Protein AF-H8YYG0-F1 (afdb_monomer_lite)

Secondary structure (DSSP, 8-state):
------------------------------------------------------------SS--SS-S--TTTTS---HHHHHHHHHTT----TTSTTGGGTTSHHHHHHHHHHHHHHHHHIIIIIHHHHHHHHHHS-GGGTSS--EEEET-TT-HHHHHHH-TT-SEEEEEESS----PPPGGG-SHHHHHHHHHHHHHHHHHSS--TTHHHHHHHHH-HHHHHHHHHHHTT-EEEEEEEEEE-TTS-EEE--GGG-SEEEEEEEETTTTEEEEEEEEE---SHHHHHH-HHHHHHHHHPPSEEEEESS-TTGGGSGGGHHHHHHHHHHEEEEEE-TTSS-GGGS-TTTEEEEEEE---PPPTTS-SGGG--TTHHHHHHT-GGGEE---S--STTGGGT--EEEEEEEHHHHTT---S-S---------------------------------------------PPPPP---PPPPP----PPPPPP--PPP--PPP-PPS---S----HHHHHHHTT--EEE-TT--EEEEEEEETTEEEEEEE-SSPEEETTEEEEEEEEEEEE-SSSS--HHHHHHHHHHHTS-SS-EEEEEEETTEEEEEEEEEEETT--HHHHHHHHHHHHHHHHHHHHHHTSS---

Radius of gyration: 35.47 Å; chains: 1; bounding box: 113×86×108 Å

Sequence (645 aa):
MTLFSYRFLRQITFVLLMPCLAGASLAQNQPPPHDVPGARAATTAVPPAASGTLASITARETAEANGNDTAGDNIPSNPLNDLVRILAGLRVSEQSRYADLMDSAAWQNYHQRIQQTWQRYDTQQHEKVEAFRDQWLPPETHQGRDLLYPFAGADFLYADLFFPQATNIYMFGLEPLGEIPGRERLNSAYYNGVIRSTEDLLRLTFFRTKAMREDFRHNGTVPLLSYFIVHRGHSIQDITYLRLDETGMPYQAQPQDASGARIAFYDARSSRMRYIWYWRGDLSNQGLASTPGLAAYITGLPPSNLYMKAASYLCHHQGFENACTLFRDRALLSLQEDSGMPLRFFPEEDWNQTFFGQYRDPISVFTDGLYRQNNALRNAFATADRVHDLPFPLGYHASARADNLMLAVRRDQANEATPDSAPAKERVPEQEVAPQITDQAPAATPRPADTQEAPALPSPEQPPVAAAAPKPTTIPAPEPTVAATPPKPSQETRPEIQPVVANAPHQDKAVNLQQQLDAAGITYKINESGTIWLIQPVDNSRTQLTFLAPDPKPVGGLAMRDIWSVGYLSEDDALSVDTTTQLLKDNAATDEGAWELGRFLGKAAGIFRTRIPADADWQTISQTLRIVATTADRKERVLMGNDNL

Structure (mmCIF, N/CA/C/O backbone):
data_AF-H8YYG0-F1
#
_entry.id   AF-H8YYG0-F1
#
loop_
_atom_site.group_PDB
_atom_site.id
_atom_site.type_symbol
_atom_site.label_atom_id
_atom_site.label_alt_id
_atom_site.label_comp_id
_atom_site.label_asym_id
_atom_site.label_entity_id
_atom_site.label_seq_id
_atom_site.pdbx_PDB_ins_code
_atom_site.Cartn_x
_atom_site.Cartn_y
_atom_site.Cartn_z
_atom_site.occupancy
_atom_site.B_iso_or_equiv
_atom_site.auth_seq_id
_atom_site.auth_comp_id
_atom_site.auth_asym_id
_atom_site.auth_atom_id
_atom_site.pdbx_PDB_model_num
ATOM 1 N N . MET A 1 1 ? 10.665 37.332 11.636 1.00 33.78 1 MET A N 1
ATOM 2 C CA . MET A 1 1 ? 11.491 38.350 10.942 1.00 33.78 1 MET A CA 1
ATOM 3 C C . MET A 1 1 ? 11.241 38.236 9.449 1.00 33.78 1 MET A C 1
ATOM 5 O O . MET A 1 1 ? 10.927 37.144 8.993 1.00 33.78 1 MET A O 1
ATOM 9 N N . THR A 1 2 ? 11.326 39.343 8.716 1.00 29.66 2 THR A N 1
ATOM 10 C CA . THR A 1 2 ? 10.759 39.481 7.362 1.00 29.66 2 THR A CA 1
ATOM 11 C C . THR A 1 2 ? 11.822 39.962 6.365 1.00 29.66 2 THR A C 1
ATOM 13 O O . THR A 1 2 ? 12.701 40.716 6.762 1.00 29.66 2 THR A O 1
ATOM 16 N N . LEU A 1 3 ? 11.641 39.616 5.079 1.00 24.36 3 LEU A N 1
ATOM 17 C CA . LEU A 1 3 ? 12.176 40.284 3.870 1.00 24.36 3 LEU A CA 1
ATOM 18 C C . LEU A 1 3 ? 13.695 40.272 3.576 1.00 24.36 3 LEU A C 1
ATOM 20 O O . LEU A 1 3 ? 14.468 40.933 4.250 1.00 24.36 3 LEU A O 1
ATOM 24 N N . PHE A 1 4 ? 14.054 39.648 2.443 1.00 25.69 4 PHE A N 1
ATOM 25 C CA . PHE A 1 4 ? 14.808 40.185 1.278 1.00 25.69 4 PHE A CA 1
ATOM 26 C C . PHE A 1 4 ? 14.744 39.069 0.190 1.00 25.69 4 PHE A C 1
ATOM 28 O O . PHE A 1 4 ? 15.096 37.940 0.504 1.00 25.69 4 PHE A O 1
ATOM 35 N N . SER A 1 5 ? 14.172 39.159 -1.026 1.00 27.75 5 SER A N 1
ATOM 36 C CA . SER A 1 5 ? 14.110 40.183 -2.102 1.00 27.75 5 SER A CA 1
ATOM 37 C C . SER A 1 5 ? 15.475 40.459 -2.769 1.00 27.75 5 SER A C 1
ATOM 39 O O . SER A 1 5 ? 16.442 40.634 -2.047 1.00 27.75 5 SER A O 1
ATOM 41 N N . TYR A 1 6 ? 15.666 40.561 -4.102 1.00 26.23 6 TYR A N 1
ATOM 42 C CA . TYR A 1 6 ? 14.794 40.374 -5.290 1.00 26.23 6 TYR A CA 1
ATOM 43 C C . TYR A 1 6 ? 15.647 40.389 -6.607 1.00 26.23 6 TYR A C 1
ATOM 45 O O . TYR A 1 6 ? 16.550 41.208 -6.705 1.00 26.23 6 TYR A O 1
ATOM 53 N N . ARG A 1 7 ? 15.249 39.620 -7.645 1.00 24.81 7 ARG A N 1
ATOM 54 C CA . ARG A 1 7 ? 15.284 39.911 -9.121 1.00 24.81 7 ARG A CA 1
ATOM 55 C C . ARG A 1 7 ? 16.561 40.209 -9.978 1.00 24.81 7 ARG A C 1
ATOM 57 O O . ARG A 1 7 ? 17.546 40.776 -9.537 1.00 24.81 7 ARG A O 1
ATOM 64 N N . PHE A 1 8 ? 16.320 40.001 -11.296 1.00 21.98 8 PHE A N 1
ATOM 65 C CA . PHE A 1 8 ? 16.945 40.489 -12.561 1.00 21.98 8 PHE A CA 1
ATOM 66 C C . PHE A 1 8 ? 18.087 39.649 -13.187 1.00 21.98 8 PHE A C 1
ATOM 68 O O . PHE A 1 8 ? 19.110 39.473 -12.546 1.00 21.98 8 PHE A O 1
ATOM 75 N N . LEU A 1 9 ? 18.026 39.049 -14.400 1.00 24.55 9 LEU A N 1
ATOM 76 C CA . LEU A 1 9 ? 17.185 39.082 -15.639 1.00 24.55 9 LEU A CA 1
ATOM 77 C C . LEU A 1 9 ? 17.632 40.025 -16.789 1.00 24.55 9 LEU A C 1
ATOM 79 O O . LEU A 1 9 ? 17.465 41.235 -16.675 1.00 24.55 9 LEU A O 1
ATOM 83 N N . ARG A 1 10 ? 18.061 39.441 -17.931 1.00 26.62 10 ARG A N 1
ATOM 84 C CA . ARG A 1 10 ? 17.937 39.853 -19.371 1.00 26.62 10 ARG A CA 1
ATOM 85 C C . ARG A 1 10 ? 18.935 39.025 -20.216 1.00 26.62 10 ARG A C 1
ATOM 87 O O . ARG A 1 10 ? 19.903 38.549 -19.643 1.00 26.62 10 ARG A O 1
ATOM 94 N N . GLN A 1 11 ? 18.801 38.767 -21.524 1.00 24.00 11 GLN A N 1
ATOM 95 C CA . GLN A 1 11 ? 17.929 39.212 -22.644 1.00 24.00 11 GLN A CA 1
ATOM 96 C C . GLN A 1 11 ? 17.664 37.970 -23.555 1.00 24.00 11 GLN A C 1
ATOM 98 O O . GLN A 1 11 ? 18.354 36.972 -23.390 1.00 24.00 11 GLN A O 1
ATOM 103 N N . ILE A 1 12 ? 16.674 37.875 -24.458 1.00 23.55 12 ILE A N 1
ATOM 104 C CA . ILE A 1 12 ? 16.406 38.631 -25.712 1.00 23.55 12 ILE A CA 1
ATOM 105 C C . ILE A 1 12 ? 14.877 38.604 -26.018 1.00 23.55 12 ILE A C 1
ATOM 107 O O . ILE A 1 12 ? 14.157 37.764 -25.481 1.00 23.55 12 ILE A O 1
ATOM 111 N N . THR A 1 13 ? 14.336 39.525 -26.838 1.00 23.06 13 THR A N 1
ATOM 112 C CA . THR A 1 13 ? 12.885 39.623 -27.174 1.00 23.06 13 THR A CA 1
ATOM 113 C C . THR A 1 13 ? 12.645 40.290 -28.554 1.00 23.06 13 THR A C 1
ATOM 115 O O . THR A 1 13 ? 13.545 40.987 -29.015 1.00 23.06 13 THR A O 1
ATOM 118 N N . PHE A 1 14 ? 11.417 40.163 -29.115 1.00 25.00 14 PHE A N 1
ATOM 119 C CA . PHE A 1 14 ? 10.817 40.836 -30.314 1.00 25.00 14 PHE A CA 1
ATOM 120 C C . PHE A 1 14 ? 11.218 40.276 -31.711 1.00 25.00 14 PHE A C 1
ATOM 122 O O . PHE A 1 14 ? 12.333 39.791 -31.840 1.00 25.00 14 PHE A O 1
ATOM 129 N N . VAL A 1 15 ? 10.405 40.228 -32.799 1.00 23.59 15 VAL A N 1
ATOM 130 C CA . VAL A 1 15 ? 9.111 40.831 -33.293 1.00 23.59 15 VAL A CA 1
ATOM 131 C C . VAL A 1 15 ? 8.354 39.731 -34.128 1.00 23.59 15 VAL A C 1
ATOM 133 O O . VAL A 1 15 ? 9.049 38.975 -34.792 1.00 23.59 15 VAL A O 1
ATOM 136 N N . LEU A 1 16 ? 7.043 39.392 -34.041 1.00 22.92 16 LEU A N 1
ATOM 137 C CA . LEU A 1 16 ? 5.735 40.026 -34.417 1.00 22.92 16 LEU A CA 1
ATOM 138 C C . LEU A 1 16 ? 5.287 39.933 -35.925 1.00 22.92 16 LEU A C 1
ATOM 140 O O . LEU A 1 16 ? 6.049 40.319 -36.802 1.00 22.92 16 LEU A O 1
ATOM 144 N N . LEU A 1 17 ? 4.002 39.552 -36.159 1.00 22.27 17 LEU A N 1
ATOM 145 C CA . LEU A 1 17 ? 3.074 39.763 -37.328 1.00 22.27 17 LEU A CA 1
ATOM 146 C C . LEU A 1 17 ? 2.680 38.644 -38.356 1.00 22.27 17 LEU A C 1
ATOM 148 O O . LEU A 1 17 ? 3.392 37.682 -38.603 1.00 22.27 17 LEU A O 1
ATOM 152 N N . MET A 1 18 ? 1.445 38.818 -38.875 1.00 22.88 18 MET A N 1
ATOM 153 C CA . MET A 1 18 ? 0.460 37.960 -39.613 1.00 22.88 18 MET A CA 1
ATOM 154 C C . MET A 1 18 ? 0.398 38.304 -41.146 1.00 22.88 18 MET A C 1
ATOM 156 O O . MET A 1 18 ? 1.204 39.151 -41.532 1.00 22.88 18 MET A O 1
ATOM 160 N N . PRO A 1 19 ? -0.580 37.888 -42.020 1.00 41.06 19 PRO A N 1
ATOM 161 C CA . PRO A 1 19 ? -1.522 36.734 -42.104 1.00 41.06 19 PRO A CA 1
ATOM 162 C C . PRO A 1 19 ? -1.705 36.095 -43.544 1.00 41.06 19 PRO A C 1
ATOM 164 O O . PRO A 1 19 ? -1.026 36.454 -44.496 1.00 41.06 19 PRO A O 1
ATOM 167 N N . CYS A 1 20 ? -2.681 35.171 -43.677 1.00 24.61 20 CYS A N 1
ATOM 168 C CA . CYS A 1 20 ? -3.421 34.610 -44.848 1.00 24.61 20 CYS A CA 1
ATOM 169 C C . CYS A 1 20 ? -3.241 35.092 -46.318 1.00 24.61 20 CYS A C 1
ATOM 171 O O . CYS A 1 20 ? -3.345 36.282 -46.592 1.00 24.61 20 CYS A O 1
ATOM 173 N N . LEU A 1 21 ? -3.278 34.118 -47.259 1.00 26.62 21 LEU A N 1
ATOM 174 C CA . LEU A 1 21 ? -4.088 34.025 -48.517 1.00 26.62 21 LEU A CA 1
ATOM 175 C C . LEU A 1 21 ? -3.793 32.643 -49.177 1.00 26.62 21 LEU A C 1
ATOM 177 O O . LEU A 1 21 ? -2.634 32.307 -49.375 1.00 26.62 21 LEU A O 1
ATOM 181 N N . ALA A 1 22 ? -4.731 31.691 -49.279 1.00 28.41 22 ALA A N 1
ATOM 182 C CA . ALA A 1 22 ? -5.829 31.535 -50.255 1.00 28.41 22 ALA A CA 1
ATOM 183 C C . ALA A 1 22 ? -5.421 30.949 -51.632 1.00 28.41 22 ALA A C 1
ATOM 185 O O . ALA A 1 22 ? -4.641 31.541 -52.370 1.00 28.41 22 ALA A O 1
ATOM 186 N N . GLY A 1 23 ? -6.032 29.814 -52.002 1.00 26.22 23 GLY A N 1
ATOM 187 C CA . GLY A 1 23 ? -5.928 29.181 -53.324 1.00 26.22 23 GLY A CA 1
ATOM 188 C C . GLY A 1 23 ? -6.835 27.949 -53.416 1.00 26.22 23 GLY A C 1
ATOM 189 O O . GLY A 1 23 ? -6.571 26.946 -52.762 1.00 26.22 23 GLY A O 1
ATOM 190 N N . ALA A 1 24 ? -7.924 28.032 -54.187 1.00 29.83 24 ALA A N 1
ATOM 191 C CA . ALA A 1 24 ? -8.952 26.992 -54.288 1.00 29.83 24 ALA A CA 1
ATOM 192 C C . ALA A 1 24 ? -9.346 26.712 -55.748 1.00 29.83 24 ALA A C 1
ATOM 194 O O . ALA A 1 24 ? -9.404 27.637 -56.553 1.00 29.83 24 ALA A O 1
ATOM 195 N N . SER A 1 25 ? -9.671 25.451 -56.056 1.00 26.78 25 SER A N 1
ATOM 196 C CA . SER A 1 25 ? -10.507 25.011 -57.192 1.00 26.78 25 SER A CA 1
ATOM 197 C C . SER A 1 25 ? -10.860 23.529 -56.956 1.00 26.78 25 SER A C 1
ATOM 199 O O . SER A 1 25 ? -9.947 22.723 -56.811 1.00 26.78 25 SER A O 1
ATOM 201 N N . LEU A 1 26 ? -12.088 23.118 -56.616 1.00 29.25 26 LEU A N 1
ATOM 202 C CA . LEU A 1 26 ? -13.342 23.061 -57.395 1.00 29.25 26 LEU A CA 1
ATOM 203 C C . LEU A 1 26 ? -13.337 22.116 -58.613 1.00 29.25 26 LEU A C 1
ATOM 205 O O . LEU A 1 26 ? -12.845 22.463 -59.681 1.00 29.25 26 LEU A O 1
ATOM 209 N N . ALA A 1 27 ? -14.041 20.986 -58.465 1.00 28.08 27 ALA A N 1
ATOM 210 C CA . ALA A 1 27 ? -14.859 20.350 -59.505 1.00 28.08 27 ALA A CA 1
ATOM 211 C C . ALA A 1 27 ? -15.947 19.469 -58.844 1.00 28.08 27 ALA A C 1
ATOM 213 O O . ALA A 1 27 ? -15.687 18.817 -57.835 1.00 28.08 27 ALA A O 1
ATOM 214 N N . GLN A 1 28 ? -17.166 19.469 -59.392 1.00 31.77 28 GLN A N 1
ATOM 215 C CA . GLN A 1 28 ? -18.346 18.728 -58.905 1.00 31.77 28 GLN A CA 1
ATOM 216 C C . GLN A 1 28 ? -18.780 17.678 -59.950 1.00 31.77 28 GLN A C 1
ATOM 218 O O . GLN A 1 28 ? -18.604 17.947 -61.137 1.00 31.77 28 GLN A O 1
ATOM 223 N N . ASN A 1 29 ? -19.409 16.557 -59.546 1.00 29.89 29 ASN A N 1
ATOM 224 C CA . ASN A 1 29 ? -20.770 16.135 -59.980 1.00 29.89 29 ASN A CA 1
ATOM 225 C C . ASN A 1 29 ? -21.129 14.639 -59.767 1.00 29.89 29 ASN A C 1
ATOM 227 O O . ASN A 1 29 ? -20.281 13.776 -59.584 1.00 29.89 29 ASN A O 1
ATOM 231 N N . GLN A 1 30 ? -22.449 14.421 -59.748 1.00 29.64 30 GLN A N 1
ATOM 232 C CA . GLN A 1 30 ? -23.301 13.319 -59.253 1.00 29.64 30 GLN A CA 1
ATOM 233 C C . GLN A 1 30 ? -23.424 12.012 -60.125 1.00 29.64 30 GLN A C 1
ATOM 235 O O . GLN A 1 30 ? -22.769 11.927 -61.160 1.00 29.64 30 GLN A O 1
ATOM 240 N N . PRO A 1 31 ? -24.215 10.980 -59.692 1.00 49.16 31 PRO A N 1
ATOM 241 C CA . PRO A 1 31 ? -24.216 9.563 -60.165 1.00 49.16 31 PRO A CA 1
ATOM 242 C C . PRO A 1 31 ? -25.442 9.249 -61.091 1.00 49.16 31 PRO A C 1
ATOM 244 O O . PRO A 1 31 ? -25.907 10.212 -61.703 1.00 49.16 31 PRO A O 1
ATOM 247 N N . PRO A 1 32 ? -26.087 8.038 -61.189 1.00 56.72 32 PRO A N 1
ATOM 248 C CA . PRO A 1 32 ? -25.799 6.618 -60.831 1.00 56.72 32 PRO A CA 1
ATOM 249 C C . PRO A 1 32 ? -25.915 5.665 -62.082 1.00 56.72 32 PRO A C 1
ATOM 251 O O . PRO A 1 32 ? -25.606 6.177 -63.159 1.00 56.72 32 PRO A O 1
ATOM 254 N N . PRO A 1 33 ? -26.258 4.334 -62.043 1.00 46.91 33 PRO A N 1
ATOM 255 C CA . PRO A 1 33 ? -27.585 3.772 -61.664 1.00 46.91 33 PRO A CA 1
ATOM 256 C C . PRO A 1 33 ? -27.588 2.355 -60.989 1.00 46.91 33 PRO A C 1
ATOM 258 O O . PRO A 1 33 ? -26.569 1.881 -60.495 1.00 46.91 33 PRO A O 1
ATOM 261 N N . HIS A 1 34 ? -28.776 1.729 -60.916 1.00 33.47 34 HIS A N 1
ATOM 262 C CA . HIS A 1 34 ? -29.177 0.513 -60.171 1.00 33.47 34 HIS A CA 1
ATOM 263 C C . HIS A 1 34 ? -28.838 -0.845 -60.834 1.00 33.47 34 HIS A C 1
ATOM 265 O O . HIS A 1 34 ? -28.684 -0.887 -62.048 1.00 33.47 34 HIS A O 1
ATOM 271 N N . ASP A 1 35 ? -28.890 -1.953 -60.062 1.00 30.95 35 ASP A N 1
ATOM 272 C CA . ASP A 1 35 ? -29.824 -3.080 -60.333 1.00 30.95 35 ASP A CA 1
ATOM 273 C C . ASP A 1 35 ? -29.939 -4.126 -59.188 1.00 30.95 35 ASP A C 1
ATOM 275 O O . ASP A 1 35 ? -29.014 -4.309 -58.398 1.00 30.95 35 ASP A O 1
ATOM 279 N N . VAL A 1 36 ? -31.103 -4.797 -59.091 1.00 35.12 36 VAL A N 1
ATOM 280 C CA . VAL A 1 36 ? -31.500 -5.841 -58.101 1.00 35.12 36 VAL A CA 1
ATOM 281 C C . VAL A 1 36 ? -32.525 -6.786 -58.768 1.00 35.12 36 VAL A C 1
ATOM 283 O O . VAL A 1 36 ? -33.441 -6.262 -59.404 1.00 35.12 36 VAL A O 1
ATOM 286 N N . PRO A 1 37 ? -32.439 -8.139 -58.661 1.00 41.94 37 PRO A N 1
ATOM 287 C CA . PRO A 1 37 ? -33.548 -8.885 -58.007 1.00 41.94 37 PRO A CA 1
ATOM 288 C C . PRO A 1 37 ? -33.240 -10.282 -57.389 1.00 41.94 37 PRO A C 1
ATOM 290 O O . PRO A 1 37 ? -32.376 -11.017 -57.856 1.00 41.94 37 PRO A O 1
ATOM 293 N N . GLY A 1 38 ? -34.097 -10.713 -56.441 1.00 27.39 38 GLY A N 1
ATOM 294 C CA . GLY A 1 38 ? -34.372 -12.136 -56.112 1.00 27.39 38 GLY A CA 1
ATOM 295 C C . GLY A 1 38 ? -33.720 -12.672 -54.819 1.00 27.39 38 GLY A C 1
ATOM 296 O O . GLY A 1 38 ? -32.563 -13.056 -54.850 1.00 27.39 38 GLY A O 1
ATOM 297 N N . ALA A 1 39 ? -34.313 -12.685 -53.616 1.00 27.50 39 ALA A N 1
ATOM 298 C CA . ALA A 1 39 ? -35.638 -13.118 -53.131 1.00 27.50 39 ALA A CA 1
ATOM 299 C C . ALA A 1 39 ? -35.822 -14.642 -52.912 1.00 27.50 39 ALA A C 1
ATOM 301 O O . ALA A 1 39 ? -36.159 -15.365 -53.846 1.00 27.50 39 ALA A O 1
ATOM 302 N N . ARG A 1 40 ? -35.780 -15.092 -51.641 1.00 28.14 40 ARG A N 1
ATOM 303 C CA . ARG A 1 40 ? -36.917 -15.755 -50.951 1.00 28.14 40 ARG A CA 1
ATOM 304 C C . ARG A 1 40 ? -36.645 -16.011 -49.461 1.00 28.14 40 ARG A C 1
ATOM 306 O O . ARG A 1 40 ? -35.509 -16.209 -49.055 1.00 28.14 40 ARG A O 1
ATOM 313 N N . ALA A 1 41 ? -37.716 -15.997 -48.669 1.00 27.80 41 ALA A N 1
ATOM 314 C CA . ALA A 1 41 ? -37.713 -16.204 -47.221 1.00 27.80 41 ALA A CA 1
ATOM 315 C C . ALA A 1 41 ? -38.223 -17.605 -46.836 1.00 27.80 41 ALA A C 1
ATOM 317 O O . ALA A 1 41 ? -38.958 -18.224 -47.607 1.00 27.80 41 ALA A O 1
ATOM 318 N N . ALA A 1 42 ? -37.924 -18.037 -45.608 1.00 27.33 42 ALA A N 1
ATOM 319 C CA . ALA A 1 42 ? -38.709 -19.030 -44.876 1.00 27.33 42 ALA A CA 1
ATOM 320 C C . ALA A 1 42 ? -38.629 -18.755 -43.362 1.00 27.33 42 ALA A C 1
ATOM 322 O O . ALA A 1 42 ? -37.559 -18.464 -42.832 1.00 27.33 42 ALA A O 1
ATOM 323 N N . THR A 1 43 ? -39.777 -18.828 -42.692 1.00 27.08 43 THR A N 1
ATOM 324 C CA . THR A 1 43 ? -39.978 -18.541 -41.258 1.00 27.08 43 THR A CA 1
ATOM 325 C C . THR A 1 43 ? -40.220 -19.853 -40.491 1.00 27.08 43 THR A C 1
ATOM 327 O O . THR A 1 43 ? -40.446 -20.887 -41.117 1.00 27.08 43 THR A O 1
ATOM 330 N N . THR A 1 44 ? -40.328 -19.777 -39.155 1.00 26.41 44 THR A N 1
ATOM 331 C CA . THR A 1 44 ? -40.759 -20.836 -38.200 1.00 26.41 44 THR A CA 1
ATOM 332 C C . THR A 1 44 ? -39.660 -21.848 -37.803 1.00 26.41 44 THR A C 1
ATOM 334 O O . THR A 1 44 ? -38.760 -22.102 -38.592 1.00 26.41 44 THR A O 1
ATOM 337 N N . ALA A 1 45 ? -39.624 -22.421 -36.587 1.00 24.67 45 ALA A N 1
ATOM 338 C CA . ALA A 1 45 ? -40.573 -22.368 -35.461 1.00 24.67 45 ALA A CA 1
ATOM 339 C C . ALA A 1 45 ? -39.882 -22.474 -34.075 1.00 24.67 45 ALA A C 1
ATOM 341 O O . ALA A 1 45 ? -38.753 -22.942 -33.971 1.00 24.67 45 ALA A O 1
ATOM 342 N N . VAL A 1 46 ? -40.613 -22.111 -33.012 1.00 33.75 46 VAL A N 1
ATOM 343 C CA . VAL A 1 46 ? -40.342 -22.451 -31.594 1.00 33.75 46 VAL A CA 1
ATOM 344 C C . VAL A 1 46 ? -41.094 -23.747 -31.249 1.00 33.75 46 VAL A C 1
ATOM 346 O O . VAL A 1 46 ? -42.229 -23.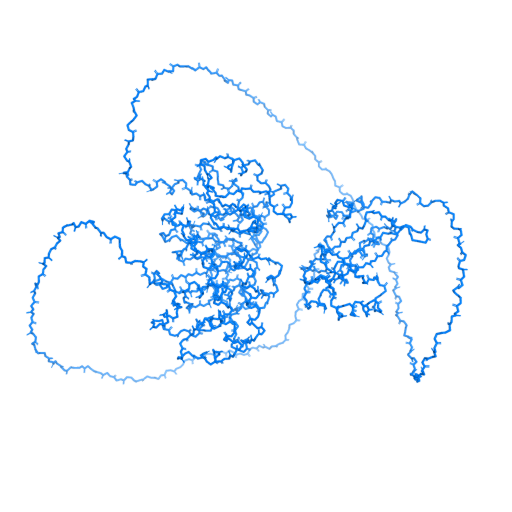887 -31.711 1.00 33.75 46 VAL A O 1
ATOM 349 N N . PRO A 1 47 ? -40.501 -24.708 -30.507 1.00 32.72 47 PRO A N 1
ATOM 350 C CA . PRO A 1 47 ? -41.098 -25.169 -29.230 1.00 32.72 47 PRO A CA 1
ATOM 351 C C . PRO A 1 47 ? -40.015 -25.668 -28.210 1.00 32.72 47 PRO A C 1
ATOM 353 O O . PRO A 1 47 ? -38.839 -25.376 -28.409 1.00 32.72 47 PRO A O 1
ATOM 356 N N . PRO A 1 48 ? -40.346 -26.335 -27.080 1.00 41.38 48 PRO A N 1
ATOM 357 C CA . PRO A 1 48 ? -40.766 -25.668 -25.845 1.00 41.38 48 PRO A CA 1
ATOM 358 C C . PRO A 1 48 ? -39.970 -26.123 -24.591 1.00 41.38 48 PRO A C 1
ATOM 360 O O . PRO A 1 48 ? -39.133 -27.020 -24.646 1.00 41.38 48 PRO A O 1
ATOM 363 N N . ALA A 1 49 ? -40.278 -25.540 -23.428 1.00 29.86 49 ALA A N 1
ATOM 364 C CA . ALA A 1 49 ? -39.750 -25.978 -22.131 1.00 29.86 49 ALA A CA 1
ATOM 365 C C . ALA A 1 49 ? -40.488 -27.213 -21.562 1.00 29.86 49 ALA A C 1
ATOM 367 O O . ALA A 1 49 ? -41.700 -27.342 -21.738 1.00 29.86 49 ALA A O 1
ATOM 368 N N . ALA A 1 50 ? -39.775 -28.065 -20.813 1.00 24.58 50 ALA A N 1
ATOM 369 C CA . ALA A 1 50 ? -40.332 -29.081 -19.908 1.00 24.58 50 ALA A CA 1
ATOM 370 C C . ALA A 1 50 ? -39.333 -29.432 -18.778 1.00 24.58 50 ALA A C 1
ATOM 372 O O . ALA A 1 50 ? -38.128 -29.245 -18.934 1.00 24.58 50 ALA A O 1
ATOM 373 N N . SER A 1 51 ? -39.847 -29.899 -17.635 1.00 24.17 51 SER A N 1
ATOM 374 C CA . SER A 1 51 ? -39.164 -29.907 -16.324 1.00 24.17 51 SER A CA 1
ATOM 375 C C . SER A 1 51 ? -38.499 -31.235 -15.908 1.00 24.17 51 SER A C 1
ATOM 377 O O . SER A 1 51 ? -38.903 -32.302 -16.361 1.00 24.17 51 SER A O 1
ATOM 379 N N . GLY A 1 52 ? -37.607 -31.158 -14.904 1.00 22.78 52 GLY A N 1
ATOM 380 C CA . GLY A 1 52 ? -37.115 -32.286 -14.082 1.00 22.78 52 GLY A CA 1
ATOM 381 C C . GLY A 1 52 ? -35.769 -32.883 -14.533 1.00 22.78 52 GLY A C 1
ATOM 382 O O . GLY A 1 52 ? -35.440 -32.814 -15.709 1.00 22.78 52 GLY A O 1
ATOM 383 N N . THR A 1 53 ? -34.919 -33.476 -13.681 1.00 24.45 53 THR A N 1
ATOM 384 C CA . THR A 1 53 ? -34.905 -33.667 -12.208 1.00 24.45 53 THR A CA 1
ATOM 385 C C . THR A 1 53 ? -33.439 -33.891 -11.764 1.00 24.45 53 THR A C 1
ATOM 387 O O . THR A 1 53 ? -32.592 -34.196 -12.601 1.00 24.45 53 THR A O 1
ATOM 390 N N . LEU A 1 54 ? -33.116 -33.747 -10.469 1.00 25.36 54 LEU A N 1
ATOM 391 C CA . LEU A 1 54 ? -31.782 -34.029 -9.903 1.00 25.36 54 LEU A CA 1
ATOM 392 C C . LEU A 1 54 ? -31.240 -35.433 -10.252 1.00 25.36 54 LEU A C 1
ATOM 394 O O . LEU A 1 54 ? -31.974 -36.402 -10.065 1.00 25.36 54 LEU A O 1
ATOM 398 N N . ALA A 1 55 ? -29.939 -35.544 -10.573 1.00 22.94 55 ALA A N 1
ATOM 399 C CA . ALA A 1 55 ? -29.029 -36.604 -10.091 1.00 22.94 55 ALA A CA 1
ATOM 400 C C . ALA A 1 55 ? -27.566 -36.422 -10.573 1.00 22.94 55 ALA A C 1
ATOM 402 O O . ALA A 1 55 ? -27.291 -35.700 -11.527 1.00 22.94 55 ALA A O 1
ATOM 403 N N . SER A 1 56 ? -26.650 -37.158 -9.925 1.00 25.42 56 SER A N 1
ATOM 404 C CA . SER A 1 56 ? -25.243 -37.425 -10.304 1.00 25.42 56 SER A CA 1
ATOM 405 C C . SER A 1 56 ? -24.265 -36.241 -10.375 1.00 25.42 56 SER A C 1
ATOM 407 O O . SER A 1 56 ? -23.814 -35.805 -11.431 1.00 25.42 56 SER A O 1
ATOM 409 N N . ILE A 1 57 ? -23.804 -35.860 -9.183 1.00 35.16 57 ILE A N 1
ATOM 410 C CA . ILE A 1 57 ? -22.393 -35.540 -8.927 1.00 35.16 57 ILE A CA 1
ATOM 411 C C . ILE A 1 57 ? -21.518 -36.705 -9.438 1.00 35.16 57 ILE A C 1
ATOM 413 O O . ILE A 1 57 ? -21.576 -37.761 -8.817 1.00 35.16 57 ILE A O 1
ATOM 417 N N . THR A 1 58 ? -20.729 -36.514 -10.508 1.00 29.42 58 THR A N 1
ATOM 418 C CA . THR A 1 58 ? -19.442 -37.209 -10.803 1.00 29.42 58 THR A CA 1
ATOM 419 C C . THR A 1 58 ? -18.828 -36.732 -12.135 1.00 29.42 58 THR A C 1
ATOM 421 O O . THR A 1 58 ? -18.906 -37.410 -13.155 1.00 29.42 58 THR A O 1
ATOM 424 N N . ALA A 1 59 ? -18.192 -35.555 -12.135 1.00 27.22 59 ALA A N 1
ATOM 425 C CA . ALA A 1 59 ? -17.294 -35.100 -13.215 1.00 27.22 59 ALA A CA 1
ATOM 426 C C . ALA A 1 59 ? -16.371 -33.960 -12.730 1.00 27.22 59 ALA A C 1
ATOM 428 O O . ALA A 1 59 ? -16.332 -32.876 -13.309 1.00 27.22 59 ALA A O 1
ATOM 429 N N . ARG A 1 60 ? -15.672 -34.174 -11.608 1.00 30.09 60 ARG A N 1
ATOM 430 C CA . ARG A 1 60 ? -14.704 -33.216 -11.046 1.00 30.09 60 ARG A CA 1
ATOM 431 C C . ARG A 1 60 ? -13.477 -33.945 -10.488 1.00 30.09 60 ARG A C 1
ATOM 433 O O . ARG A 1 60 ? -13.191 -33.887 -9.305 1.00 30.09 60 ARG A O 1
ATOM 440 N N . GLU A 1 61 ? -12.784 -34.647 -11.374 1.00 33.09 61 GLU A N 1
ATOM 441 C CA . GLU A 1 61 ? -11.458 -35.239 -11.167 1.00 33.09 61 GLU A CA 1
ATOM 442 C C . GLU A 1 61 ? -10.795 -35.330 -12.555 1.00 33.09 61 GLU A C 1
ATOM 444 O O . GLU A 1 61 ? -11.477 -35.666 -13.517 1.00 33.09 61 GLU A O 1
ATOM 449 N N . THR A 1 62 ? -9.501 -34.989 -12.650 1.00 26.22 62 THR A N 1
ATOM 450 C CA . THR A 1 62 ? -8.690 -34.723 -13.873 1.00 26.22 62 THR A CA 1
ATOM 451 C C . THR A 1 62 ? -8.777 -33.318 -14.497 1.00 26.22 62 THR A C 1
ATOM 453 O O . THR A 1 62 ? -8.871 -33.171 -15.715 1.00 26.22 62 THR A O 1
ATOM 456 N N . ALA A 1 63 ? -8.661 -32.275 -13.670 1.00 27.44 63 ALA A N 1
ATOM 457 C CA . ALA A 1 63 ? -8.296 -30.919 -14.107 1.00 27.44 63 ALA A CA 1
ATOM 458 C C . ALA A 1 63 ? -7.251 -30.283 -13.164 1.00 27.44 63 ALA A C 1
ATOM 460 O O . ALA A 1 63 ? -7.349 -29.117 -12.799 1.00 27.44 63 ALA A O 1
ATOM 461 N N . GLU A 1 64 ? -6.248 -31.068 -12.767 1.00 34.72 64 GLU A N 1
ATOM 462 C CA . GLU A 1 64 ? -5.051 -30.596 -12.064 1.00 34.72 64 GLU A CA 1
ATOM 463 C C . GLU A 1 64 ? -3.802 -30.997 -12.859 1.00 34.72 64 GLU A C 1
ATOM 465 O O . GLU A 1 64 ? -3.806 -32.011 -13.557 1.00 34.72 64 GLU A O 1
ATOM 470 N N . ALA A 1 65 ? -2.743 -30.190 -12.742 1.00 29.12 65 ALA A N 1
ATOM 471 C CA . ALA A 1 65 ? -1.477 -30.307 -13.473 1.00 29.12 65 ALA A CA 1
ATOM 472 C C . ALA A 1 65 ? -1.552 -30.096 -15.004 1.00 29.12 65 ALA A C 1
ATOM 474 O O . ALA A 1 65 ? -1.224 -30.982 -15.788 1.00 29.12 65 ALA A O 1
ATOM 475 N N . ASN A 1 66 ? -1.856 -28.863 -15.424 1.00 28.16 66 ASN A N 1
ATOM 476 C CA . ASN A 1 66 ? -1.132 -28.200 -16.520 1.00 28.16 66 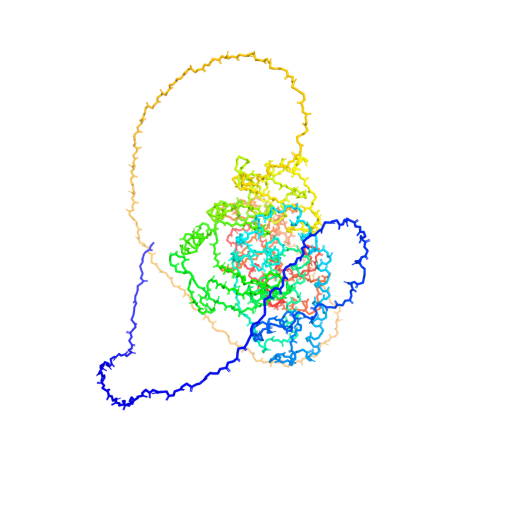ASN A CA 1
ATOM 477 C C . ASN A 1 66 ? -1.187 -26.673 -16.345 1.00 28.16 66 ASN A C 1
ATOM 479 O O . ASN A 1 66 ? -2.165 -26.141 -15.825 1.00 28.16 66 ASN A O 1
ATOM 483 N N . GLY A 1 67 ? -0.105 -25.982 -16.715 1.00 31.55 67 GLY A N 1
ATOM 484 C CA . GLY A 1 67 ? 0.062 -24.547 -16.461 1.00 31.55 67 GLY A CA 1
ATOM 485 C C . GLY A 1 67 ? -0.933 -23.671 -17.228 1.00 31.55 67 GLY A C 1
ATOM 486 O O . GLY A 1 67 ? -1.309 -23.984 -18.356 1.00 31.55 67 GLY A O 1
ATOM 487 N N . ASN A 1 68 ? -1.325 -22.546 -16.625 1.00 34.44 68 ASN A N 1
ATOM 488 C CA . ASN A 1 68 ? -2.275 -21.580 -17.189 1.00 34.44 68 ASN A CA 1
ATOM 489 C C . ASN A 1 68 ? -1.620 -20.668 -18.257 1.00 34.44 68 ASN A C 1
ATOM 491 O O . ASN A 1 68 ? -1.623 -19.444 -18.140 1.00 34.44 68 ASN A O 1
ATOM 495 N N . ASP A 1 69 ? -1.009 -21.280 -19.276 1.00 44.75 69 ASP A N 1
ATOM 496 C CA . ASP A 1 69 ? -0.267 -20.606 -20.359 1.00 44.75 69 ASP A CA 1
ATOM 497 C C . ASP A 1 69 ? -1.147 -20.280 -21.590 1.00 44.75 69 ASP A C 1
ATOM 499 O O . ASP A 1 69 ? -0.675 -19.678 -22.550 1.00 44.75 69 ASP A O 1
ATOM 503 N N . THR A 1 70 ? -2.439 -20.634 -21.578 1.00 37.69 70 THR A N 1
ATOM 504 C CA . THR A 1 70 ? -3.365 -20.492 -22.726 1.00 37.69 70 THR A CA 1
ATOM 505 C C . THR A 1 70 ? -4.288 -19.266 -22.670 1.00 37.69 70 THR A C 1
ATOM 507 O O . THR A 1 70 ? -5.174 -19.112 -23.507 1.00 37.69 70 THR A O 1
ATOM 510 N N . ALA A 1 71 ? -4.068 -18.333 -21.739 1.00 39.22 71 ALA A N 1
ATOM 511 C CA . ALA A 1 71 ? -4.820 -17.071 -21.666 1.00 39.22 71 ALA A CA 1
ATOM 512 C C . ALA A 1 71 ? -4.391 -16.010 -22.716 1.00 39.22 71 ALA A C 1
ATOM 514 O O . ALA A 1 71 ? -4.830 -14.862 -22.643 1.00 39.22 71 ALA A O 1
ATOM 515 N N . GLY A 1 72 ? -3.505 -16.355 -23.662 1.00 38.97 72 GLY A N 1
ATOM 516 C CA . GLY A 1 72 ? -2.875 -15.408 -24.595 1.00 38.97 72 GLY A CA 1
ATOM 517 C C . GLY A 1 72 ? -3.582 -15.184 -25.941 1.00 38.97 72 GLY A C 1
ATOM 518 O O . GLY A 1 72 ? -3.361 -14.151 -26.568 1.00 38.97 72 GLY A O 1
ATOM 519 N N . ASP A 1 73 ? -4.442 -16.101 -26.389 1.00 40.84 73 ASP A N 1
ATOM 520 C CA . ASP A 1 73 ? -4.717 -16.266 -27.832 1.00 40.84 73 ASP A CA 1
ATOM 521 C C . ASP A 1 73 ? -5.778 -15.330 -28.451 1.00 40.84 73 ASP A C 1
ATOM 523 O O . ASP A 1 73 ? -6.092 -15.461 -29.632 1.00 40.84 73 ASP A O 1
ATOM 527 N N . ASN A 1 74 ? -6.347 -14.380 -27.699 1.00 44.19 74 ASN A N 1
ATOM 528 C CA . ASN A 1 74 ? -7.362 -13.444 -28.227 1.00 44.19 74 ASN A CA 1
ATOM 529 C C . ASN A 1 74 ? -7.277 -12.004 -27.683 1.00 44.19 74 ASN A C 1
ATOM 531 O O . ASN A 1 74 ? -8.197 -11.210 -27.888 1.00 44.19 74 ASN A O 1
ATOM 535 N N . ILE A 1 75 ? -6.187 -11.632 -27.007 1.00 49.41 75 ILE A N 1
ATOM 536 C CA . ILE A 1 75 ? -5.966 -10.246 -26.566 1.00 49.41 75 ILE A CA 1
ATOM 537 C C . ILE A 1 75 ? -5.096 -9.543 -27.622 1.00 49.41 75 ILE A C 1
ATOM 539 O O . ILE A 1 75 ? -4.007 -10.040 -27.913 1.00 49.41 75 ILE A O 1
ATOM 543 N N . PRO A 1 76 ? -5.525 -8.404 -28.208 1.00 49.50 76 PRO A N 1
ATOM 544 C CA . PRO A 1 76 ? -4.701 -7.648 -29.150 1.00 49.50 76 PRO A CA 1
ATOM 545 C C . PRO A 1 76 ? -3.328 -7.337 -28.546 1.00 49.50 76 PRO A C 1
ATOM 547 O O . PRO A 1 76 ? -3.252 -6.856 -27.414 1.00 49.50 76 PRO A O 1
ATOM 550 N N . SER A 1 77 ? -2.250 -7.605 -29.290 1.00 63.84 77 SER A N 1
ATOM 551 C CA . SER A 1 77 ? -0.880 -7.474 -28.782 1.00 63.84 77 SER A CA 1
ATOM 552 C C . SER A 1 77 ? -0.609 -6.043 -28.312 1.00 63.84 77 SER A C 1
ATOM 554 O O . SER A 1 77 ? -0.456 -5.131 -29.131 1.00 63.84 77 SER A O 1
ATOM 556 N N . ASN A 1 78 ? -0.538 -5.844 -26.998 1.00 84.69 78 ASN A N 1
ATOM 557 C CA . ASN A 1 78 ? -0.202 -4.565 -26.395 1.00 84.69 78 ASN A CA 1
ATOM 558 C C . ASN A 1 78 ? 1.259 -4.616 -25.916 1.00 84.69 78 ASN A C 1
ATOM 560 O O . ASN A 1 78 ? 1.542 -5.316 -24.941 1.00 84.69 78 ASN A O 1
ATOM 564 N N . PRO A 1 79 ? 2.194 -3.870 -26.541 1.00 91.44 79 PRO A N 1
ATOM 565 C CA . PRO A 1 79 ? 3.605 -3.895 -26.157 1.00 91.44 79 PRO A CA 1
ATOM 566 C C . PRO A 1 79 ? 3.861 -3.537 -24.686 1.00 91.44 79 PRO A C 1
ATOM 568 O O . PRO A 1 79 ? 4.832 -4.021 -24.112 1.00 91.44 79 PRO A O 1
ATOM 571 N N . LEU A 1 80 ? 3.001 -2.721 -24.065 1.00 93.88 80 LEU A N 1
ATOM 572 C CA . LEU A 1 80 ? 3.087 -2.415 -22.636 1.00 93.88 80 LEU A CA 1
ATOM 573 C C . LEU A 1 80 ? 2.753 -3.648 -21.786 1.00 93.88 80 LEU A C 1
ATOM 575 O O . LEU A 1 80 ? 3.493 -3.970 -20.859 1.00 93.88 80 LEU A O 1
ATOM 579 N N . ASN A 1 81 ? 1.675 -4.359 -22.127 1.00 95.38 81 ASN A N 1
ATOM 580 C CA . ASN A 1 81 ? 1.283 -5.593 -21.449 1.00 95.38 81 ASN A CA 1
ATOM 581 C C . ASN A 1 81 ? 2.362 -6.669 -21.588 1.00 95.38 81 ASN A C 1
ATOM 583 O O . ASN A 1 81 ? 2.757 -7.267 -20.594 1.00 95.38 81 ASN A O 1
ATOM 587 N N . ASP A 1 82 ? 2.879 -6.875 -22.801 1.00 94.31 82 ASP A N 1
ATOM 588 C CA . ASP A 1 82 ? 3.931 -7.858 -23.071 1.00 94.31 82 ASP A CA 1
ATOM 589 C C . ASP A 1 82 ? 5.206 -7.556 -22.273 1.00 94.31 82 ASP A C 1
ATOM 591 O O . ASP A 1 82 ? 5.779 -8.450 -21.649 1.00 94.31 82 ASP A O 1
ATOM 595 N N . LEU A 1 83 ? 5.624 -6.286 -22.234 1.00 93.19 83 LEU A N 1
ATOM 596 C CA . LEU A 1 83 ? 6.768 -5.856 -21.436 1.00 93.19 83 LEU A CA 1
ATOM 597 C C . LEU A 1 83 ? 6.537 -6.130 -19.943 1.00 93.19 83 LEU A C 1
ATOM 599 O O . LEU A 1 83 ? 7.416 -6.690 -19.292 1.00 93.19 83 LEU A O 1
ATOM 603 N N . VAL A 1 84 ? 5.356 -5.804 -19.401 1.00 93.62 84 VAL A N 1
ATOM 604 C CA . VAL A 1 84 ? 5.020 -6.089 -17.993 1.00 93.62 84 VAL A CA 1
ATOM 605 C C . VAL A 1 84 ? 4.941 -7.590 -17.709 1.00 93.62 84 VAL A C 1
ATOM 607 O O . VAL A 1 84 ? 5.408 -8.027 -16.661 1.00 93.62 84 VAL A O 1
ATOM 610 N N . ARG A 1 85 ? 4.431 -8.404 -18.636 1.00 94.69 85 ARG A N 1
ATOM 611 C CA . ARG A 1 85 ? 4.436 -9.867 -18.502 1.00 94.69 85 ARG A CA 1
ATOM 612 C C . ARG A 1 85 ? 5.862 -10.410 -18.430 1.00 94.69 85 ARG A C 1
ATOM 614 O O . ARG A 1 85 ? 6.169 -11.149 -17.500 1.00 94.69 85 ARG A O 1
ATOM 621 N N . ILE A 1 86 ? 6.760 -9.969 -19.313 1.00 92.25 86 ILE A N 1
ATOM 622 C CA . ILE A 1 86 ? 8.183 -10.348 -19.266 1.00 92.25 86 ILE A CA 1
ATOM 623 C C . ILE A 1 86 ? 8.847 -9.890 -17.960 1.00 92.25 86 ILE A C 1
ATOM 625 O O . ILE A 1 86 ? 9.549 -10.687 -17.331 1.00 92.25 86 ILE A O 1
ATOM 629 N N . LEU A 1 87 ? 8.589 -8.648 -17.526 1.00 89.56 87 LEU A N 1
ATOM 630 C CA . LEU A 1 87 ? 9.033 -8.103 -16.235 1.00 89.56 87 LEU A CA 1
ATOM 631 C C . LEU A 1 87 ? 8.557 -8.970 -15.062 1.00 89.56 87 LEU A C 1
ATOM 633 O O . LEU A 1 87 ? 9.321 -9.203 -14.131 1.00 89.56 87 LEU A O 1
ATOM 637 N N . ALA A 1 88 ? 7.335 -9.495 -15.136 1.00 89.62 88 ALA A N 1
ATOM 638 C CA . ALA A 1 88 ? 6.731 -10.385 -14.152 1.00 89.62 88 ALA A CA 1
ATOM 639 C C . ALA A 1 88 ? 7.134 -11.868 -14.290 1.00 89.62 88 ALA A C 1
ATOM 641 O O . ALA A 1 88 ? 6.647 -12.711 -13.548 1.00 89.62 88 ALA A O 1
ATOM 642 N N . GLY A 1 89 ? 8.013 -12.231 -15.229 1.00 91.81 89 GLY A N 1
ATOM 643 C CA . GLY A 1 89 ? 8.379 -13.638 -15.441 1.00 91.81 89 GLY A CA 1
ATOM 644 C C . GLY A 1 89 ? 7.218 -14.483 -15.986 1.00 91.81 89 GLY A C 1
ATOM 645 O O . GLY A 1 89 ? 7.155 -15.689 -15.745 1.00 91.81 89 GLY A O 1
ATOM 646 N N . LEU A 1 90 ? 6.291 -13.857 -16.715 1.00 93.38 90 LEU A N 1
ATOM 647 C CA . LEU A 1 90 ? 5.196 -14.485 -17.451 1.00 93.38 90 LEU A CA 1
ATOM 648 C C . LEU A 1 90 ? 5.526 -14.538 -18.947 1.00 93.38 90 LEU A C 1
ATOM 650 O O . LEU A 1 90 ? 6.097 -13.599 -19.504 1.00 93.38 90 LEU A O 1
ATOM 654 N N . ARG A 1 91 ? 5.130 -15.626 -19.613 1.00 93.81 91 ARG A N 1
ATOM 655 C CA . ARG A 1 91 ? 5.327 -15.800 -21.058 1.00 93.81 91 ARG A CA 1
ATOM 656 C C . ARG A 1 91 ? 4.463 -14.835 -21.873 1.00 93.81 91 ARG A C 1
ATOM 658 O O . ARG A 1 91 ? 3.380 -14.419 -21.443 1.00 93.81 91 ARG A O 1
ATOM 665 N N . VAL A 1 92 ? 4.947 -14.506 -23.065 1.00 93.12 92 VAL A N 1
ATOM 666 C CA . VAL A 1 92 ? 4.249 -13.721 -24.096 1.00 93.12 92 VAL A CA 1
ATOM 667 C C . VAL A 1 92 ? 4.221 -14.508 -25.406 1.00 93.12 92 VAL A C 1
ATOM 669 O O . VAL A 1 92 ? 4.936 -15.498 -25.544 1.00 93.12 92 VAL A O 1
ATOM 672 N N . SER A 1 93 ? 3.406 -14.072 -26.367 1.00 90.19 93 SER A N 1
ATOM 673 C CA . SER A 1 93 ? 3.376 -14.669 -27.708 1.00 90.19 93 SER A CA 1
ATOM 674 C C . SER A 1 93 ? 4.744 -14.578 -28.397 1.00 90.19 93 SER A C 1
ATOM 676 O O . SER A 1 93 ? 5.439 -13.570 -28.265 1.00 90.19 93 SER A O 1
ATOM 678 N N . GLU A 1 94 ? 5.095 -15.580 -29.208 1.00 87.44 94 GLU A N 1
ATOM 679 C CA . GLU A 1 94 ? 6.280 -15.558 -30.086 1.00 87.44 94 GLU A CA 1
ATOM 680 C C . GLU A 1 94 ? 6.252 -14.389 -31.090 1.00 87.44 94 GLU A C 1
ATOM 682 O O . GLU A 1 94 ? 7.292 -13.952 -31.574 1.00 87.44 94 GLU A O 1
ATOM 687 N N . GLN A 1 95 ? 5.066 -13.838 -31.374 1.00 87.69 95 GLN A N 1
ATOM 688 C CA . GLN A 1 95 ? 4.893 -12.646 -32.212 1.00 87.69 95 GLN A CA 1
ATOM 689 C C . GLN A 1 95 ? 5.233 -11.336 -31.475 1.00 87.69 95 GLN A C 1
ATOM 691 O O . GLN A 1 95 ? 5.270 -10.269 -32.091 1.00 87.69 95 GLN A O 1
ATOM 696 N N . SER A 1 96 ? 5.468 -11.386 -30.160 1.00 90.19 96 SER A N 1
ATOM 697 C CA . SER A 1 96 ? 5.819 -10.210 -29.371 1.00 90.19 96 SER A CA 1
ATOM 698 C C . SER A 1 96 ? 7.220 -9.706 -29.705 1.00 90.19 96 SER A C 1
ATOM 700 O O . SER A 1 96 ? 8.190 -10.461 -29.764 1.00 90.19 96 SER A O 1
ATOM 702 N N . ARG A 1 97 ? 7.373 -8.380 -29.776 1.00 90.69 97 ARG A N 1
ATOM 703 C CA . ARG A 1 97 ? 8.671 -7.694 -29.940 1.00 90.69 97 ARG A CA 1
ATOM 704 C C . ARG A 1 97 ? 9.652 -7.863 -28.760 1.00 90.69 97 ARG A C 1
ATOM 706 O O . ARG A 1 97 ? 10.708 -7.225 -28.759 1.00 90.69 97 ARG A O 1
ATOM 713 N N . TYR A 1 98 ? 9.248 -8.614 -27.737 1.00 91.00 98 TYR A N 1
ATOM 714 C CA . TYR A 1 98 ? 10.010 -8.947 -26.534 1.00 91.00 98 TYR A CA 1
ATOM 715 C C . TYR A 1 98 ? 10.222 -10.461 -26.369 1.00 91.00 98 TYR A C 1
ATOM 717 O O . TYR A 1 98 ? 10.777 -10.879 -25.354 1.00 91.00 98 TYR A O 1
ATOM 725 N N . ALA A 1 99 ? 9.785 -11.286 -27.333 1.00 91.12 99 ALA A N 1
ATOM 726 C CA . ALA A 1 99 ? 9.916 -12.742 -27.257 1.00 91.12 99 ALA A CA 1
ATOM 727 C C . ALA A 1 99 ? 11.382 -13.189 -27.099 1.00 91.12 99 ALA A C 1
ATOM 729 O O . ALA A 1 99 ? 11.661 -14.108 -26.334 1.00 91.12 99 ALA A O 1
ATOM 730 N N . ASP A 1 100 ? 12.317 -12.450 -27.707 1.00 92.44 100 ASP A N 1
ATOM 731 C CA . ASP A 1 100 ? 13.767 -12.668 -27.630 1.00 92.44 100 ASP A CA 1
ATOM 732 C C . ASP A 1 100 ? 14.340 -12.623 -26.199 1.00 92.44 100 ASP A C 1
ATOM 734 O O . ASP A 1 100 ? 15.392 -13.194 -25.911 1.00 92.44 100 ASP A O 1
ATOM 738 N N . LEU A 1 101 ? 13.641 -11.976 -25.263 1.00 90.12 101 LEU A N 1
ATOM 739 C CA . LEU A 1 101 ? 14.049 -11.929 -23.859 1.00 90.12 101 LEU A CA 1
ATOM 740 C C . LEU A 1 101 ? 13.813 -13.271 -23.140 1.00 90.12 101 LEU A C 1
ATOM 742 O O . LEU A 1 101 ? 14.543 -13.588 -22.192 1.00 90.12 101 LEU A O 1
ATOM 746 N N . MET A 1 102 ? 12.854 -14.076 -23.618 1.00 93.06 102 MET A N 1
ATOM 747 C CA . MET A 1 102 ? 12.521 -15.394 -23.060 1.00 93.06 102 MET A CA 1
ATOM 748 C C . MET A 1 102 ? 13.571 -16.471 -23.369 1.00 93.06 102 MET A C 1
ATOM 750 O O . MET A 1 102 ? 13.657 -17.473 -22.653 1.00 93.06 102 MET A O 1
ATOM 754 N N . ASP A 1 103 ? 14.403 -16.260 -24.390 1.00 91.50 103 ASP A N 1
ATOM 755 C CA . ASP A 1 103 ? 15.468 -17.191 -24.786 1.00 91.50 103 ASP A CA 1
ATOM 756 C C . ASP A 1 103 ? 16.663 -17.166 -23.819 1.00 91.50 103 ASP A C 1
ATOM 758 O O . ASP A 1 103 ? 17.485 -18.084 -23.788 1.00 91.50 103 ASP A O 1
ATOM 762 N N . SER A 1 104 ? 16.772 -16.119 -22.995 1.00 91.31 104 SER A N 1
ATOM 763 C CA . SER A 1 104 ? 17.879 -15.977 -22.054 1.00 91.31 104 SER A CA 1
ATOM 764 C C . SER A 1 104 ? 17.744 -16.933 -20.861 1.00 91.31 104 SER A C 1
ATOM 766 O O . SER A 1 104 ? 16.735 -16.947 -20.154 1.00 91.31 104 SER A O 1
ATOM 768 N N . ALA A 1 105 ? 18.813 -17.675 -20.548 1.00 92.31 105 ALA A N 1
ATOM 769 C CA . ALA A 1 105 ? 18.857 -18.550 -19.369 1.00 92.31 105 ALA A CA 1
ATOM 770 C C . ALA A 1 105 ? 18.573 -17.790 -18.053 1.00 92.31 105 ALA A C 1
ATOM 772 O O . ALA A 1 105 ? 17.995 -18.343 -17.119 1.00 92.31 105 ALA A O 1
ATOM 773 N N . ALA A 1 106 ? 18.933 -16.501 -17.989 1.00 89.88 106 ALA A N 1
ATOM 774 C CA . ALA A 1 106 ? 18.600 -15.622 -16.870 1.00 89.88 106 ALA A CA 1
ATOM 775 C C . ALA A 1 106 ? 17.080 -15.456 -16.694 1.00 89.88 106 ALA A C 1
ATOM 777 O O . ALA A 1 106 ? 16.582 -15.611 -15.579 1.00 89.88 106 ALA A O 1
ATOM 778 N N . TRP A 1 107 ? 16.344 -15.189 -17.780 1.00 93.56 107 TRP A N 1
ATOM 779 C CA . TRP A 1 107 ? 14.888 -15.068 -17.732 1.00 93.56 107 TRP A CA 1
ATOM 780 C C . TRP A 1 107 ? 14.204 -16.419 -17.497 1.00 93.56 107 TRP A C 1
ATOM 782 O O . TRP A 1 107 ? 13.263 -16.491 -16.716 1.00 93.56 107 TRP A O 1
ATOM 792 N N . GLN A 1 108 ? 14.699 -17.512 -18.086 1.00 94.44 108 GLN A N 1
ATOM 793 C CA . GLN A 1 108 ? 14.120 -18.849 -17.887 1.00 94.44 108 GLN A CA 1
ATOM 794 C C . GLN A 1 108 ? 14.216 -19.312 -16.425 1.00 94.44 108 GLN A C 1
ATOM 796 O O . GLN A 1 108 ? 13.229 -19.794 -15.866 1.00 94.44 108 GLN A O 1
ATOM 801 N N . ASN A 1 109 ? 15.365 -19.095 -15.775 1.00 91.75 109 ASN A N 1
ATOM 802 C CA . ASN A 1 109 ? 15.540 -19.359 -14.343 1.00 91.75 109 ASN A CA 1
ATOM 803 C C . ASN A 1 109 ? 14.636 -18.460 -13.477 1.00 91.75 109 ASN A C 1
ATOM 805 O O . ASN A 1 109 ? 14.051 -18.923 -12.496 1.00 91.75 109 ASN A O 1
ATOM 809 N N . TYR A 1 110 ? 14.498 -17.182 -13.848 1.00 90.56 110 TYR A N 1
ATOM 810 C CA . TYR A 1 110 ? 13.612 -16.227 -13.179 1.00 90.56 110 TYR A CA 1
ATOM 811 C C . TYR A 1 110 ? 12.137 -16.651 -13.266 1.00 90.56 110 TYR A C 1
ATOM 813 O O . TYR A 1 110 ? 11.486 -16.798 -12.232 1.00 90.56 110 TYR A O 1
ATOM 821 N N . HIS A 1 111 ? 11.648 -16.941 -14.475 1.00 93.31 111 HIS A N 1
ATOM 822 C CA . HIS A 1 111 ? 10.310 -17.466 -14.751 1.00 93.31 111 HIS A CA 1
ATOM 823 C C . HIS A 1 111 ? 10.008 -18.697 -13.885 1.00 93.31 111 HIS A C 1
ATOM 825 O O . HIS A 1 111 ? 9.026 -18.694 -13.146 1.00 93.31 111 HIS A O 1
ATOM 831 N N . GLN A 1 112 ? 10.883 -19.710 -13.884 1.00 92.19 112 GLN A N 1
ATOM 832 C CA . GLN A 1 112 ? 10.689 -20.916 -13.069 1.00 92.19 112 GLN A CA 1
ATOM 833 C C . GLN A 1 112 ? 10.578 -20.613 -11.565 1.00 92.19 112 GLN A C 1
ATOM 835 O O . GLN A 1 112 ? 9.704 -21.171 -10.898 1.00 92.19 112 GLN A O 1
ATOM 840 N N . ARG A 1 113 ? 11.422 -19.723 -11.020 1.00 87.94 113 ARG A N 1
ATOM 841 C CA . ARG A 1 113 ? 11.357 -19.348 -9.596 1.00 87.94 113 ARG A CA 1
ATOM 842 C C . ARG A 1 113 ? 10.067 -18.598 -9.263 1.00 87.94 113 ARG A C 1
ATOM 844 O O . ARG A 1 113 ? 9.427 -18.929 -8.269 1.00 87.94 113 ARG A O 1
ATOM 851 N N . ILE A 1 114 ? 9.655 -17.644 -10.099 1.00 86.56 114 ILE A N 1
ATOM 852 C CA . ILE A 1 114 ? 8.412 -16.886 -9.898 1.00 86.56 114 ILE A CA 1
ATOM 853 C C . ILE A 1 114 ? 7.179 -17.796 -9.971 1.00 86.56 114 ILE A C 1
ATOM 855 O O . ILE A 1 114 ? 6.326 -17.711 -9.088 1.00 86.56 114 ILE A O 1
ATOM 859 N N . GLN A 1 115 ? 7.104 -18.719 -10.938 1.00 87.81 115 GLN A N 1
ATOM 860 C CA . GLN A 1 115 ? 5.996 -19.682 -11.029 1.00 87.81 115 GLN A CA 1
ATOM 861 C C . GLN A 1 115 ? 5.865 -20.533 -9.754 1.00 87.81 115 GLN A C 1
ATOM 863 O O . GLN A 1 115 ? 4.766 -20.685 -9.223 1.00 87.81 115 GLN A O 1
ATOM 868 N N . GLN A 1 116 ? 6.980 -21.023 -9.198 1.00 85.88 116 GLN A N 1
ATOM 869 C CA . GLN A 1 116 ? 6.966 -21.773 -7.934 1.00 85.88 116 GLN A CA 1
ATOM 870 C C . GLN A 1 116 ? 6.524 -20.924 -6.734 1.00 85.88 116 GLN A C 1
ATOM 872 O O . GLN A 1 116 ? 5.857 -21.437 -5.834 1.00 85.88 116 GLN A O 1
ATOM 877 N N . THR A 1 117 ? 6.897 -19.643 -6.689 1.00 82.12 117 THR A N 1
ATOM 878 C CA . THR A 1 117 ? 6.469 -18.724 -5.624 1.00 82.12 117 THR A CA 1
ATOM 879 C C . THR A 1 117 ? 4.962 -18.467 -5.692 1.00 82.12 117 THR A C 1
ATOM 881 O O . THR A 1 117 ? 4.288 -18.573 -4.666 1.00 82.12 117 THR A O 1
ATOM 884 N N . TRP A 1 118 ? 4.414 -18.220 -6.885 1.00 83.56 118 TRP A N 1
ATOM 885 C CA . TRP A 1 118 ? 2.976 -17.999 -7.067 1.00 83.56 118 TRP A CA 1
ATOM 886 C C . TRP A 1 118 ? 2.136 -19.249 -6.815 1.00 83.56 118 TRP A C 1
ATOM 888 O O . TRP A 1 118 ? 1.179 -19.166 -6.055 1.00 83.56 118 TRP A O 1
ATOM 898 N N . GLN A 1 119 ? 2.544 -20.426 -7.299 1.00 84.56 119 GLN A N 1
ATOM 899 C CA . GLN A 1 119 ? 1.824 -21.680 -7.030 1.00 84.56 119 GLN A CA 1
ATOM 900 C C . GLN A 1 119 ? 1.689 -21.978 -5.520 1.00 84.56 119 GLN A C 1
ATOM 902 O O . GLN A 1 119 ? 0.667 -22.494 -5.057 1.00 84.56 119 GLN A O 1
ATOM 907 N N . ARG A 1 120 ? 2.716 -21.637 -4.725 1.00 79.75 120 ARG A N 1
ATOM 908 C CA . ARG A 1 120 ? 2.659 -21.737 -3.255 1.00 79.75 120 ARG A CA 1
ATOM 909 C C . ARG A 1 120 ? 1.734 -20.688 -2.645 1.00 79.75 120 ARG A C 1
ATOM 911 O O . ARG A 1 120 ? 1.028 -21.009 -1.698 1.00 79.75 120 ARG A O 1
ATOM 918 N N . TYR A 1 121 ? 1.742 -19.458 -3.157 1.00 80.81 121 TYR A N 1
ATOM 919 C CA . TYR A 1 121 ? 0.825 -18.417 -2.697 1.00 80.81 121 TYR A CA 1
ATOM 920 C C . TYR A 1 121 ? -0.636 -18.792 -2.980 1.00 80.81 121 TYR A C 1
ATOM 922 O O . TYR A 1 121 ? -1.470 -18.700 -2.079 1.00 80.81 121 TYR A O 1
ATOM 930 N N . ASP A 1 122 ? -0.932 -19.274 -4.190 1.00 79.12 122 ASP A N 1
ATOM 931 C CA . ASP A 1 122 ? -2.292 -19.597 -4.618 1.00 79.12 122 ASP A CA 1
ATOM 932 C C . ASP A 1 122 ? -2.944 -20.631 -3.683 1.00 79.12 122 ASP A C 1
ATOM 934 O O . ASP A 1 122 ? -3.957 -20.362 -3.034 1.00 79.12 122 ASP A O 1
ATOM 938 N N . THR A 1 123 ? -2.268 -21.765 -3.501 1.00 75.25 123 THR A N 1
ATOM 939 C CA . THR A 1 123 ? -2.737 -22.879 -2.657 1.00 75.25 123 THR A CA 1
ATOM 940 C C . THR A 1 123 ? -2.746 -22.574 -1.151 1.00 75.25 123 THR A C 1
ATOM 942 O O . THR A 1 123 ? -3.491 -23.191 -0.388 1.00 75.25 123 THR A O 1
ATOM 945 N N . GLN A 1 124 ? -1.912 -21.646 -0.664 1.00 77.62 124 GLN A N 1
ATOM 946 C CA . GLN A 1 124 ? -1.815 -21.358 0.775 1.00 77.62 124 GLN A CA 1
ATOM 947 C C . GLN A 1 124 ? -2.667 -20.174 1.236 1.00 77.62 124 GLN A C 1
ATOM 949 O O . GLN A 1 124 ? -3.036 -20.144 2.417 1.00 77.62 124 GLN A O 1
ATOM 954 N N . GLN A 1 125 ? -2.962 -19.226 0.342 1.00 82.81 125 GLN A N 1
ATOM 955 C CA . GLN A 1 125 ? -3.587 -17.937 0.652 1.00 82.81 125 GLN A CA 1
ATOM 956 C C . GLN A 1 125 ? -4.809 -17.653 -0.223 1.00 82.81 125 GLN A C 1
ATOM 958 O O . GLN A 1 125 ? -5.921 -17.587 0.295 1.00 82.81 125 GLN A O 1
ATOM 963 N N . HIS A 1 126 ? -4.599 -17.494 -1.532 1.00 86.56 126 HIS A N 1
ATOM 964 C CA . HIS A 1 126 ? -5.583 -17.003 -2.506 1.00 86.56 126 HIS A CA 1
ATOM 965 C C . HIS A 1 126 ? -6.934 -17.724 -2.385 1.00 86.56 126 HIS A C 1
ATOM 967 O O . HIS A 1 126 ? -7.944 -17.067 -2.135 1.00 86.56 126 HIS A O 1
ATOM 973 N N . GLU A 1 127 ? -6.951 -19.058 -2.463 1.00 88.56 127 GLU A N 1
ATOM 974 C CA . GLU A 1 127 ? -8.184 -19.861 -2.389 1.00 88.56 127 GLU A CA 1
ATOM 975 C C . GLU A 1 127 ? -8.978 -19.623 -1.093 1.00 88.56 127 GLU A C 1
ATOM 977 O O . GLU A 1 127 ? -10.207 -19.575 -1.105 1.00 88.56 127 GLU A O 1
ATOM 982 N N . LYS A 1 128 ? -8.286 -19.417 0.034 1.00 91.31 128 LYS A N 1
ATOM 983 C CA . LYS A 1 128 ? -8.918 -19.174 1.340 1.00 91.31 128 LYS A CA 1
ATOM 984 C C . LYS A 1 128 ? -9.481 -17.765 1.453 1.00 91.31 128 LYS A C 1
ATOM 986 O O . LYS A 1 128 ? -10.497 -17.578 2.115 1.00 91.31 128 LYS A O 1
ATOM 991 N N . VAL A 1 129 ? -8.824 -16.786 0.830 1.00 92.69 129 VAL A N 1
ATOM 9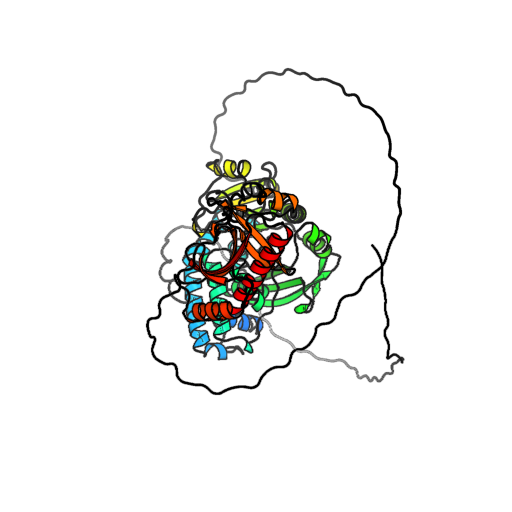92 C CA . VAL A 1 129 ? -9.307 -15.402 0.775 1.00 92.69 129 VAL A CA 1
ATOM 993 C C . VAL A 1 129 ? -10.547 -15.312 -0.117 1.00 92.69 129 VAL A C 1
ATOM 995 O O . VAL A 1 129 ? -11.507 -14.646 0.260 1.00 92.69 129 VAL A O 1
ATOM 998 N N . GLU A 1 130 ? -10.580 -16.025 -1.248 1.00 91.44 130 GLU A N 1
ATOM 999 C CA . GLU A 1 130 ? -11.769 -16.076 -2.111 1.00 91.44 130 GLU A CA 1
ATOM 1000 C C . GLU A 1 130 ? -12.928 -16.845 -1.463 1.00 91.44 130 GLU A C 1
ATOM 1002 O O . GLU A 1 130 ? -14.041 -16.328 -1.431 1.00 91.44 130 GLU A O 1
ATOM 1007 N N . ALA A 1 131 ? -12.674 -18.001 -0.840 1.00 93.19 131 ALA A N 1
ATOM 1008 C CA . ALA A 1 131 ? -13.702 -18.726 -0.089 1.00 93.19 131 ALA A CA 1
ATOM 1009 C C . ALA A 1 131 ? -14.271 -17.898 1.080 1.00 93.19 131 ALA A C 1
ATOM 1011 O O . ALA A 1 131 ? -15.478 -17.897 1.314 1.00 93.19 131 ALA A O 1
ATOM 1012 N N . PHE A 1 132 ? -13.419 -17.152 1.792 1.00 94.81 132 PHE A N 1
ATOM 1013 C CA . PHE A 1 132 ? -13.852 -16.224 2.837 1.00 94.81 132 PHE A CA 1
ATOM 1014 C C . PHE A 1 132 ? -14.682 -15.065 2.276 1.00 94.81 132 PHE A C 1
ATOM 1016 O O . PHE A 1 132 ? -15.716 -14.736 2.853 1.00 94.81 132 PHE A O 1
ATOM 1023 N N . ARG A 1 133 ? -14.256 -14.455 1.159 1.00 93.81 133 ARG A N 1
ATOM 1024 C CA . ARG A 1 133 ? -15.020 -13.406 0.465 1.00 93.81 133 ARG A CA 1
ATOM 1025 C C . ARG A 1 133 ? -16.422 -13.914 0.148 1.00 93.81 133 ARG A C 1
ATOM 1027 O O . ARG A 1 133 ? -17.387 -13.305 0.590 1.00 93.81 133 ARG A O 1
ATOM 1034 N N . ASP A 1 134 ? -16.512 -15.038 -0.556 1.00 92.12 134 ASP A N 1
ATOM 1035 C CA . ASP A 1 134 ? -17.779 -15.587 -1.049 1.00 92.12 134 ASP A CA 1
ATOM 1036 C C . ASP A 1 134 ? -18.711 -16.044 0.093 1.00 92.12 134 ASP A C 1
ATOM 1038 O O . ASP A 1 134 ? -19.922 -16.139 -0.101 1.00 92.12 134 ASP A O 1
ATOM 1042 N N . GLN A 1 135 ? -18.164 -16.306 1.287 1.00 93.44 135 GLN A N 1
ATOM 1043 C CA . GLN A 1 135 ? -18.925 -16.636 2.494 1.00 93.44 135 GLN A CA 1
ATOM 1044 C C . GLN A 1 135 ? -19.399 -15.402 3.284 1.00 93.44 135 GLN A C 1
ATOM 1046 O O . GLN A 1 135 ? -20.500 -15.432 3.834 1.00 93.44 135 GLN A O 1
ATOM 1051 N N . TRP A 1 136 ? -18.568 -14.359 3.409 1.00 92.50 136 TRP A N 1
ATOM 1052 C CA . TRP A 1 136 ? -18.752 -13.301 4.416 1.00 92.50 136 TRP A CA 1
ATOM 1053 C C . TRP A 1 136 ? -18.999 -11.900 3.864 1.00 92.50 136 TRP A C 1
ATOM 1055 O O . TRP A 1 136 ? -19.563 -11.071 4.577 1.00 92.50 136 TRP A O 1
ATOM 1065 N N . LEU A 1 137 ? -18.576 -11.596 2.635 1.00 91.94 137 LEU A N 1
ATOM 1066 C CA . LEU A 1 137 ? -18.808 -10.279 2.046 1.00 91.94 137 LEU A CA 1
ATOM 1067 C C . LEU A 1 137 ? -20.205 -10.243 1.394 1.00 91.94 137 LEU A C 1
ATOM 1069 O O . LEU A 1 137 ? -20.529 -11.132 0.606 1.00 91.94 137 LEU A O 1
ATOM 1073 N N . PRO A 1 138 ? -21.044 -9.226 1.684 1.00 86.25 138 PRO A N 1
ATOM 1074 C CA . PRO A 1 138 ? -22.360 -9.103 1.061 1.00 86.25 138 PRO A CA 1
ATOM 1075 C C . PRO A 1 138 ? -22.266 -9.059 -0.476 1.00 86.25 138 PRO A C 1
ATOM 1077 O O . PRO A 1 138 ? -21.356 -8.395 -0.992 1.00 86.25 138 PRO A O 1
ATOM 1080 N N . PRO A 1 139 ? -23.188 -9.686 -1.234 1.00 80.19 139 PRO A N 1
ATOM 1081 C CA . PRO A 1 139 ? -23.156 -9.691 -2.702 1.00 80.19 139 PRO A CA 1
ATOM 1082 C C . PRO A 1 139 ? -23.071 -8.291 -3.328 1.00 80.19 139 PRO A C 1
ATOM 1084 O O . PRO A 1 139 ? -22.469 -8.105 -4.386 1.00 80.19 139 PRO A O 1
ATOM 1087 N N . GLU A 1 140 ? -23.627 -7.284 -2.658 1.00 74.12 140 GLU A N 1
ATOM 1088 C CA . GLU A 1 140 ? -23.634 -5.879 -3.061 1.00 74.12 140 GLU A CA 1
ATOM 1089 C C . GLU A 1 140 ? -22.222 -5.273 -3.082 1.00 74.12 140 GLU A C 1
ATOM 1091 O O . GLU A 1 140 ? -21.971 -4.348 -3.852 1.00 74.12 140 GLU A O 1
ATOM 1096 N N . THR A 1 141 ? -21.269 -5.818 -2.311 1.00 73.69 141 THR A N 1
ATOM 1097 C CA . THR A 1 141 ? -19.845 -5.429 -2.392 1.00 73.69 141 THR A CA 1
ATOM 1098 C C . THR A 1 141 ? -19.235 -5.724 -3.754 1.00 73.69 141 THR A C 1
ATOM 1100 O O . THR A 1 141 ? -18.273 -5.064 -4.152 1.00 73.69 141 THR A O 1
ATOM 1103 N N . HIS A 1 142 ? -19.803 -6.688 -4.479 1.00 68.69 142 HIS A N 1
ATOM 1104 C CA . HIS A 1 142 ? -19.357 -7.113 -5.798 1.00 68.69 142 HIS A CA 1
ATOM 1105 C C . HIS A 1 142 ? -20.190 -6.479 -6.923 1.00 68.69 142 HIS A C 1
ATOM 1107 O O . HIS A 1 142 ? -19.717 -6.371 -8.050 1.00 68.69 142 HIS A O 1
ATOM 1113 N N . GLN A 1 143 ? -21.404 -5.994 -6.648 1.00 67.88 143 GLN A N 1
ATOM 1114 C CA . GLN A 1 143 ? -22.282 -5.407 -7.666 1.00 67.88 143 GLN A CA 1
ATOM 1115 C C . GLN A 1 143 ? -21.934 -3.940 -7.974 1.00 67.88 143 GLN A C 1
ATOM 1117 O O . GLN A 1 143 ? -22.685 -3.017 -7.676 1.00 67.88 143 GLN A O 1
ATOM 1122 N N . GLY A 1 144 ? -20.780 -3.728 -8.612 1.00 68.06 144 GLY A N 1
ATOM 1123 C CA . GLY A 1 144 ? -20.421 -2.451 -9.242 1.00 68.06 144 GLY A CA 1
ATOM 1124 C C . GLY A 1 144 ? -20.015 -1.320 -8.292 1.00 68.06 144 GLY A C 1
ATOM 1125 O O . GLY A 1 144 ? -19.915 -0.180 -8.736 1.00 68.06 144 GLY A O 1
ATOM 1126 N N . ARG A 1 145 ? -19.758 -1.615 -7.012 1.00 87.06 145 ARG A N 1
ATOM 1127 C CA . ARG A 1 145 ? -19.163 -0.656 -6.070 1.00 87.06 145 ARG A CA 1
ATOM 1128 C C . ARG A 1 145 ? -17.671 -0.500 -6.344 1.00 87.06 145 ARG A C 1
ATOM 1130 O O . ARG A 1 145 ? -16.957 -1.489 -6.509 1.00 87.06 145 ARG A O 1
ATOM 1137 N N . ASP A 1 146 ? -17.204 0.740 -6.339 1.00 95.31 146 ASP A N 1
ATOM 1138 C CA . ASP A 1 146 ? -15.779 1.045 -6.394 1.00 95.31 146 ASP A CA 1
ATOM 1139 C C . ASP A 1 146 ? -15.092 0.746 -5.052 1.00 95.31 146 ASP A C 1
ATOM 1141 O O . ASP A 1 146 ? -15.743 0.542 -4.019 1.00 95.31 146 ASP A O 1
ATOM 1145 N N . LEU A 1 147 ? -13.762 0.676 -5.077 1.00 97.50 147 LEU A N 1
ATOM 1146 C CA . LEU A 1 147 ? -12.928 0.402 -3.912 1.00 97.50 147 LEU A CA 1
ATOM 1147 C C . LEU A 1 147 ? -12.114 1.639 -3.534 1.00 97.50 147 LEU A C 1
ATOM 1149 O O . LEU A 1 147 ? -11.370 2.185 -4.342 1.00 97.50 147 LEU A O 1
ATOM 1153 N N . LEU A 1 148 ? -12.201 2.022 -2.269 1.00 97.81 148 LEU A N 1
ATOM 1154 C CA . LEU A 1 148 ? -11.376 3.019 -1.614 1.00 97.81 148 LEU A CA 1
ATOM 1155 C C . LEU A 1 148 ? -10.364 2.296 -0.716 1.00 97.81 148 LEU A C 1
ATOM 1157 O O . LEU A 1 148 ? -10.746 1.631 0.245 1.00 97.81 148 LEU A O 1
ATOM 1161 N N . TYR A 1 149 ? -9.075 2.412 -1.032 1.00 97.19 149 TYR A N 1
ATOM 1162 C CA . TYR A 1 149 ? -7.990 1.742 -0.312 1.00 97.19 149 TYR A CA 1
ATOM 1163 C C . TYR A 1 149 ? -6.888 2.751 0.075 1.00 97.19 149 TYR A C 1
ATOM 1165 O O . TYR A 1 149 ? -5.866 2.891 -0.606 1.00 97.19 149 TYR A O 1
ATOM 1173 N N . PRO A 1 150 ? -7.088 3.520 1.157 1.00 95.44 150 PRO A N 1
ATOM 1174 C CA . PRO A 1 150 ? -6.073 4.423 1.680 1.00 95.44 150 PRO A CA 1
ATOM 1175 C C . PRO A 1 150 ? -4.950 3.658 2.392 1.00 95.44 150 PRO A C 1
ATOM 1177 O O . PRO A 1 150 ? -5.159 2.571 2.928 1.00 95.44 150 PRO A O 1
ATOM 1180 N N . PHE A 1 151 ? -3.756 4.255 2.417 1.00 89.56 151 PHE A N 1
ATOM 1181 C CA . PHE A 1 151 ? -2.538 3.684 3.013 1.00 89.56 151 PHE A CA 1
ATOM 1182 C C . PHE A 1 151 ? -2.104 2.333 2.402 1.00 89.56 151 PHE A C 1
ATOM 1184 O O . PHE A 1 151 ? -1.390 1.561 3.035 1.00 89.56 151 PHE A O 1
ATOM 1191 N N . ALA A 1 152 ? -2.523 2.046 1.165 1.00 86.06 152 ALA A N 1
ATOM 1192 C CA . ALA A 1 152 ? -2.363 0.742 0.519 1.00 86.06 152 ALA A CA 1
ATOM 1193 C C . ALA A 1 152 ? -0.949 0.445 -0.006 1.00 86.06 152 ALA A C 1
ATOM 1195 O O . ALA A 1 152 ? -0.596 -0.716 -0.228 1.00 86.06 152 ALA A O 1
ATOM 1196 N N . GLY A 1 153 ? -0.161 1.486 -0.296 1.00 84.00 153 GLY A N 1
ATOM 1197 C CA . GLY A 1 153 ? 1.062 1.349 -1.088 1.00 84.00 153 GLY A CA 1
ATOM 1198 C C . GLY A 1 153 ? 0.769 0.666 -2.432 1.00 84.00 153 GLY A C 1
ATOM 1199 O O . GLY A 1 153 ? -0.114 1.094 -3.173 1.00 84.00 153 GLY A O 1
ATOM 1200 N N . ALA A 1 154 ? 1.481 -0.423 -2.730 1.00 85.94 154 ALA A N 1
ATOM 1201 C CA . ALA A 1 154 ? 1.333 -1.188 -3.971 1.00 85.94 154 ALA A CA 1
ATOM 1202 C C . ALA A 1 154 ? 0.473 -2.470 -3.832 1.00 85.94 154 ALA A C 1
ATOM 1204 O O . ALA A 1 154 ? 0.643 -3.408 -4.614 1.00 85.94 154 ALA A O 1
ATOM 1205 N N . ASP A 1 155 ? -0.426 -2.554 -2.841 1.00 86.75 155 ASP A N 1
ATOM 1206 C CA . ASP A 1 155 ? -1.253 -3.751 -2.614 1.00 86.75 155 ASP A CA 1
ATOM 1207 C C . ASP A 1 155 ? -2.453 -3.866 -3.570 1.00 86.75 155 ASP A C 1
ATOM 1209 O O . ASP A 1 155 ? -3.602 -3.611 -3.212 1.00 86.75 155 ASP A O 1
ATOM 1213 N N . PHE A 1 156 ? -2.198 -4.280 -4.810 1.00 91.56 156 PHE A N 1
ATOM 1214 C CA . PHE A 1 156 ? -3.279 -4.702 -5.706 1.00 91.56 156 PHE A CA 1
ATOM 1215 C C . PHE A 1 156 ? -3.836 -6.092 -5.349 1.00 91.56 156 PHE A C 1
ATOM 1217 O O . PHE A 1 156 ? -4.980 -6.407 -5.670 1.00 91.56 156 PHE A O 1
ATOM 1224 N N . LEU A 1 157 ? -3.038 -6.941 -4.699 1.00 89.12 157 LEU A N 1
ATOM 1225 C CA . LEU A 1 157 ? -3.343 -8.359 -4.537 1.00 89.12 157 LEU A CA 1
ATOM 1226 C C . LEU A 1 157 ? -4.590 -8.572 -3.672 1.00 89.12 157 LEU A C 1
ATOM 1228 O O . LEU A 1 157 ? -5.535 -9.220 -4.117 1.00 89.12 157 LEU A O 1
ATOM 1232 N N . TYR A 1 158 ? -4.645 -7.963 -2.487 1.00 91.06 158 TYR A N 1
ATOM 1233 C CA . TYR A 1 158 ? -5.834 -8.060 -1.635 1.00 91.06 158 TYR A CA 1
ATOM 1234 C C . TYR A 1 158 ? -7.013 -7.222 -2.148 1.00 91.06 158 TYR A C 1
ATOM 1236 O O . TYR A 1 158 ? -8.164 -7.606 -1.935 1.00 91.06 158 TYR A O 1
ATOM 1244 N N . ALA A 1 159 ? -6.747 -6.144 -2.893 1.00 93.88 159 ALA A N 1
ATOM 1245 C CA . ALA A 1 159 ? -7.784 -5.379 -3.584 1.00 93.88 159 ALA A CA 1
ATOM 1246 C C . ALA A 1 159 ? -8.533 -6.241 -4.621 1.00 93.88 159 ALA A C 1
ATOM 1248 O O . ALA A 1 159 ? -9.763 -6.241 -4.644 1.00 93.88 159 ALA A O 1
ATOM 1249 N N . ASP A 1 160 ? -7.815 -7.020 -5.438 1.00 93.31 160 ASP A N 1
ATOM 1250 C CA . ASP A 1 160 ? -8.425 -7.935 -6.410 1.00 93.31 160 ASP A CA 1
ATOM 1251 C C . ASP A 1 160 ? -9.070 -9.163 -5.761 1.00 93.31 160 ASP A C 1
ATOM 1253 O O . ASP A 1 160 ? -10.103 -9.623 -6.236 1.00 93.31 160 ASP A O 1
ATOM 1257 N N . LEU A 1 161 ? -8.478 -9.696 -4.687 1.00 92.31 161 LEU A N 1
ATOM 1258 C CA . LEU A 1 161 ? -9.008 -10.878 -4.005 1.00 92.31 161 LEU A CA 1
ATOM 1259 C C . LEU A 1 161 ? -10.348 -10.597 -3.320 1.00 92.31 161 LEU A C 1
ATOM 1261 O O . LEU A 1 161 ? -11.292 -11.350 -3.543 1.00 92.31 161 LEU A O 1
ATOM 1265 N N . PHE A 1 162 ? -10.454 -9.526 -2.524 1.00 93.94 162 PHE A N 1
ATOM 1266 C CA . PHE A 1 162 ? -11.697 -9.182 -1.819 1.00 93.94 162 PHE A CA 1
ATOM 1267 C C . PHE A 1 162 ? -12.719 -8.465 -2.715 1.00 93.94 162 PHE A C 1
ATOM 1269 O O . PHE A 1 162 ? -13.921 -8.689 -2.565 1.00 93.94 162 PHE A O 1
ATOM 1276 N N . PHE A 1 163 ? -12.270 -7.640 -3.669 1.00 94.44 163 PHE A N 1
ATOM 1277 C CA . PHE A 1 163 ? -13.141 -6.795 -4.499 1.00 94.44 163 PHE A CA 1
ATOM 1278 C C . PHE A 1 163 ? -12.888 -6.991 -6.012 1.00 94.44 163 PHE A C 1
ATOM 1280 O O . PHE A 1 163 ? -12.622 -6.023 -6.736 1.00 94.44 163 PHE A O 1
ATOM 1287 N N . PRO A 1 164 ? -13.015 -8.227 -6.542 1.00 92.06 164 PRO A N 1
ATOM 1288 C CA . PRO A 1 164 ? -12.683 -8.557 -7.936 1.00 92.06 164 PRO A CA 1
ATOM 1289 C C . PRO A 1 164 ? -13.539 -7.819 -8.975 1.00 92.06 164 PRO A C 1
ATOM 1291 O O . PRO A 1 164 ? -13.151 -7.720 -10.134 1.00 92.06 164 PRO A O 1
ATOM 1294 N N . GLN A 1 165 ? -14.698 -7.287 -8.578 1.00 90.38 165 GLN A N 1
ATOM 1295 C CA . GLN A 1 165 ? -15.632 -6.583 -9.464 1.00 90.38 165 GLN A CA 1
ATOM 1296 C C . GLN A 1 165 ? -15.583 -5.046 -9.345 1.00 90.38 165 GLN A C 1
ATOM 1298 O O . GLN A 1 165 ? -16.328 -4.367 -10.053 1.00 90.38 165 GLN A O 1
ATOM 1303 N N . ALA A 1 166 ? -14.718 -4.481 -8.490 1.00 93.69 166 ALA A N 1
ATOM 1304 C CA . ALA A 1 166 ? -14.577 -3.028 -8.361 1.00 93.69 166 ALA A CA 1
ATOM 1305 C C . ALA A 1 166 ? -14.031 -2.412 -9.662 1.00 93.69 166 ALA A C 1
ATOM 1307 O O . ALA A 1 166 ? -12.985 -2.846 -10.159 1.00 93.69 166 ALA A O 1
ATOM 1308 N N . THR A 1 167 ? -14.733 -1.416 -10.215 1.00 94.31 167 THR A N 1
ATOM 1309 C CA . THR A 1 167 ? -14.375 -0.806 -11.509 1.00 94.31 167 THR A CA 1
ATOM 1310 C C . THR A 1 167 ? -13.242 0.197 -11.336 1.00 94.31 167 THR A C 1
ATOM 1312 O O . THR A 1 167 ? -12.238 0.114 -12.042 1.00 94.31 167 THR A O 1
ATOM 1315 N N . ASN A 1 168 ? -13.363 1.098 -10.364 1.00 97.25 168 ASN A N 1
ATOM 1316 C CA . ASN A 1 168 ? -12.298 1.984 -9.916 1.00 97.25 168 ASN A CA 1
ATOM 1317 C C . ASN A 1 168 ? -11.752 1.513 -8.563 1.00 97.25 168 ASN A C 1
ATOM 1319 O O . ASN A 1 168 ? -12.502 1.159 -7.652 1.00 97.25 168 ASN A O 1
ATOM 1323 N N . ILE A 1 169 ? -10.428 1.534 -8.432 1.00 98.06 169 ILE A N 1
ATOM 1324 C CA . ILE A 1 169 ? -9.693 1.232 -7.205 1.00 98.06 169 ILE A CA 1
ATOM 1325 C C . ILE A 1 169 ? -8.864 2.471 -6.853 1.00 98.06 169 ILE A C 1
ATOM 1327 O O . ILE A 1 169 ? -7.820 2.727 -7.455 1.00 98.06 169 ILE A O 1
ATOM 1331 N N . TYR A 1 170 ? -9.351 3.265 -5.906 1.00 98.31 170 TYR A N 1
ATOM 1332 C CA . TYR A 1 170 ? -8.742 4.509 -5.442 1.00 98.31 170 TYR A CA 1
ATOM 1333 C C . TYR A 1 170 ? -7.724 4.215 -4.337 1.00 98.31 170 TYR A C 1
ATOM 1335 O O . TYR A 1 170 ? -8.098 3.950 -3.194 1.00 98.31 170 TYR A O 1
ATOM 1343 N N . MET A 1 171 ? -6.436 4.247 -4.680 1.00 97.94 171 MET A N 1
ATOM 1344 C CA . MET A 1 171 ? -5.331 3.912 -3.778 1.00 97.94 171 MET A CA 1
ATOM 1345 C C . MET A 1 171 ? -4.562 5.165 -3.365 1.00 97.94 171 MET A C 1
ATOM 1347 O O . MET A 1 171 ? -4.310 6.043 -4.190 1.00 97.94 171 MET A O 1
ATOM 1351 N N . PHE A 1 172 ? -4.142 5.236 -2.102 1.00 94.88 172 PHE A N 1
ATOM 1352 C CA . PHE A 1 172 ? -3.380 6.377 -1.586 1.00 94.88 172 PHE A CA 1
ATOM 1353 C C . PHE A 1 172 ? -2.148 5.921 -0.801 1.00 94.88 172 PHE A C 1
ATOM 1355 O O . PHE A 1 172 ? -2.238 4.993 0.006 1.00 94.88 172 PHE A O 1
ATOM 1362 N N . GLY A 1 173 ? -1.016 6.599 -0.999 1.00 89.62 173 GLY A N 1
ATOM 1363 C CA . GLY A 1 173 ? 0.250 6.292 -0.327 1.00 89.62 173 GLY A CA 1
ATOM 1364 C C . GLY A 1 173 ? 1.260 7.442 -0.372 1.00 89.62 173 GLY A C 1
ATOM 1365 O O . GLY A 1 173 ? 0.982 8.523 -0.891 1.00 89.62 173 GLY A O 1
ATOM 1366 N N . LEU A 1 174 ? 2.454 7.212 0.172 1.00 84.38 174 LEU A N 1
ATOM 1367 C CA . LEU A 1 174 ? 3.585 8.159 0.134 1.00 84.38 174 LEU A CA 1
ATOM 1368 C C . LEU A 1 174 ? 4.664 7.739 -0.876 1.00 84.38 174 LEU A C 1
ATOM 1370 O O . LEU A 1 174 ? 5.550 8.530 -1.226 1.00 84.38 174 LEU A O 1
ATOM 1374 N N . GLU A 1 175 ? 4.580 6.494 -1.337 1.00 82.69 175 GLU A N 1
ATOM 1375 C CA . GLU A 1 175 ? 5.528 5.808 -2.197 1.00 82.69 175 GLU A CA 1
ATOM 1376 C C . GLU A 1 175 ? 5.646 6.510 -3.564 1.00 82.69 175 GLU A C 1
ATOM 1378 O O . GLU A 1 175 ? 4.653 7.027 -4.093 1.00 82.69 175 GLU A O 1
ATOM 1383 N N . PRO A 1 176 ? 6.854 6.558 -4.161 1.00 87.50 176 PRO A N 1
ATOM 1384 C CA . PRO A 1 176 ? 7.046 7.128 -5.489 1.00 87.50 176 PRO A CA 1
ATOM 1385 C C . PRO A 1 176 ? 6.279 6.320 -6.543 1.00 87.50 176 PRO A C 1
ATOM 1387 O O . PRO A 1 176 ? 6.155 5.098 -6.440 1.00 87.50 176 PRO A O 1
ATOM 1390 N N . LEU A 1 177 ? 5.803 6.996 -7.592 1.00 90.44 177 LEU A N 1
ATOM 1391 C CA . LEU A 1 177 ? 5.094 6.340 -8.695 1.00 90.44 177 LEU A CA 1
ATOM 1392 C C . LEU A 1 177 ? 6.016 5.359 -9.430 1.00 90.44 177 LEU A C 1
ATOM 1394 O O . LEU A 1 177 ? 5.655 4.200 -9.594 1.00 90.44 177 LEU A O 1
ATOM 1398 N N . GLY A 1 178 ? 7.229 5.796 -9.785 1.00 89.00 178 GLY A N 1
ATOM 1399 C CA . GLY A 1 178 ? 8.130 5.033 -10.654 1.00 89.00 178 GLY A CA 1
ATOM 1400 C C . GLY A 1 178 ? 7.586 4.890 -12.074 1.00 89.00 178 GLY A C 1
ATOM 1401 O O . GLY A 1 178 ? 6.498 5.367 -12.379 1.00 89.00 178 GLY A O 1
ATOM 1402 N N . GLU A 1 179 ? 8.356 4.229 -12.933 1.00 90.50 179 GLU A N 1
ATOM 1403 C CA . GLU A 1 179 ? 8.026 4.009 -14.342 1.00 90.50 179 GLU A CA 1
ATOM 1404 C C . GLU A 1 179 ? 8.320 2.563 -14.736 1.00 90.50 179 GLU A C 1
ATOM 1406 O O . GLU A 1 179 ? 9.246 1.948 -14.201 1.00 90.50 179 GLU A O 1
ATOM 1411 N N . ILE A 1 180 ? 7.540 2.020 -15.678 1.00 90.56 180 ILE A N 1
ATOM 1412 C CA . ILE A 1 180 ? 7.784 0.687 -16.243 1.00 90.56 180 ILE A CA 1
ATOM 1413 C C . ILE A 1 180 ? 9.180 0.700 -16.881 1.00 90.56 180 ILE A C 1
ATOM 1415 O O . ILE A 1 180 ? 9.405 1.472 -17.815 1.00 90.56 180 ILE A O 1
ATOM 1419 N N . PRO A 1 181 ? 10.138 -0.100 -16.384 1.00 87.50 181 PRO A N 1
ATOM 1420 C CA . PRO A 1 181 ? 11.507 -0.040 -16.871 1.00 87.50 181 PRO A CA 1
ATOM 1421 C C . PRO A 1 181 ? 11.589 -0.563 -18.311 1.00 87.50 181 PRO A C 1
ATOM 1423 O O . PRO A 1 181 ? 10.931 -1.541 -18.672 1.00 87.50 181 PRO A O 1
ATOM 1426 N N . GLY A 1 182 ? 12.418 0.084 -19.131 1.00 87.62 182 GLY A N 1
ATOM 1427 C CA . GLY A 1 182 ? 12.658 -0.337 -20.506 1.00 87.62 182 GLY A CA 1
ATOM 1428 C C . GLY A 1 182 ? 13.436 -1.653 -20.598 1.00 87.62 182 GLY A C 1
ATOM 1429 O O . GLY A 1 182 ? 14.006 -2.158 -19.622 1.00 87.62 182 GLY A O 1
ATOM 1430 N N . ARG A 1 183 ? 13.463 -2.234 -21.805 1.00 88.75 183 ARG A N 1
ATOM 1431 C CA . ARG A 1 183 ? 14.063 -3.559 -22.049 1.00 88.75 183 ARG A CA 1
ATOM 1432 C C . ARG A 1 183 ? 15.563 -3.622 -21.756 1.00 88.75 183 ARG A C 1
ATOM 1434 O O . ARG A 1 183 ? 16.088 -4.692 -21.491 1.00 88.75 183 ARG A O 1
ATOM 1441 N N . GLU A 1 184 ? 16.253 -2.491 -21.773 1.00 86.50 184 GLU A N 1
ATOM 1442 C CA . GLU A 1 184 ? 17.664 -2.352 -21.405 1.00 86.50 184 GLU A CA 1
ATOM 1443 C C . GLU A 1 184 ? 17.941 -2.606 -19.912 1.00 86.50 184 GLU A C 1
ATOM 1445 O O . GLU A 1 184 ? 19.055 -2.984 -19.547 1.00 86.50 184 GLU A O 1
ATOM 1450 N N . ARG A 1 185 ? 16.931 -2.461 -19.042 1.00 82.75 185 ARG A N 1
ATOM 1451 C CA . ARG A 1 185 ? 17.033 -2.788 -17.610 1.00 82.75 185 ARG A CA 1
ATOM 1452 C C . ARG A 1 185 ? 16.744 -4.265 -17.305 1.00 82.75 185 ARG A C 1
ATOM 1454 O O . ARG A 1 185 ? 16.994 -4.695 -16.182 1.00 82.75 185 ARG A O 1
ATOM 1461 N N . LEU A 1 186 ? 16.259 -5.048 -18.274 1.00 83.19 186 LEU A N 1
ATOM 1462 C CA . LEU A 1 186 ? 15.900 -6.460 -18.101 1.00 83.19 186 LEU A CA 1
ATOM 1463 C C . LEU A 1 186 ? 17.136 -7.368 -18.103 1.00 83.19 186 LEU A C 1
ATOM 1465 O O . LEU A 1 186 ? 17.628 -7.803 -19.142 1.00 83.19 186 LEU A O 1
ATOM 1469 N N . ASN A 1 187 ? 17.649 -7.649 -16.908 1.00 82.69 187 ASN A N 1
ATOM 1470 C CA . ASN A 1 187 ? 18.821 -8.492 -16.684 1.00 82.69 187 ASN A CA 1
ATOM 1471 C C . ASN A 1 187 ? 18.740 -9.208 -15.321 1.00 82.69 187 ASN A C 1
ATOM 1473 O O . ASN A 1 187 ? 17.842 -8.955 -14.519 1.00 82.69 187 ASN A O 1
ATOM 1477 N N . SER A 1 188 ? 19.712 -10.078 -15.029 1.00 83.19 188 SER A N 1
ATOM 1478 C CA . SER A 1 188 ? 19.757 -10.871 -13.791 1.00 83.19 188 SER A CA 1
ATOM 1479 C C . SER A 1 188 ? 19.690 -10.044 -12.500 1.00 83.19 188 SER A C 1
ATOM 1481 O O . SER A 1 188 ? 19.123 -10.514 -11.516 1.00 83.19 188 SER A O 1
ATOM 1483 N N . ALA A 1 189 ? 20.239 -8.823 -12.476 1.00 82.00 189 ALA A N 1
ATOM 1484 C CA . ALA A 1 189 ? 20.164 -7.959 -11.297 1.00 82.00 189 ALA A CA 1
ATOM 1485 C C . ALA A 1 189 ? 18.736 -7.434 -11.082 1.00 82.00 189 ALA A C 1
ATOM 1487 O O . ALA A 1 189 ? 18.247 -7.445 -9.953 1.00 82.00 189 ALA A O 1
ATOM 1488 N N . TYR A 1 190 ? 18.041 -7.062 -12.163 1.00 81.88 190 TYR A N 1
ATOM 1489 C CA . TYR A 1 190 ? 16.624 -6.702 -12.110 1.00 81.88 190 TYR A CA 1
ATOM 1490 C C . TYR A 1 190 ? 15.756 -7.880 -11.644 1.00 81.88 190 TYR A C 1
ATOM 1492 O O . TYR A 1 190 ? 14.998 -7.731 -10.688 1.00 81.88 190 TYR A O 1
ATOM 1500 N N . TYR A 1 191 ? 15.921 -9.065 -12.246 1.00 83.44 191 TYR A N 1
ATOM 1501 C CA . TYR A 1 191 ? 15.165 -10.267 -11.873 1.00 83.44 191 TYR A CA 1
ATOM 1502 C C . TYR A 1 191 ? 15.343 -10.624 -10.390 1.00 83.44 191 TYR A C 1
ATOM 1504 O O . TYR A 1 191 ? 14.362 -10.846 -9.683 1.00 83.44 191 TYR A O 1
ATOM 1512 N N . ASN A 1 192 ? 16.577 -10.588 -9.877 1.00 78.94 192 ASN A N 1
ATOM 1513 C CA . ASN A 1 192 ? 16.848 -10.811 -8.454 1.00 78.94 192 ASN A CA 1
ATOM 1514 C C . ASN A 1 192 ? 16.223 -9.732 -7.548 1.00 78.94 192 ASN A C 1
ATOM 1516 O O . ASN A 1 192 ? 15.806 -10.043 -6.432 1.00 78.94 192 ASN A O 1
ATOM 1520 N N . GLY A 1 193 ? 16.120 -8.481 -8.010 1.00 75.88 193 GLY A N 1
ATOM 1521 C CA . GLY A 1 193 ? 15.391 -7.420 -7.310 1.00 75.88 193 GLY A CA 1
ATOM 1522 C C . GLY A 1 193 ? 13.886 -7.693 -7.218 1.00 75.88 193 GLY A C 1
ATOM 1523 O O . GLY A 1 193 ? 13.315 -7.613 -6.129 1.00 75.88 193 GLY A O 1
ATOM 1524 N N . VAL A 1 194 ? 13.245 -8.082 -8.328 1.00 76.31 194 VAL A N 1
ATOM 1525 C CA . VAL A 1 194 ? 11.810 -8.430 -8.327 1.00 76.31 194 VAL A CA 1
ATOM 1526 C C . VAL A 1 194 ? 11.539 -9.635 -7.433 1.00 76.31 194 VAL A C 1
ATOM 1528 O O . VAL A 1 194 ? 10.601 -9.610 -6.644 1.00 76.31 194 VAL A O 1
ATOM 1531 N N . ILE A 1 195 ? 12.386 -10.666 -7.473 1.00 75.88 195 ILE A N 1
ATOM 1532 C CA . ILE A 1 195 ? 12.215 -11.829 -6.598 1.00 75.88 195 ILE A CA 1
ATOM 1533 C C . ILE A 1 195 ? 12.263 -11.430 -5.113 1.00 75.88 195 ILE A C 1
ATOM 1535 O O . ILE A 1 195 ? 11.345 -11.771 -4.372 1.00 75.88 195 ILE A O 1
ATOM 1539 N N . ARG A 1 196 ? 13.281 -10.673 -4.672 1.00 71.06 196 ARG A N 1
ATOM 1540 C CA . ARG A 1 196 ? 13.409 -10.258 -3.258 1.00 71.06 196 ARG A CA 1
ATOM 1541 C C . ARG A 1 196 ? 12.211 -9.429 -2.784 1.00 71.06 196 ARG A C 1
ATOM 1543 O O . ARG A 1 196 ? 11.650 -9.709 -1.727 1.00 71.06 196 ARG A O 1
ATOM 1550 N N . SER A 1 197 ? 11.793 -8.454 -3.590 1.00 66.75 197 SER A N 1
ATOM 1551 C CA . SER A 1 197 ? 10.658 -7.575 -3.274 1.00 66.75 197 SER A CA 1
ATOM 1552 C C . SER A 1 197 ? 9.296 -8.283 -3.302 1.00 66.75 197 SER A C 1
ATOM 1554 O O . SER A 1 197 ? 8.387 -7.885 -2.575 1.00 66.75 197 SER A O 1
ATOM 1556 N N . THR A 1 198 ? 9.130 -9.344 -4.094 1.00 67.06 198 THR A N 1
ATOM 1557 C CA . THR A 1 198 ? 7.849 -10.067 -4.206 1.00 67.06 198 THR A CA 1
ATOM 1558 C C . THR A 1 198 ? 7.731 -11.237 -3.229 1.00 67.06 198 THR A C 1
ATOM 1560 O O . THR A 1 198 ? 6.644 -11.458 -2.694 1.00 67.06 198 THR A O 1
ATOM 1563 N N . GLU A 1 199 ? 8.830 -11.934 -2.916 1.00 67.12 199 GLU A N 1
ATOM 1564 C CA . GLU A 1 199 ? 8.852 -13.000 -1.903 1.00 67.12 199 GLU A CA 1
ATOM 1565 C C . GLU A 1 199 ? 8.431 -12.480 -0.519 1.00 67.12 199 GLU A C 1
ATOM 1567 O O . GLU A 1 199 ? 7.680 -13.161 0.180 1.00 67.12 199 GLU A O 1
ATOM 1572 N N . ASP A 1 200 ? 8.841 -11.266 -0.129 1.00 60.34 200 ASP A N 1
ATOM 1573 C CA . ASP A 1 200 ? 8.471 -10.706 1.176 1.00 60.34 200 ASP A CA 1
ATOM 1574 C C . ASP A 1 200 ? 6.981 -10.326 1.259 1.00 60.34 200 ASP A C 1
ATOM 1576 O O . ASP A 1 200 ? 6.345 -10.647 2.264 1.00 60.34 200 ASP A O 1
ATOM 1580 N N . LEU A 1 201 ? 6.376 -9.748 0.207 1.00 64.69 201 LEU A N 1
ATOM 1581 C CA . LEU A 1 201 ? 4.932 -9.462 0.214 1.00 64.69 201 LEU A CA 1
ATOM 1582 C C . LEU A 1 201 ? 4.099 -10.750 0.245 1.00 64.69 201 LEU A C 1
ATOM 1584 O O . LEU A 1 201 ? 3.199 -10.881 1.076 1.00 64.69 201 LEU A O 1
ATOM 1588 N N . LEU A 1 202 ? 4.402 -11.703 -0.643 1.00 64.06 202 LEU A N 1
ATOM 1589 C CA . LEU A 1 202 ? 3.636 -12.948 -0.774 1.00 64.06 202 LEU A CA 1
ATOM 1590 C C . LEU A 1 202 ? 3.771 -13.841 0.471 1.00 64.06 202 LEU A C 1
ATOM 1592 O O . LEU A 1 202 ? 2.838 -14.568 0.808 1.00 64.06 202 LEU A O 1
ATOM 1596 N N . ARG A 1 203 ? 4.899 -13.757 1.191 1.00 61.59 203 ARG A N 1
ATOM 1597 C CA . ARG A 1 203 ? 5.120 -14.474 2.456 1.00 61.59 203 ARG A CA 1
ATOM 1598 C C . ARG A 1 203 ? 4.482 -13.791 3.664 1.00 61.59 203 ARG A C 1
ATOM 1600 O O . ARG A 1 203 ? 3.976 -14.483 4.544 1.00 61.59 203 ARG A O 1
ATOM 1607 N N . LEU A 1 204 ? 4.575 -12.464 3.760 1.00 53.94 204 LEU A N 1
ATOM 1608 C CA . LEU A 1 204 ? 4.217 -11.728 4.979 1.00 53.94 204 LEU A CA 1
ATOM 1609 C C . LEU A 1 204 ? 2.821 -11.112 4.938 1.00 53.94 204 LEU A C 1
ATOM 1611 O O . LEU A 1 204 ? 2.336 -10.685 5.978 1.00 53.94 204 LEU A O 1
ATOM 1615 N N . THR A 1 205 ? 2.161 -11.081 3.777 1.00 55.44 205 THR A N 1
ATOM 1616 C CA . THR A 1 205 ? 0.845 -10.453 3.529 1.00 55.44 205 THR A CA 1
ATOM 1617 C C . THR A 1 205 ? 0.819 -8.924 3.637 1.00 55.44 205 THR A C 1
ATOM 1619 O O . THR A 1 205 ? -0.225 -8.308 3.424 1.00 55.44 205 THR A O 1
ATOM 1622 N N . PHE A 1 206 ? 1.953 -8.276 3.917 1.00 53.38 206 PHE A N 1
ATOM 1623 C CA . PHE A 1 206 ? 2.089 -6.818 3.956 1.00 53.38 206 PHE A CA 1
ATOM 1624 C C . PHE A 1 206 ? 3.499 -6.355 3.568 1.00 53.38 206 PHE A C 1
ATOM 1626 O O . PHE A 1 206 ? 4.477 -7.095 3.674 1.00 53.38 206 PHE A O 1
ATOM 1633 N N . PHE A 1 207 ? 3.602 -5.095 3.145 1.00 51.22 207 PHE A N 1
ATOM 1634 C CA . PHE A 1 207 ? 4.864 -4.450 2.792 1.00 51.22 207 PHE A CA 1
ATOM 1635 C C . PHE A 1 207 ? 5.691 -4.125 4.045 1.00 51.22 207 PHE A C 1
ATOM 1637 O O . PHE A 1 207 ? 5.291 -3.293 4.863 1.00 51.22 207 PHE A O 1
ATOM 1644 N N . ARG A 1 208 ? 6.890 -4.708 4.191 1.00 46.41 208 ARG A N 1
ATOM 1645 C CA . ARG A 1 208 ? 7.853 -4.256 5.213 1.00 46.41 208 ARG A CA 1
ATOM 1646 C C . ARG A 1 208 ? 8.539 -2.972 4.743 1.00 46.41 208 ARG A C 1
ATOM 1648 O O . ARG A 1 208 ? 9.520 -2.994 4.002 1.00 46.41 208 ARG A O 1
ATOM 1655 N N . THR A 1 209 ? 8.025 -1.845 5.228 1.00 40.62 209 THR A N 1
ATOM 1656 C CA . THR A 1 209 ? 8.339 -0.464 4.811 1.00 40.62 209 THR A CA 1
ATOM 1657 C C . THR A 1 209 ? 9.799 -0.008 4.926 1.00 40.62 209 THR A C 1
ATOM 1659 O O . THR A 1 209 ? 10.106 1.054 4.395 1.00 40.62 209 THR A O 1
ATOM 1662 N N . LYS A 1 210 ? 10.713 -0.758 5.563 1.00 35.59 210 LYS A N 1
ATOM 1663 C CA . LYS A 1 210 ? 12.167 -0.492 5.478 1.00 35.59 210 LYS A CA 1
ATOM 1664 C C . LYS A 1 210 ? 12.798 -1.200 4.273 1.00 35.59 210 LYS A C 1
ATOM 1666 O O . LYS A 1 210 ? 13.135 -0.527 3.307 1.00 35.59 210 LYS A O 1
ATOM 1671 N N . ALA A 1 211 ? 12.854 -2.536 4.280 1.00 33.44 211 ALA A N 1
ATOM 1672 C CA . ALA A 1 211 ? 13.493 -3.330 3.221 1.00 33.44 211 ALA A CA 1
ATOM 1673 C C . ALA A 1 211 ? 12.942 -3.023 1.816 1.00 33.44 211 ALA A C 1
ATOM 1675 O O . ALA A 1 211 ? 13.697 -2.903 0.857 1.00 33.44 211 ALA A O 1
ATOM 1676 N N . MET A 1 212 ? 11.628 -2.808 1.694 1.00 40.31 212 MET A N 1
ATOM 1677 C CA . MET A 1 212 ? 11.027 -2.521 0.392 1.00 40.31 212 MET A CA 1
ATOM 1678 C C . MET A 1 212 ? 11.195 -1.064 -0.054 1.00 40.31 212 MET A C 1
ATOM 1680 O O . MET A 1 212 ? 11.082 -0.803 -1.245 1.00 40.31 212 MET A O 1
ATOM 1684 N N . ARG A 1 213 ? 11.496 -0.095 0.832 1.00 39.47 213 ARG A N 1
ATOM 1685 C CA . ARG A 1 213 ? 11.653 1.322 0.428 1.00 39.47 213 ARG A CA 1
ATOM 1686 C C . ARG A 1 213 ? 12.834 1.546 -0.513 1.00 39.47 213 ARG A C 1
ATOM 1688 O O . ARG A 1 213 ? 12.784 2.473 -1.318 1.00 39.47 213 ARG A O 1
ATOM 1695 N N . GLU A 1 214 ? 13.866 0.712 -0.451 1.00 41.34 214 GLU A N 1
ATOM 1696 C CA . GLU A 1 214 ? 15.024 0.815 -1.342 1.00 41.34 214 GLU A CA 1
ATOM 1697 C C . GLU A 1 214 ? 14.815 0.091 -2.680 1.00 41.34 214 GLU A C 1
ATOM 1699 O O . GLU A 1 214 ? 15.204 0.628 -3.719 1.00 41.34 214 GLU A O 1
ATOM 1704 N N . ASP A 1 215 ? 14.080 -1.025 -2.702 1.00 42.59 215 ASP A N 1
ATOM 1705 C CA . ASP A 1 215 ? 13.586 -1.622 -3.953 1.00 42.59 215 ASP A CA 1
ATOM 1706 C C . ASP A 1 215 ? 12.553 -0.691 -4.639 1.00 42.59 215 ASP A C 1
ATOM 1708 O O . ASP A 1 215 ? 12.613 -0.456 -5.851 1.00 42.59 215 ASP A O 1
ATOM 1712 N N . PHE A 1 216 ? 11.668 -0.044 -3.867 1.00 47.81 216 PHE A N 1
ATOM 1713 C CA . PHE A 1 216 ? 10.742 0.993 -4.348 1.00 47.81 216 PHE A CA 1
ATOM 1714 C C . PHE A 1 216 ? 11.455 2.253 -4.858 1.00 47.81 216 PHE A C 1
ATOM 1716 O O . PHE A 1 216 ? 10.934 2.899 -5.764 1.00 47.81 216 PHE A O 1
ATOM 1723 N N . ARG A 1 217 ? 12.644 2.608 -4.351 1.00 44.12 217 ARG A N 1
ATOM 1724 C CA . ARG A 1 217 ? 13.450 3.714 -4.912 1.00 44.12 217 ARG A CA 1
ATOM 1725 C C . ARG A 1 217 ? 13.918 3.438 -6.347 1.00 44.12 217 ARG A C 1
ATOM 1727 O O . ARG A 1 217 ? 14.171 4.391 -7.075 1.00 44.12 217 ARG A O 1
ATOM 1734 N N . HIS A 1 218 ? 13.998 2.171 -6.760 1.00 46.91 218 HIS A N 1
ATOM 1735 C CA . HIS A 1 218 ? 14.463 1.769 -8.093 1.00 46.91 218 HIS A CA 1
ATOM 1736 C C . HIS A 1 218 ? 13.334 1.349 -9.050 1.00 46.91 218 HIS A C 1
ATOM 1738 O O . HIS A 1 218 ? 13.523 1.417 -10.270 1.00 46.91 218 HIS A O 1
ATOM 1744 N N . ASN A 1 219 ? 12.183 0.929 -8.509 1.00 61.00 219 ASN A N 1
ATOM 1745 C CA . ASN A 1 219 ? 11.044 0.415 -9.278 1.00 61.00 219 ASN A CA 1
ATOM 1746 C C . ASN A 1 219 ? 9.732 1.199 -9.071 1.00 61.00 219 ASN A C 1
ATOM 1748 O O . ASN A 1 219 ? 8.961 1.313 -10.009 1.00 61.00 219 ASN A O 1
ATOM 1752 N N . GLY A 1 220 ? 9.471 1.786 -7.901 1.00 78.31 220 GLY A N 1
ATOM 1753 C CA . GLY A 1 220 ? 8.233 2.523 -7.604 1.00 78.31 220 GLY A CA 1
ATOM 1754 C C . GLY A 1 220 ? 6.945 1.684 -7.565 1.00 78.31 220 GLY A C 1
ATOM 1755 O O . GLY A 1 220 ? 6.952 0.459 -7.682 1.00 78.31 220 GLY A O 1
ATOM 1756 N N . THR A 1 221 ? 5.826 2.369 -7.338 1.00 87.62 221 THR A N 1
ATOM 1757 C CA . THR A 1 221 ? 4.501 1.775 -7.090 1.00 87.62 221 THR A CA 1
ATOM 1758 C C . THR A 1 221 ? 3.844 1.248 -8.368 1.00 87.62 221 THR A C 1
ATOM 1760 O O . THR A 1 221 ? 3.300 0.147 -8.372 1.00 87.62 221 THR A O 1
ATOM 1763 N N . VAL A 1 222 ? 3.914 2.000 -9.471 1.00 93.56 222 VAL A N 1
ATOM 1764 C CA . VAL A 1 222 ? 3.236 1.684 -10.738 1.00 93.56 222 VAL A CA 1
ATOM 1765 C C . VAL A 1 222 ? 3.718 0.356 -11.338 1.00 93.56 222 VAL A C 1
ATOM 1767 O O . VAL A 1 222 ? 2.859 -0.467 -11.666 1.00 93.56 222 VAL A O 1
ATOM 1770 N N . PRO A 1 223 ? 5.030 0.056 -11.430 1.00 90.69 223 PRO A N 1
ATOM 1771 C CA . PRO A 1 223 ? 5.492 -1.245 -11.916 1.00 90.69 223 PRO A CA 1
ATOM 1772 C C . PRO A 1 223 ? 5.123 -2.414 -11.006 1.00 90.69 223 PRO A C 1
ATOM 1774 O O . PRO A 1 223 ? 4.881 -3.506 -11.511 1.00 90.69 223 PRO A O 1
ATOM 1777 N N . LEU A 1 224 ? 5.024 -2.203 -9.690 1.00 87.44 224 LEU A N 1
ATOM 1778 C CA . LEU A 1 224 ? 4.671 -3.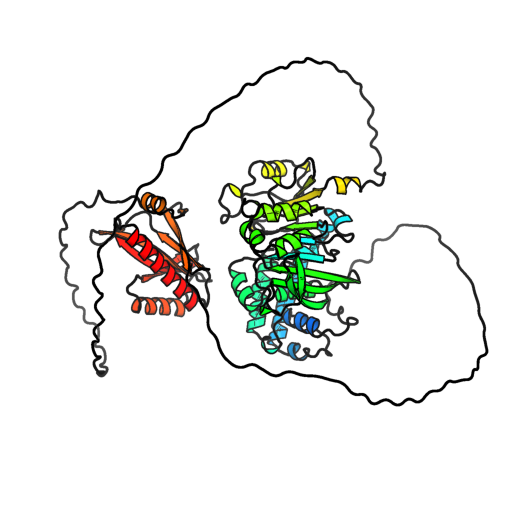277 -8.762 1.00 87.44 224 LEU A CA 1
ATOM 1779 C C . LEU A 1 224 ? 3.161 -3.571 -8.750 1.00 87.44 224 LEU A C 1
ATOM 1781 O O . LEU A 1 224 ? 2.765 -4.734 -8.771 1.00 87.44 224 LEU A O 1
ATOM 1785 N N . LEU A 1 225 ? 2.314 -2.540 -8.839 1.00 93.19 225 LEU A N 1
ATOM 1786 C CA . LEU A 1 225 ? 0.887 -2.712 -9.139 1.00 93.19 225 LEU A CA 1
ATOM 1787 C C . LEU A 1 225 ? 0.703 -3.451 -10.474 1.00 93.19 225 LEU A C 1
ATOM 1789 O O . LEU A 1 225 ? -0.057 -4.411 -10.553 1.00 93.19 225 LEU A O 1
ATOM 1793 N N . SER A 1 226 ? 1.459 -3.052 -11.501 1.00 94.62 226 SER A N 1
ATOM 1794 C CA . SER A 1 226 ? 1.436 -3.671 -12.833 1.00 94.62 226 SER A CA 1
ATOM 1795 C C . SER A 1 226 ? 1.840 -5.153 -12.804 1.00 94.62 226 SER A C 1
ATOM 1797 O O . SER A 1 226 ? 1.174 -5.979 -13.426 1.00 94.62 226 SER A O 1
ATOM 1799 N N . TYR A 1 227 ? 2.873 -5.505 -12.032 1.00 91.25 227 TYR A N 1
ATOM 1800 C CA . TYR A 1 227 ? 3.291 -6.887 -11.772 1.00 91.25 227 TYR A CA 1
ATOM 1801 C C . TYR A 1 227 ? 2.149 -7.726 -11.172 1.00 91.25 227 TYR A C 1
ATOM 1803 O O . TYR A 1 227 ? 1.837 -8.805 -11.679 1.00 91.25 227 TYR A O 1
ATOM 1811 N N . PHE A 1 228 ? 1.470 -7.223 -10.135 1.00 91.00 228 PHE A N 1
ATOM 1812 C CA . PHE A 1 228 ? 0.356 -7.948 -9.516 1.00 91.00 228 PHE A CA 1
ATOM 1813 C C . PHE A 1 228 ? -0.882 -8.038 -10.418 1.00 91.00 228 PHE A C 1
ATOM 1815 O O . PHE A 1 228 ? -1.544 -9.075 -10.417 1.00 91.00 228 PHE A O 1
ATOM 1822 N N . ILE A 1 229 ? -1.168 -7.011 -11.228 1.00 95.00 229 ILE A N 1
ATOM 1823 C CA . ILE A 1 229 ? -2.243 -7.038 -12.232 1.00 95.00 229 ILE A CA 1
ATOM 1824 C C . ILE A 1 229 ? -2.052 -8.225 -13.187 1.00 95.00 229 ILE A C 1
ATOM 1826 O O . ILE A 1 229 ? -2.958 -9.051 -13.312 1.00 95.00 229 ILE A O 1
ATOM 1830 N N . VAL A 1 230 ? -0.873 -8.369 -13.808 1.00 94.12 230 VAL A N 1
ATOM 1831 C CA . VAL A 1 230 ? -0.650 -9.452 -14.787 1.00 94.12 230 VAL A CA 1
ATOM 1832 C C . VAL A 1 230 ? -0.599 -10.843 -14.150 1.00 94.12 230 VAL A C 1
ATOM 1834 O O . VAL A 1 230 ? -1.052 -11.807 -14.767 1.00 94.12 230 VAL A O 1
ATOM 1837 N N . HIS A 1 231 ? -0.135 -10.963 -12.901 1.00 90.50 231 HIS A N 1
ATOM 1838 C CA . HIS A 1 231 ? -0.189 -12.227 -12.156 1.00 90.50 231 HIS A CA 1
ATOM 1839 C C . HIS A 1 231 ? -1.607 -12.656 -11.767 1.00 90.50 231 HIS A C 1
ATOM 1841 O O . HIS A 1 231 ? -1.882 -13.851 -11.705 1.00 90.50 231 HIS A O 1
ATOM 1847 N N . ARG A 1 232 ? -2.536 -11.711 -11.584 1.00 90.81 232 ARG A N 1
ATOM 1848 C CA . ARG A 1 232 ? -3.971 -11.992 -11.386 1.00 90.81 232 ARG A CA 1
ATOM 1849 C C . ARG A 1 232 ? -4.725 -12.317 -12.685 1.00 90.81 232 ARG A C 1
ATOM 1851 O O . ARG A 1 232 ? -5.953 -12.381 -12.679 1.00 90.81 232 ARG A O 1
ATOM 1858 N N . GLY A 1 233 ? -4.007 -12.534 -13.791 1.00 91.06 233 GLY A N 1
ATOM 1859 C CA . GLY A 1 233 ? -4.569 -12.893 -15.097 1.00 91.06 233 GLY A CA 1
ATOM 1860 C C . GLY A 1 233 ? -5.157 -11.716 -15.881 1.00 91.06 233 GLY A C 1
ATOM 1861 O O . GLY A 1 233 ? -5.740 -11.920 -16.945 1.00 91.06 233 GLY A O 1
ATOM 1862 N N . HIS A 1 234 ? -5.003 -10.488 -15.386 1.00 94.31 234 HIS A N 1
ATOM 1863 C CA . HIS A 1 234 ? -5.471 -9.280 -16.064 1.00 94.31 234 HIS A CA 1
ATOM 1864 C C . HIS A 1 234 ? -4.460 -8.803 -17.113 1.00 94.31 234 HIS A C 1
ATOM 1866 O O . HIS A 1 234 ? -3.271 -9.107 -17.031 1.00 94.31 234 HIS A O 1
ATOM 1872 N N . SER A 1 235 ? -4.909 -8.013 -18.092 1.00 95.50 235 SER A N 1
ATOM 1873 C CA . SER A 1 235 ? -4.026 -7.431 -19.117 1.00 95.50 235 SER A CA 1
ATOM 1874 C C . SER A 1 235 ? -4.038 -5.908 -19.095 1.00 95.50 235 SER A C 1
ATOM 1876 O O . SER A 1 235 ? -5.088 -5.288 -19.263 1.00 95.50 235 SER A O 1
ATOM 1878 N N . ILE A 1 236 ? -2.869 -5.295 -18.926 1.00 96.50 236 ILE A N 1
ATOM 1879 C CA . ILE A 1 236 ? -2.702 -3.837 -18.878 1.00 96.50 236 ILE A CA 1
ATOM 1880 C C . ILE A 1 236 ? -2.970 -3.239 -20.257 1.00 96.50 236 ILE A C 1
ATOM 1882 O O . ILE A 1 236 ? -2.501 -3.749 -21.272 1.00 96.50 236 ILE A O 1
ATOM 1886 N N . GLN A 1 237 ? -3.726 -2.145 -20.283 1.00 95.94 237 GLN A N 1
ATOM 1887 C CA . GLN A 1 237 ? -4.098 -1.434 -21.502 1.00 95.94 237 GLN A CA 1
ATOM 1888 C C . GLN A 1 237 ? -3.392 -0.082 -21.616 1.00 95.94 237 GLN A C 1
ATOM 1890 O O . GLN A 1 237 ? -2.842 0.220 -22.672 1.00 95.94 237 GLN A O 1
ATOM 1895 N N . ASP A 1 238 ? -3.364 0.700 -20.533 1.00 96.94 238 ASP A N 1
ATOM 1896 C CA . ASP A 1 238 ? -2.747 2.031 -20.489 1.00 96.94 238 ASP A CA 1
ATOM 1897 C C . ASP A 1 238 ? -2.215 2.365 -19.086 1.00 96.94 238 ASP A C 1
ATOM 1899 O O . ASP A 1 238 ? -2.743 1.884 -18.079 1.00 96.94 238 ASP A O 1
ATOM 1903 N N . ILE A 1 239 ? -1.196 3.226 -19.025 1.00 97.94 239 ILE A N 1
ATOM 1904 C CA . ILE A 1 239 ? -0.688 3.840 -17.794 1.00 97.94 239 ILE A CA 1
ATOM 1905 C C . ILE A 1 239 ? -0.578 5.349 -18.030 1.00 97.94 239 ILE A C 1
ATOM 1907 O O . ILE A 1 239 ? 0.347 5.831 -18.684 1.00 97.94 239 ILE A O 1
ATOM 1911 N N . THR A 1 240 ? -1.515 6.108 -17.462 1.00 98.38 240 THR A N 1
ATOM 1912 C CA . THR A 1 240 ? -1.533 7.573 -17.535 1.00 98.38 240 THR A CA 1
ATOM 1913 C C . THR A 1 240 ? -0.919 8.177 -16.270 1.00 98.38 240 THR A C 1
ATOM 1915 O O . THR A 1 240 ? -1.409 7.912 -15.174 1.00 98.38 240 THR A O 1
ATOM 1918 N N . TYR A 1 241 ? 0.090 9.042 -16.391 1.00 98.38 241 TYR A N 1
ATOM 1919 C CA . TYR A 1 241 ? 0.607 9.833 -15.263 1.00 98.38 241 TYR A CA 1
ATOM 1920 C C . TYR A 1 241 ? -0.204 11.118 -15.086 1.00 98.38 241 TYR A C 1
ATOM 1922 O O . TYR A 1 241 ? -0.580 11.764 -16.067 1.00 98.38 241 TYR A O 1
ATOM 1930 N N . LEU A 1 242 ? -0.508 11.471 -13.837 1.00 98.38 242 LEU A N 1
ATOM 1931 C CA . LEU A 1 242 ? -1.515 12.471 -13.487 1.00 98.38 242 LEU A CA 1
ATOM 1932 C C . LEU A 1 242 ? -1.043 13.444 -12.396 1.00 98.38 242 LEU A C 1
ATOM 1934 O O . LEU A 1 242 ? -0.198 13.137 -11.552 1.00 98.38 242 LEU A O 1
ATOM 1938 N N . ARG A 1 243 ? -1.675 14.616 -12.375 1.00 97.69 243 ARG A N 1
ATOM 1939 C CA . ARG A 1 243 ? -1.721 15.553 -11.245 1.00 97.69 243 ARG A CA 1
ATOM 1940 C C . ARG A 1 243 ? -3.175 15.915 -10.954 1.00 97.69 243 ARG A C 1
ATOM 1942 O O . ARG A 1 243 ? -4.040 15.703 -11.799 1.00 97.69 243 ARG A O 1
ATOM 1949 N N . LEU A 1 244 ? -3.420 16.473 -9.774 1.00 97.75 244 LEU A N 1
ATOM 1950 C CA . LEU A 1 244 ? -4.683 17.124 -9.425 1.00 97.75 244 LEU A CA 1
ATOM 1951 C C . LEU A 1 244 ? -4.518 18.637 -9.553 1.00 97.75 244 LEU A C 1
ATOM 1953 O O . LEU A 1 244 ? -3.465 19.171 -9.189 1.00 97.75 244 LEU A O 1
ATOM 1957 N N . ASP A 1 245 ? -5.542 19.320 -10.056 1.00 95.44 245 ASP A N 1
ATOM 1958 C CA . ASP A 1 245 ? -5.658 20.772 -9.918 1.00 95.44 245 ASP A CA 1
ATOM 1959 C C . ASP A 1 245 ? -6.230 21.167 -8.541 1.00 95.44 245 ASP A C 1
ATOM 1961 O O . ASP A 1 245 ? -6.505 20.317 -7.691 1.00 95.44 245 ASP A O 1
ATOM 1965 N N . GLU A 1 246 ? -6.397 22.468 -8.295 1.00 91.12 246 GLU A N 1
ATOM 1966 C CA . GLU A 1 246 ? -6.915 22.991 -7.020 1.00 91.12 246 GLU A CA 1
ATOM 1967 C C . GLU A 1 246 ? -8.366 22.571 -6.726 1.00 91.12 246 GLU A C 1
ATOM 1969 O O . GLU A 1 246 ? -8.768 22.557 -5.564 1.00 91.12 246 GLU A O 1
ATOM 1974 N N . THR A 1 247 ? -9.138 22.185 -7.749 1.00 95.00 247 THR A N 1
ATOM 1975 C CA . THR A 1 247 ? -10.512 21.671 -7.606 1.00 95.00 247 THR A CA 1
ATOM 1976 C C . THR A 1 247 ? -10.560 20.163 -7.357 1.00 95.00 247 THR A C 1
ATOM 1978 O O . THR A 1 247 ? -11.629 19.616 -7.097 1.00 95.00 247 THR A O 1
ATOM 1981 N N . GLY A 1 248 ? -9.408 19.489 -7.415 1.00 96.44 248 GLY A N 1
ATOM 1982 C CA . GLY A 1 248 ? -9.310 18.038 -7.322 1.00 96.44 248 GLY A CA 1
ATOM 1983 C C . GLY A 1 248 ? -9.630 17.315 -8.625 1.00 96.44 248 GLY A C 1
ATOM 1984 O O . GLY A 1 248 ? -9.893 16.116 -8.591 1.00 96.44 248 GLY A O 1
ATOM 1985 N N . MET A 1 249 ? -9.591 17.989 -9.777 1.00 97.25 249 MET A N 1
ATOM 1986 C CA . MET A 1 249 ? -9.767 17.323 -11.067 1.00 97.25 249 MET A CA 1
ATOM 1987 C C . MET A 1 249 ? -8.430 16.758 -11.579 1.00 97.25 249 MET A C 1
ATOM 1989 O O . MET A 1 249 ? -7.415 17.464 -11.568 1.00 97.25 249 MET A O 1
ATOM 1993 N N . PRO A 1 250 ? -8.389 15.487 -12.031 1.00 97.62 250 PRO A N 1
ATOM 1994 C CA . PRO A 1 250 ? -7.174 14.882 -12.556 1.00 97.62 250 PRO A CA 1
ATOM 1995 C C . PRO A 1 250 ? -6.867 15.354 -13.981 1.00 97.62 250 PRO A C 1
ATOM 1997 O O . PRO A 1 250 ? -7.715 15.278 -14.870 1.00 97.62 250 PRO A O 1
ATOM 2000 N N . TYR A 1 251 ? -5.620 15.755 -14.221 1.00 97.38 251 TYR A N 1
ATOM 2001 C CA . TYR A 1 251 ? -5.099 16.093 -15.546 1.00 97.38 251 TYR A CA 1
ATOM 2002 C C . TYR A 1 251 ? -3.774 15.373 -15.823 1.00 97.38 251 TYR A C 1
ATOM 2004 O O . TYR A 1 251 ? -3.032 15.026 -14.902 1.00 97.38 251 TYR A O 1
ATOM 2012 N N . GLN A 1 252 ? -3.475 15.124 -17.102 1.00 97.88 252 GLN A N 1
ATOM 2013 C CA . GLN A 1 252 ? -2.270 14.398 -17.505 1.00 97.88 252 GLN A CA 1
ATOM 2014 C C . GLN A 1 252 ? -1.000 15.214 -17.235 1.00 97.88 252 GLN A C 1
ATOM 2016 O O . GLN A 1 252 ? -0.927 16.403 -17.544 1.00 97.88 252 GLN A O 1
ATOM 2021 N N . ALA A 1 253 ? 0.015 14.549 -16.690 1.00 96.50 253 ALA A N 1
ATOM 2022 C CA . ALA A 1 253 ? 1.326 15.112 -16.397 1.00 96.50 253 ALA A CA 1
ATOM 2023 C C . ALA A 1 253 ? 2.440 14.207 -16.939 1.00 96.50 253 ALA A C 1
ATOM 2025 O O . ALA A 1 253 ? 2.209 13.048 -17.283 1.00 96.50 253 ALA A O 1
ATOM 2026 N N . GLN A 1 254 ? 3.658 14.741 -17.012 1.00 94.50 254 GLN A N 1
ATOM 2027 C CA . GLN A 1 254 ? 4.846 13.931 -17.278 1.00 94.50 254 GLN A CA 1
ATOM 2028 C C . GLN A 1 254 ? 5.221 13.118 -16.023 1.00 94.50 254 GLN A C 1
ATOM 2030 O O . GLN A 1 254 ? 4.972 13.607 -14.916 1.00 94.50 254 GLN A O 1
ATOM 2035 N N . PRO A 1 255 ? 5.826 11.920 -16.149 1.00 90.94 255 PRO A N 1
ATOM 2036 C CA . PRO A 1 255 ? 6.082 11.031 -15.011 1.00 90.94 255 PRO A CA 1
ATOM 2037 C C . PRO A 1 255 ? 6.863 11.684 -13.862 1.00 90.94 255 PRO A C 1
ATOM 2039 O O . PRO A 1 255 ? 6.501 11.507 -12.699 1.00 90.94 255 PRO A O 1
ATOM 2042 N N . GLN A 1 256 ? 7.873 12.505 -14.172 1.00 89.19 256 GLN A N 1
ATOM 2043 C CA . GLN A 1 256 ? 8.689 13.199 -13.167 1.00 89.19 256 GLN A CA 1
ATOM 2044 C C . GLN A 1 256 ? 7.941 14.299 -12.391 1.00 89.19 256 GLN A C 1
ATOM 2046 O O . GLN A 1 256 ? 8.338 14.642 -11.280 1.00 89.19 256 GLN A O 1
ATOM 2051 N N . ASP A 1 257 ? 6.864 14.844 -12.965 1.00 93.31 257 ASP A N 1
ATOM 2052 C CA . ASP A 1 257 ? 6.064 15.934 -12.391 1.00 93.31 257 ASP A CA 1
ATOM 2053 C C . ASP A 1 257 ? 4.756 15.431 -11.752 1.00 93.31 257 ASP A C 1
ATOM 2055 O O . ASP A 1 257 ? 4.001 16.219 -11.170 1.00 93.31 257 ASP A O 1
ATOM 2059 N N . ALA A 1 258 ? 4.459 14.138 -11.889 1.00 95.75 258 ALA A N 1
ATOM 2060 C CA . ALA A 1 258 ? 3.194 13.527 -11.513 1.00 95.75 258 ALA A CA 1
ATOM 2061 C C . ALA A 1 258 ? 3.079 13.237 -10.007 1.00 95.75 258 ALA A C 1
ATOM 2063 O O . ALA A 1 258 ? 4.027 12.817 -9.341 1.00 95.75 258 ALA A O 1
ATOM 2064 N N . SER A 1 259 ? 1.868 13.422 -9.478 1.00 95.38 259 SER A N 1
ATOM 2065 C CA . SER A 1 259 ? 1.487 13.056 -8.107 1.00 95.38 259 SER A CA 1
ATOM 2066 C C . SER A 1 259 ? 0.506 11.884 -8.058 1.00 95.38 259 SER A C 1
ATOM 2068 O O . SER A 1 259 ? 0.171 11.418 -6.975 1.00 95.38 259 SER A O 1
ATOM 2070 N N . GLY A 1 260 ? 0.067 11.368 -9.204 1.00 97.56 260 GLY A N 1
ATOM 2071 C CA . GLY A 1 260 ? -0.695 10.131 -9.293 1.00 97.56 260 GLY A CA 1
ATOM 2072 C C . GLY A 1 260 ? -0.509 9.415 -10.621 1.00 97.56 260 GLY A C 1
ATOM 2073 O O . GLY A 1 260 ? 0.123 9.926 -11.546 1.00 97.56 260 GLY A O 1
ATOM 2074 N N . ALA A 1 261 ? -1.078 8.221 -10.711 1.00 98.31 261 ALA A N 1
ATOM 2075 C CA . ALA A 1 261 ? -1.118 7.432 -11.930 1.00 98.31 261 ALA A CA 1
ATOM 2076 C C . ALA A 1 261 ? -2.445 6.678 -12.035 1.00 98.31 261 ALA A C 1
ATOM 2078 O O . ALA A 1 261 ? -2.968 6.172 -11.039 1.00 98.31 261 ALA A O 1
ATOM 2079 N N . ARG A 1 262 ? -2.965 6.570 -13.259 1.00 98.62 262 ARG A N 1
ATOM 2080 C CA . ARG A 1 262 ? -4.080 5.693 -13.601 1.00 98.62 262 ARG A CA 1
ATOM 2081 C C . ARG A 1 262 ? -3.564 4.501 -14.393 1.00 98.62 262 ARG A C 1
ATOM 2083 O O . ARG A 1 262 ? -3.046 4.691 -15.489 1.00 98.62 262 ARG A O 1
ATOM 2090 N N . ILE A 1 263 ? -3.759 3.292 -13.875 1.00 98.50 263 ILE A N 1
ATOM 2091 C CA . ILE A 1 263 ? -3.476 2.043 -14.594 1.00 98.50 263 ILE A CA 1
ATOM 2092 C C . ILE A 1 263 ? -4.809 1.485 -15.083 1.00 98.50 263 ILE A C 1
ATOM 2094 O O . ILE A 1 263 ? -5.637 1.076 -14.270 1.00 98.50 263 ILE A O 1
ATOM 2098 N N . ALA A 1 264 ? -5.029 1.485 -16.396 1.00 98.25 264 ALA A N 1
ATOM 2099 C CA . ALA A 1 264 ? -6.187 0.855 -17.017 1.00 98.25 264 ALA A CA 1
ATOM 2100 C C . ALA A 1 264 ? -5.841 -0.592 -17.378 1.00 98.25 264 ALA A C 1
ATOM 2102 O O . ALA A 1 264 ? -4.851 -0.840 -18.069 1.00 98.25 264 ALA A O 1
ATOM 2103 N N . PHE A 1 265 ? -6.660 -1.547 -16.946 1.00 97.19 265 PHE A N 1
ATOM 2104 C CA . PHE A 1 265 ? -6.461 -2.969 -17.210 1.00 97.19 265 PHE A CA 1
ATOM 2105 C C . PHE A 1 265 ? -7.776 -3.656 -17.578 1.00 97.19 265 PHE A C 1
ATOM 2107 O O . PHE A 1 265 ? -8.858 -3.229 -17.180 1.00 97.19 265 PHE A O 1
ATOM 2114 N N . TYR A 1 266 ? -7.673 -4.712 -18.374 1.00 95.56 266 TYR A N 1
ATOM 2115 C CA . TYR A 1 266 ? -8.784 -5.554 -18.788 1.00 95.56 266 TYR A CA 1
ATOM 2116 C C . TYR A 1 266 ? -8.799 -6.822 -17.939 1.00 95.56 266 TYR A C 1
ATOM 2118 O O . TYR A 1 266 ? -7.812 -7.564 -17.916 1.00 95.56 266 TYR A O 1
ATOM 2126 N N . ASP A 1 267 ? -9.917 -7.065 -17.262 1.00 91.25 267 ASP A N 1
ATOM 2127 C CA . ASP A 1 267 ? -10.189 -8.324 -16.582 1.00 91.25 267 ASP A CA 1
ATOM 2128 C C . ASP A 1 267 ? -10.923 -9.270 -17.532 1.00 91.25 267 ASP A C 1
ATOM 2130 O O . ASP A 1 267 ? -12.101 -9.080 -17.843 1.00 91.25 267 ASP A O 1
ATOM 2134 N N . ALA A 1 268 ? -10.225 -10.317 -17.972 1.00 81.38 268 ALA A N 1
ATOM 2135 C CA . ALA A 1 268 ? -10.788 -11.330 -18.854 1.00 81.38 268 ALA A CA 1
ATOM 2136 C C . ALA A 1 268 ? -11.903 -12.155 -18.183 1.00 81.38 268 ALA A C 1
ATOM 2138 O O . ALA A 1 268 ? -12.786 -12.646 -18.884 1.00 81.38 268 ALA A O 1
ATOM 2139 N N . ARG A 1 269 ? -11.910 -12.278 -16.843 1.00 82.50 269 ARG A N 1
ATOM 2140 C CA . ARG A 1 269 ? -12.910 -13.066 -16.098 1.00 82.50 269 ARG A CA 1
ATOM 2141 C C . ARG A 1 269 ? -14.280 -12.393 -16.114 1.00 82.50 269 ARG A C 1
ATOM 2143 O O . ARG A 1 269 ? -15.282 -13.058 -16.356 1.00 82.50 269 ARG A O 1
ATOM 2150 N N . SER A 1 270 ? -14.325 -11.078 -15.889 1.00 82.69 270 SER A N 1
ATOM 2151 C CA . SER A 1 270 ? -15.564 -10.286 -15.954 1.00 82.69 270 SER A CA 1
ATOM 2152 C C . SER A 1 270 ? -15.827 -9.634 -17.319 1.00 82.69 270 SER A C 1
ATOM 2154 O O . SER A 1 270 ? -16.911 -9.089 -17.528 1.00 82.69 270 SER A O 1
ATOM 2156 N N . SER A 1 271 ? -14.867 -9.704 -18.251 1.00 88.38 271 SER A N 1
ATOM 2157 C CA . SER A 1 271 ? -14.879 -9.012 -19.552 1.00 88.38 271 SER A CA 1
ATOM 2158 C C . SER A 1 271 ? -15.065 -7.491 -19.433 1.00 88.38 271 SER A C 1
ATOM 2160 O O . SER A 1 271 ? -15.812 -6.874 -20.197 1.00 88.38 271 SER A O 1
ATOM 2162 N N . ARG A 1 272 ? -14.407 -6.871 -18.444 1.00 90.00 272 ARG A N 1
ATOM 2163 C CA . ARG A 1 272 ? -14.546 -5.440 -18.122 1.00 90.00 272 ARG A CA 1
ATOM 2164 C C . ARG A 1 272 ? -13.205 -4.721 -18.066 1.00 90.00 272 ARG A C 1
ATOM 2166 O O . ARG A 1 272 ? -12.186 -5.280 -17.667 1.00 90.00 272 ARG A O 1
ATOM 2173 N N . MET A 1 273 ? -13.242 -3.435 -18.408 1.00 94.75 273 MET A N 1
ATOM 2174 C CA . MET A 1 273 ? -12.174 -2.500 -18.067 1.00 94.75 273 MET A CA 1
ATOM 2175 C C . MET A 1 273 ? -12.273 -2.107 -16.594 1.00 94.75 273 MET A C 1
ATOM 2177 O O . MET A 1 273 ? -13.357 -1.793 -16.105 1.00 94.75 273 MET A O 1
ATOM 2181 N N . ARG A 1 274 ? -11.131 -2.103 -15.913 1.00 96.06 274 ARG A N 1
ATOM 2182 C CA . ARG A 1 274 ? -10.955 -1.682 -14.521 1.00 96.06 274 ARG A CA 1
ATOM 2183 C C . ARG A 1 274 ? -9.773 -0.716 -14.431 1.00 96.06 274 ARG A C 1
ATOM 2185 O O . ARG A 1 274 ? -8.904 -0.687 -15.308 1.00 96.06 274 ARG A O 1
ATOM 2192 N N . TYR A 1 275 ? -9.756 0.100 -13.384 1.00 98.06 275 TYR A N 1
ATOM 2193 C CA . TYR A 1 275 ? -8.832 1.220 -13.242 1.00 98.06 275 TYR A CA 1
ATOM 2194 C C . TYR A 1 275 ? -8.283 1.293 -11.821 1.00 98.06 275 TYR A C 1
ATOM 2196 O O . TYR A 1 275 ? -9.047 1.465 -10.873 1.00 98.06 275 TYR A O 1
ATOM 2204 N N . ILE A 1 276 ? -6.960 1.241 -11.664 1.00 98.56 276 ILE A N 1
ATOM 2205 C CA . ILE A 1 276 ? -6.325 1.736 -10.436 1.00 98.56 276 ILE A CA 1
ATOM 2206 C C . ILE A 1 276 ? -6.106 3.233 -10.599 1.00 98.56 276 ILE A C 1
ATOM 2208 O O . ILE A 1 276 ? -5.531 3.655 -11.598 1.00 98.56 276 ILE A O 1
ATOM 2212 N N . TRP A 1 277 ? -6.514 4.013 -9.605 1.00 98.50 277 TRP A N 1
ATOM 2213 C CA . TRP A 1 277 ? -6.219 5.433 -9.457 1.00 98.50 277 TRP A CA 1
ATOM 2214 C C . TRP A 1 277 ? -5.342 5.601 -8.217 1.00 98.50 277 TRP A C 1
ATOM 2216 O O . TRP A 1 277 ? -5.852 5.695 -7.102 1.00 98.50 277 TRP A O 1
ATOM 2226 N N . TYR A 1 278 ? -4.023 5.578 -8.401 1.00 98.12 278 TYR A N 1
ATOM 2227 C CA . TYR A 1 278 ? -3.071 5.725 -7.303 1.00 98.12 278 TYR A CA 1
ATOM 2228 C C . TYR A 1 278 ? -2.663 7.190 -7.138 1.00 98.12 278 TYR A C 1
ATOM 2230 O O . TYR A 1 278 ? -2.201 7.810 -8.098 1.00 98.12 278 TYR A O 1
ATOM 2238 N N . TRP A 1 279 ? -2.759 7.720 -5.919 1.00 97.50 279 TRP A N 1
ATOM 2239 C CA . TRP A 1 279 ? -2.324 9.071 -5.566 1.00 97.50 279 TRP A CA 1
ATOM 2240 C C . TRP A 1 279 ? -1.254 9.055 -4.479 1.00 97.50 279 TRP A C 1
ATOM 2242 O O . TRP A 1 279 ? -1.438 8.509 -3.390 1.00 97.50 279 TRP A O 1
ATOM 2252 N N . ARG A 1 280 ? -0.139 9.724 -4.772 1.00 93.31 280 ARG A N 1
ATOM 2253 C CA . ARG A 1 280 ? 0.921 10.015 -3.817 1.00 93.31 280 ARG A CA 1
ATOM 2254 C C . ARG A 1 280 ? 0.604 11.320 -3.090 1.00 93.31 280 ARG A C 1
ATOM 2256 O O . ARG A 1 280 ? 0.555 12.377 -3.719 1.00 93.31 280 ARG A O 1
ATOM 2263 N N . GLY A 1 281 ? 0.463 11.272 -1.770 1.00 89.69 281 GLY A N 1
ATOM 2264 C CA . GLY A 1 281 ? 0.205 12.462 -0.964 1.00 89.69 281 GLY A CA 1
ATOM 2265 C C . GLY A 1 281 ? 0.345 12.221 0.533 1.00 89.69 281 GLY A C 1
ATOM 2266 O O . GLY A 1 281 ? 0.170 11.104 1.013 1.00 89.69 281 GLY A O 1
ATOM 2267 N N . ASP A 1 282 ? 0.661 13.283 1.272 1.00 88.25 282 ASP A N 1
ATOM 2268 C CA . ASP A 1 282 ? 0.588 13.250 2.730 1.00 88.25 282 ASP A CA 1
ATOM 2269 C C . ASP A 1 282 ? -0.875 13.391 3.171 1.00 88.25 282 ASP A C 1
ATOM 2271 O O . ASP A 1 282 ? -1.503 14.431 2.979 1.00 88.25 282 ASP A O 1
ATOM 2275 N N . LEU A 1 283 ? -1.404 12.314 3.751 1.00 91.56 283 LEU A N 1
ATOM 2276 C CA . LEU A 1 283 ? -2.760 12.233 4.289 1.00 91.56 283 LEU A CA 1
ATOM 2277 C C . LEU A 1 283 ? -2.865 12.748 5.734 1.00 91.56 283 LEU A C 1
ATOM 2279 O O . LEU A 1 283 ? -3.933 12.648 6.336 1.00 91.56 283 LEU A O 1
ATOM 2283 N N . SER A 1 284 ? -1.790 13.290 6.314 1.00 91.56 284 SER A N 1
ATOM 2284 C CA . SER A 1 284 ? -1.887 14.000 7.588 1.00 91.56 284 SER A CA 1
ATOM 2285 C C . SER A 1 284 ? -2.793 15.231 7.455 1.00 91.56 284 SER A C 1
ATOM 2287 O O . SER A 1 284 ? -2.978 15.784 6.368 1.00 91.56 284 SER A O 1
ATOM 2289 N N . ASN A 1 285 ? -3.340 15.717 8.569 1.00 91.19 285 ASN A N 1
ATOM 2290 C CA . ASN A 1 285 ? -4.170 16.923 8.591 1.00 91.19 285 ASN A CA 1
ATOM 2291 C C . ASN A 1 285 ? -3.413 18.136 8.008 1.00 91.19 285 ASN A C 1
ATOM 2293 O O . ASN A 1 285 ? -4.015 18.964 7.325 1.00 91.19 285 ASN A O 1
ATOM 2297 N N . GLN A 1 286 ? -2.095 18.222 8.237 1.00 89.88 286 GLN A N 1
ATOM 2298 C CA . GLN A 1 286 ? -1.227 19.255 7.662 1.00 89.88 286 GLN A CA 1
ATOM 2299 C C . GLN A 1 286 ? -0.965 19.017 6.167 1.00 89.88 286 GLN A C 1
ATOM 2301 O O . GLN A 1 286 ? -0.976 19.972 5.387 1.00 89.88 286 GLN A O 1
ATOM 2306 N N . GLY A 1 287 ? -0.759 17.763 5.764 1.00 91.25 287 GLY A N 1
ATOM 2307 C CA . GLY A 1 287 ? -0.578 17.351 4.375 1.00 91.25 287 GLY A CA 1
ATOM 2308 C C . GLY A 1 287 ? -1.788 17.689 3.509 1.00 91.25 287 GLY A C 1
ATOM 2309 O O . GLY A 1 287 ? -1.646 18.399 2.512 1.00 91.25 287 GLY A O 1
ATOM 2310 N N . LEU A 1 288 ? -2.992 17.298 3.942 1.00 90.75 288 LEU A N 1
ATOM 2311 C CA . LEU A 1 288 ? -4.251 17.642 3.273 1.00 90.75 288 LEU A CA 1
ATOM 2312 C C . LEU A 1 288 ? -4.504 19.155 3.243 1.00 90.75 288 LEU A C 1
ATOM 2314 O O . LEU A 1 288 ? -4.884 19.682 2.200 1.00 90.75 288 LEU A O 1
ATOM 2318 N N . ALA A 1 289 ? -4.233 19.877 4.337 1.00 91.25 289 ALA A N 1
ATOM 2319 C CA . ALA A 1 289 ? -4.342 21.340 4.353 1.00 91.25 289 ALA A CA 1
ATOM 2320 C C . ALA A 1 289 ? -3.361 22.021 3.376 1.00 91.25 289 ALA A C 1
ATOM 2322 O O . ALA A 1 289 ? -3.668 23.074 2.823 1.00 91.25 289 ALA A O 1
ATOM 2323 N N . SER A 1 290 ? -2.202 21.402 3.131 1.00 92.12 290 SER A N 1
ATOM 2324 C CA . SER A 1 290 ? -1.194 21.864 2.166 1.00 92.12 290 SER A CA 1
ATOM 2325 C C . SER A 1 290 ? -1.461 21.383 0.730 1.00 92.12 290 SER A C 1
ATOM 2327 O O . SER A 1 290 ? -0.785 21.826 -0.197 1.00 92.12 290 SER A O 1
ATOM 2329 N N . THR A 1 291 ? -2.424 20.477 0.524 1.00 91.88 291 THR A N 1
ATOM 2330 C CA . THR A 1 291 ? -2.759 19.871 -0.776 1.00 91.88 291 THR A CA 1
ATOM 2331 C C . THR A 1 291 ? -4.278 19.892 -1.027 1.00 91.88 291 THR A C 1
ATOM 2333 O O . THR A 1 291 ? -4.909 18.840 -1.145 1.00 91.88 291 THR A O 1
ATOM 2336 N N . PRO A 1 292 ? -4.901 21.085 -1.155 1.00 91.44 292 PRO A N 1
ATOM 2337 C CA . PRO A 1 292 ? -6.359 21.222 -1.250 1.00 91.44 292 PRO A CA 1
ATOM 2338 C C . PRO A 1 292 ? -6.975 20.418 -2.404 1.00 91.44 292 PRO A C 1
ATOM 2340 O O . PRO A 1 292 ? -8.038 19.831 -2.225 1.00 91.44 292 PRO A O 1
ATOM 2343 N N . GLY A 1 293 ? -6.276 20.288 -3.537 1.00 96.00 293 GLY A N 1
ATOM 2344 C CA . GLY A 1 293 ? -6.699 19.430 -4.648 1.00 96.00 293 GLY A CA 1
ATOM 2345 C C . GLY A 1 293 ? -6.837 17.948 -4.274 1.00 96.00 293 GLY A C 1
ATOM 2346 O O . GLY A 1 293 ? -7.770 17.290 -4.718 1.00 96.00 293 GLY A O 1
ATOM 2347 N N . LEU A 1 294 ? -5.975 17.410 -3.402 1.00 95.75 294 LEU A N 1
ATOM 2348 C CA . LEU A 1 294 ? -6.097 16.028 -2.918 1.00 95.75 294 LEU A CA 1
ATOM 2349 C C . LEU A 1 294 ? -7.296 15.871 -1.976 1.00 95.75 294 LEU A C 1
ATOM 2351 O O . LEU A 1 294 ? -8.063 14.917 -2.107 1.00 95.75 294 LEU A O 1
ATOM 2355 N N . ALA A 1 295 ? -7.504 16.837 -1.078 1.00 94.50 295 ALA A N 1
ATOM 2356 C CA . ALA A 1 295 ? -8.676 16.869 -0.206 1.00 94.50 295 ALA A CA 1
ATOM 2357 C C . ALA A 1 295 ? -9.993 17.013 -0.998 1.00 94.50 295 ALA A C 1
ATOM 2359 O O . ALA A 1 295 ? -10.992 16.393 -0.631 1.00 94.50 295 ALA A O 1
ATOM 2360 N N . ALA A 1 296 ? -9.986 17.771 -2.101 1.00 96.44 296 ALA A N 1
ATOM 2361 C CA . ALA A 1 296 ? -11.111 17.948 -3.022 1.00 96.44 296 ALA A CA 1
ATOM 2362 C C . ALA A 1 296 ? -11.320 16.755 -3.978 1.00 96.44 296 ALA A C 1
ATOM 2364 O O . ALA A 1 296 ? -12.459 16.450 -4.325 1.00 96.44 296 ALA A O 1
ATOM 2365 N N . TYR A 1 297 ? -10.266 16.018 -4.338 1.00 97.69 297 TYR A N 1
ATOM 2366 C CA . TYR A 1 297 ? -10.397 14.760 -5.078 1.00 97.69 297 TYR A CA 1
ATOM 2367 C C . TYR A 1 297 ? -11.035 13.679 -4.209 1.00 97.69 297 TYR A C 1
ATOM 2369 O O . TYR A 1 297 ? -12.053 13.113 -4.596 1.00 97.69 297 TYR A O 1
ATOM 2377 N N . ILE A 1 298 ? -10.496 13.454 -2.999 1.00 96.75 298 ILE A N 1
ATOM 2378 C CA . ILE A 1 298 ? -11.134 12.592 -1.990 1.00 96.75 298 ILE A CA 1
ATOM 2379 C C . ILE A 1 298 ? -12.567 13.106 -1.769 1.00 96.75 298 ILE A C 1
ATOM 2381 O O . ILE A 1 298 ? -13.504 12.329 -1.879 1.00 96.75 298 ILE A O 1
ATOM 2385 N N . THR A 1 299 ? -12.716 14.431 -1.628 1.00 95.50 299 THR A N 1
ATOM 2386 C CA . THR A 1 299 ? -13.932 15.265 -1.785 1.00 95.50 299 THR A CA 1
ATOM 2387 C C . THR A 1 299 ? -15.039 14.657 -2.669 1.00 95.50 299 THR A C 1
ATOM 2389 O O . THR A 1 299 ? -16.145 14.335 -2.236 1.00 95.50 299 THR A O 1
ATOM 2392 N N . GLY A 1 300 ? -14.714 14.492 -3.951 1.00 95.69 300 GLY A N 1
ATOM 2393 C CA . GLY A 1 300 ? -15.641 14.069 -5.001 1.00 95.69 300 GLY A CA 1
ATOM 2394 C C . GLY A 1 300 ? -15.791 12.559 -5.207 1.00 95.69 300 GLY A C 1
ATOM 2395 O O . GLY A 1 300 ? -16.572 12.168 -6.073 1.00 95.69 300 GLY A O 1
ATOM 2396 N N . LEU A 1 301 ? -15.069 11.704 -4.469 1.00 95.94 301 LEU A N 1
ATOM 2397 C CA . LEU A 1 301 ? -15.170 10.253 -4.662 1.00 95.94 301 LEU A CA 1
ATOM 2398 C C . LEU A 1 301 ? -16.577 9.720 -4.323 1.00 95.94 301 LEU A C 1
ATOM 2400 O O . LEU A 1 301 ? -17.159 10.141 -3.315 1.00 95.94 301 LEU A O 1
ATOM 2404 N N . PRO A 1 302 ? -17.112 8.771 -5.119 1.00 93.31 302 PRO A N 1
ATOM 2405 C CA . PRO A 1 302 ? -18.419 8.173 -4.872 1.00 93.31 302 PRO A CA 1
ATOM 2406 C C . PRO A 1 302 ? -18.410 7.283 -3.616 1.00 93.31 302 PRO A C 1
ATOM 2408 O O . PRO A 1 302 ? -17.351 6.779 -3.216 1.00 93.31 302 PRO A O 1
ATOM 2411 N N . PRO A 1 303 ? -19.583 7.020 -3.008 1.00 93.12 303 PRO A N 1
ATOM 2412 C CA . PRO A 1 303 ? -19.716 6.000 -1.976 1.00 93.12 303 PRO A CA 1
ATOM 2413 C C . PRO A 1 303 ? -19.188 4.646 -2.467 1.00 93.12 303 PRO A C 1
ATOM 2415 O O . PRO A 1 303 ? -19.535 4.193 -3.556 1.00 93.12 303 PRO A O 1
ATOM 2418 N N . SER A 1 304 ? -18.319 4.027 -1.674 1.00 94.50 304 SER A N 1
ATOM 2419 C CA . SER A 1 304 ? -17.449 2.920 -2.089 1.00 94.50 304 SER A CA 1
ATOM 2420 C C . SER A 1 304 ? -17.341 1.852 -0.996 1.00 94.50 304 SER A C 1
ATOM 2422 O O . SER A 1 304 ? -17.699 2.079 0.164 1.00 94.50 304 SER A O 1
ATOM 2424 N N . ASN A 1 305 ? -16.798 0.686 -1.343 1.00 96.75 305 ASN A N 1
ATOM 2425 C CA . ASN A 1 305 ? -16.219 -0.215 -0.346 1.00 96.75 305 ASN A CA 1
ATOM 2426 C C . ASN A 1 305 ? -14.930 0.423 0.199 1.00 96.75 305 ASN A C 1
ATOM 2428 O O . ASN A 1 305 ? -14.148 0.964 -0.579 1.00 96.75 305 ASN A O 1
ATOM 2432 N N . LEU A 1 306 ? -14.681 0.345 1.504 1.00 97.12 306 LEU A N 1
ATOM 2433 C CA . LEU A 1 306 ? -13.434 0.764 2.144 1.00 97.12 306 LEU A CA 1
ATOM 2434 C C . LEU A 1 306 ? -12.625 -0.477 2.542 1.00 97.12 306 LEU A C 1
ATOM 2436 O O . LEU A 1 306 ? -13.161 -1.404 3.149 1.00 97.12 306 LEU A O 1
ATOM 2440 N N . TYR A 1 307 ? -11.331 -0.484 2.228 1.00 97.31 307 TYR A N 1
ATOM 2441 C CA . TYR A 1 307 ? -10.394 -1.511 2.682 1.00 97.31 307 TYR A CA 1
ATOM 2442 C C . TYR A 1 307 ? -9.179 -0.868 3.353 1.00 97.31 307 TYR A C 1
ATOM 2444 O O . TYR A 1 307 ? -8.674 0.148 2.877 1.00 97.31 307 TYR A O 1
ATOM 2452 N N . MET A 1 308 ? -8.698 -1.448 4.456 1.00 95.00 308 MET A N 1
ATOM 2453 C CA . MET A 1 308 ? -7.429 -1.062 5.086 1.00 95.00 308 MET A CA 1
ATOM 2454 C C . MET A 1 308 ? -6.673 -2.286 5.604 1.00 95.00 308 MET A C 1
ATOM 2456 O O . MET A 1 308 ? -7.246 -3.161 6.249 1.00 95.00 308 MET A O 1
ATOM 2460 N N . LYS A 1 309 ? -5.358 -2.317 5.376 1.00 89.69 309 LYS A N 1
ATOM 2461 C CA . LYS A 1 309 ? -4.454 -3.342 5.912 1.00 89.69 309 LYS A CA 1
ATOM 2462 C C . LYS A 1 309 ? -3.046 -2.786 6.058 1.00 89.69 309 LYS A C 1
ATOM 2464 O O . LYS A 1 309 ? -2.584 -2.085 5.162 1.00 89.69 309 LYS A O 1
ATOM 2469 N N . ALA A 1 310 ? -2.370 -3.141 7.149 1.00 77.38 310 ALA A N 1
ATOM 2470 C CA . ALA A 1 310 ? -1.042 -2.675 7.532 1.00 77.38 310 ALA A CA 1
ATOM 2471 C C . ALA A 1 310 ? -0.907 -1.141 7.466 1.00 77.38 310 ALA A C 1
ATOM 2473 O O . ALA A 1 310 ? 0.141 -0.600 7.108 1.00 77.38 310 ALA A O 1
ATOM 2474 N N . ALA A 1 311 ? -1.977 -0.430 7.836 1.00 77.12 311 ALA A N 1
ATOM 2475 C CA . ALA A 1 311 ? -2.114 1.020 7.693 1.00 77.12 311 ALA A CA 1
ATOM 2476 C C . ALA A 1 311 ? -1.357 1.806 8.786 1.00 77.12 311 ALA A C 1
ATOM 2478 O O . ALA A 1 311 ? -1.658 2.967 9.061 1.00 77.12 311 ALA A O 1
ATOM 2479 N N . SER A 1 312 ? -0.357 1.174 9.417 1.00 82.75 312 SER A N 1
ATOM 2480 C CA . SER A 1 312 ? 0.552 1.753 10.417 1.00 82.75 312 SER A CA 1
ATOM 2481 C C . SER A 1 312 ? -0.144 2.472 11.583 1.00 82.75 312 SER A C 1
ATOM 2483 O O . SER A 1 312 ? 0.433 3.387 12.167 1.00 82.75 312 SER A O 1
ATOM 2485 N N . TYR A 1 313 ? -1.378 2.068 11.914 1.00 85.38 313 TYR A N 1
ATOM 2486 C CA . TYR A 1 313 ? -2.222 2.674 12.948 1.00 85.38 313 TYR A CA 1
ATOM 2487 C C . TYR A 1 313 ? -2.469 4.183 12.743 1.00 85.38 313 TYR A C 1
ATOM 2489 O O . TYR A 1 313 ? -2.787 4.899 13.692 1.00 85.38 313 TYR A O 1
ATOM 2497 N N . LEU A 1 314 ? -2.363 4.698 11.510 1.00 86.88 314 LEU A N 1
ATOM 2498 C CA . LEU A 1 314 ? -2.405 6.145 11.253 1.00 86.88 314 LEU A CA 1
ATOM 2499 C C . LEU A 1 314 ? -3.738 6.775 11.689 1.00 86.88 314 LEU A C 1
ATOM 2501 O O . LEU A 1 314 ? -3.729 7.805 12.359 1.00 86.88 314 LEU A O 1
ATOM 2505 N N . CYS A 1 315 ? -4.871 6.108 11.441 1.00 90.44 315 CYS A N 1
ATOM 2506 C CA . CYS A 1 315 ? -6.196 6.561 11.888 1.00 90.44 315 CYS A CA 1
ATOM 2507 C C . CYS A 1 315 ? -6.422 6.515 13.413 1.00 90.44 315 CYS A C 1
ATOM 2509 O O . CYS A 1 315 ? -7.463 6.967 13.895 1.00 90.44 315 CYS A O 1
ATOM 2511 N N . HIS A 1 316 ? -5.477 5.987 14.197 1.00 88.19 316 HIS A N 1
ATOM 2512 C CA . HIS A 1 316 ? -5.522 6.086 15.659 1.00 88.19 316 HIS A CA 1
ATOM 2513 C C . HIS A 1 316 ? -5.063 7.468 16.137 1.00 88.19 316 HIS A C 1
ATOM 2515 O O . HIS A 1 316 ? -5.547 7.938 17.168 1.00 88.19 316 HIS A O 1
ATOM 2521 N N . HIS A 1 317 ? -4.191 8.131 15.370 1.00 83.88 317 HIS A N 1
ATOM 2522 C CA . HIS A 1 317 ? -3.569 9.408 15.702 1.00 83.88 317 HIS A CA 1
ATOM 2523 C C . HIS A 1 317 ? -4.409 10.607 15.228 1.00 83.88 317 HIS A C 1
ATOM 2525 O O . HIS A 1 317 ? -4.802 10.684 14.064 1.00 83.88 317 HIS A O 1
ATOM 2531 N N . GLN A 1 318 ? -4.617 11.599 16.105 1.00 83.50 318 GLN A N 1
ATOM 2532 C CA . GLN A 1 318 ? -5.399 12.816 15.805 1.00 83.50 318 GLN A CA 1
ATOM 2533 C C . GLN A 1 318 ? -4.905 13.547 14.546 1.00 83.50 318 GLN A C 1
ATOM 2535 O O . GLN A 1 318 ? -5.694 14.095 13.782 1.00 83.50 318 GLN A O 1
ATOM 2540 N N . GLY A 1 319 ? -3.596 13.494 14.278 1.00 88.56 319 GLY A N 1
ATOM 2541 C CA . GLY A 1 319 ? -2.973 14.079 13.088 1.00 88.56 319 GLY A CA 1
ATOM 2542 C C . GLY A 1 319 ? -3.396 13.484 11.735 1.00 88.56 319 GLY A C 1
ATOM 2543 O O . GLY A 1 319 ? -2.937 14.008 10.727 1.00 88.56 319 GLY A O 1
ATOM 2544 N N . PHE A 1 320 ? -4.232 12.439 11.688 1.00 90.44 320 PHE A N 1
ATOM 2545 C CA . PHE A 1 320 ? -4.824 11.873 10.460 1.00 90.44 320 PHE A CA 1
ATOM 2546 C C . PHE A 1 320 ? -6.364 11.835 10.491 1.00 90.44 320 PHE A C 1
ATOM 2548 O O . PHE A 1 320 ? -6.997 11.323 9.564 1.00 90.44 320 PHE A O 1
ATOM 2555 N N . GLU A 1 321 ? -6.986 12.373 11.544 1.00 88.75 321 GLU A N 1
ATOM 2556 C CA . GLU A 1 321 ? -8.429 12.282 11.781 1.00 88.75 321 GLU A CA 1
ATOM 2557 C C . GLU A 1 321 ? -9.263 12.862 10.630 1.00 88.75 321 GLU A C 1
ATOM 2559 O O . GLU A 1 321 ? -10.302 12.291 10.294 1.00 88.75 321 GLU A O 1
ATOM 2564 N N . ASN A 1 322 ? -8.780 13.908 9.947 1.00 92.12 322 ASN A N 1
ATOM 2565 C CA . ASN A 1 322 ? -9.473 14.490 8.796 1.00 92.12 322 ASN A CA 1
ATOM 2566 C C . ASN A 1 322 ? -9.543 13.502 7.623 1.00 92.12 322 ASN A C 1
ATOM 2568 O O . ASN A 1 322 ? -10.620 13.266 7.080 1.00 92.12 322 ASN A O 1
ATOM 2572 N N . ALA A 1 323 ? -8.414 12.891 7.244 1.00 94.25 323 ALA A N 1
ATOM 2573 C CA . ALA A 1 323 ? -8.368 11.928 6.143 1.00 94.25 323 ALA A CA 1
ATOM 2574 C C . ALA A 1 323 ? -9.228 10.697 6.447 1.00 94.25 323 ALA A C 1
ATOM 2576 O O . ALA A 1 323 ? -10.040 10.280 5.624 1.00 94.25 323 ALA A O 1
ATOM 2577 N N . CYS A 1 324 ? -9.100 10.150 7.657 1.00 95.50 324 CYS A N 1
ATOM 2578 C CA . CYS A 1 324 ? -9.865 8.981 8.072 1.00 95.50 324 CYS A CA 1
ATOM 2579 C C . CYS A 1 324 ? -11.371 9.284 8.141 1.00 95.50 324 CYS A C 1
ATOM 2581 O O . CYS A 1 324 ? -12.170 8.488 7.658 1.00 95.50 324 CYS A O 1
ATOM 2583 N N . THR A 1 325 ? -11.771 10.461 8.628 1.00 94.94 325 THR A N 1
ATOM 2584 C CA . THR A 1 325 ? -13.174 10.908 8.593 1.00 94.94 325 THR A CA 1
ATOM 2585 C C . THR A 1 325 ? -13.703 10.959 7.160 1.00 94.94 325 THR A C 1
ATOM 2587 O O . THR A 1 325 ? -14.706 10.312 6.871 1.00 94.94 325 THR A O 1
ATOM 2590 N N . LEU A 1 326 ? -12.969 11.595 6.237 1.00 94.88 326 LEU A N 1
ATOM 2591 C CA . LEU A 1 326 ? -13.333 11.647 4.818 1.00 94.88 326 LEU A CA 1
ATOM 2592 C C . LEU A 1 326 ? -13.472 10.250 4.187 1.00 94.88 326 LEU A C 1
ATOM 2594 O O . LEU A 1 326 ? -14.399 10.013 3.411 1.00 94.88 326 LEU A O 1
ATOM 2598 N N . PHE A 1 327 ? -12.581 9.307 4.495 1.00 96.75 327 PHE A N 1
ATOM 2599 C CA . PHE A 1 327 ? -12.710 7.944 3.975 1.00 96.75 327 PHE A CA 1
ATOM 2600 C C . PHE A 1 327 ? -13.919 7.205 4.584 1.00 96.75 327 PHE A C 1
ATOM 2602 O O . PHE A 1 327 ? -14.620 6.495 3.864 1.00 96.75 327 PHE A O 1
ATOM 2609 N N . ARG A 1 328 ? -14.215 7.417 5.876 1.00 96.19 328 ARG A N 1
ATOM 2610 C CA . ARG A 1 328 ? -15.349 6.805 6.595 1.00 96.19 328 ARG A CA 1
ATOM 2611 C C . ARG A 1 328 ? -16.695 7.333 6.103 1.00 96.19 328 ARG A C 1
ATOM 2613 O O . ARG A 1 328 ? -17.614 6.542 5.932 1.00 96.19 328 ARG A O 1
ATOM 2620 N N . ASP A 1 329 ? -16.804 8.630 5.810 1.00 94.56 329 ASP A N 1
ATOM 2621 C CA . ASP A 1 329 ? -18.021 9.246 5.250 1.00 94.56 329 ASP A CA 1
ATOM 2622 C C . ASP A 1 329 ? -18.426 8.650 3.885 1.00 94.56 329 ASP A C 1
ATOM 2624 O O . ASP A 1 329 ? -19.598 8.688 3.512 1.00 94.56 329 ASP A O 1
ATOM 2628 N N . ARG A 1 330 ? -17.473 8.066 3.142 1.00 94.19 330 ARG A N 1
ATOM 2629 C CA . ARG A 1 330 ? -17.710 7.423 1.834 1.00 94.19 330 ARG A CA 1
ATOM 2630 C C . ARG A 1 330 ? -17.863 5.915 1.901 1.00 94.19 330 ARG A C 1
ATOM 2632 O O . ARG A 1 330 ? -18.253 5.309 0.905 1.00 94.19 330 ARG A O 1
ATOM 2639 N N . ALA A 1 331 ? -17.567 5.303 3.040 1.00 94.88 331 ALA A N 1
ATOM 2640 C CA . ALA A 1 331 ? -17.722 3.873 3.201 1.00 94.88 331 ALA A CA 1
ATOM 2641 C C . ALA A 1 331 ? -19.218 3.502 3.204 1.00 94.88 331 ALA A C 1
ATOM 2643 O O . ALA A 1 331 ? -20.014 4.009 3.998 1.00 94.88 331 ALA A O 1
ATOM 2644 N N . LEU A 1 332 ? -19.596 2.585 2.314 1.00 93.38 332 LEU A N 1
ATOM 2645 C CA . LEU A 1 332 ? -20.816 1.775 2.441 1.00 93.38 332 LEU A CA 1
ATOM 2646 C C . LEU A 1 332 ? -20.549 0.518 3.288 1.00 93.38 332 LEU A C 1
ATOM 2648 O O . LEU A 1 332 ? -21.450 -0.058 3.895 1.00 93.38 332 LEU A O 1
ATOM 2652 N N . LEU A 1 333 ? -19.285 0.100 3.302 1.00 94.62 333 LEU A N 1
ATOM 2653 C CA . LEU A 1 333 ? -18.745 -1.051 4.004 1.00 94.62 333 LEU A CA 1
ATOM 2654 C C . LEU A 1 333 ? -17.264 -0.789 4.286 1.00 94.62 333 LEU A C 1
ATOM 2656 O O . LEU A 1 333 ? -16.601 -0.180 3.450 1.00 94.62 333 LEU A O 1
ATOM 2660 N N . SER A 1 334 ? -16.747 -1.253 5.420 1.00 96.38 334 SER A N 1
ATOM 2661 C CA . SER A 1 334 ? -15.318 -1.268 5.735 1.00 96.38 334 SER A CA 1
ATOM 2662 C C . SER A 1 334 ? -14.869 -2.688 6.061 1.00 96.38 334 SER A C 1
ATOM 2664 O O . SER A 1 334 ? -15.465 -3.341 6.917 1.00 96.38 334 SER A O 1
ATOM 2666 N N . LEU A 1 335 ? -13.821 -3.157 5.388 1.00 96.94 335 LEU A N 1
ATOM 2667 C CA . LEU A 1 335 ? -13.120 -4.399 5.701 1.00 96.94 335 LEU A CA 1
ATOM 2668 C C . LEU A 1 335 ? -11.691 -4.043 6.134 1.00 96.94 335 LEU A C 1
ATOM 2670 O O . LEU A 1 335 ? -10.949 -3.432 5.367 1.00 96.94 335 LEU A O 1
ATOM 2674 N N . GLN A 1 336 ? -11.295 -4.373 7.362 1.00 95.81 336 GLN A N 1
ATOM 2675 C CA . GLN A 1 336 ? -9.996 -3.932 7.887 1.00 95.81 336 GLN A CA 1
ATOM 2676 C C . GLN A 1 336 ? -9.505 -4.714 9.107 1.00 95.81 336 GLN A C 1
ATOM 2678 O O . GLN A 1 336 ? -10.302 -5.200 9.903 1.00 95.81 336 GLN A O 1
ATOM 2683 N N . GLU A 1 337 ? -8.188 -4.792 9.273 1.00 91.56 337 GLU A N 1
ATOM 2684 C CA . GLU A 1 337 ? -7.537 -5.219 10.523 1.00 91.56 337 GLU A CA 1
ATOM 2685 C C . GLU A 1 337 ? -7.293 -4.024 11.471 1.00 91.56 337 GLU A C 1
ATOM 2687 O O . GLU A 1 337 ? -7.542 -2.867 11.111 1.00 91.56 337 GLU A O 1
ATOM 2692 N N . ASP A 1 338 ? -6.887 -4.284 12.717 1.00 89.81 338 ASP A N 1
ATOM 2693 C CA . ASP A 1 338 ? -6.878 -3.300 13.810 1.00 89.81 338 ASP A CA 1
ATOM 2694 C C . ASP A 1 338 ? -5.953 -2.084 13.613 1.00 89.81 338 ASP A C 1
ATOM 2696 O O . ASP A 1 338 ? -6.169 -1.050 14.258 1.00 89.81 338 ASP A O 1
ATOM 2700 N N . SER A 1 339 ? -4.981 -2.159 12.698 1.00 89.25 339 SER A N 1
ATOM 2701 C CA . SER A 1 339 ? -4.140 -1.028 12.280 1.00 89.25 339 SER A CA 1
ATOM 2702 C C . SER A 1 339 ? -4.827 -0.042 11.330 1.00 89.25 339 SER A C 1
ATOM 2704 O O . SER A 1 339 ? -4.250 1.009 11.036 1.00 89.25 339 SER A O 1
ATOM 2706 N N . GLY A 1 340 ? -6.043 -0.353 10.867 1.00 92.94 340 GLY A N 1
ATOM 2707 C CA . GLY A 1 340 ? -6.926 0.558 10.139 1.00 92.94 340 GLY A CA 1
ATOM 2708 C C . GLY A 1 340 ? -7.584 1.607 11.045 1.00 92.94 340 GLY A C 1
ATOM 2709 O O . GLY A 1 340 ? -6.960 2.184 11.939 1.00 92.94 340 GLY A O 1
ATOM 2710 N N . MET A 1 341 ? -8.869 1.884 10.817 1.00 94.62 341 MET A N 1
ATOM 2711 C CA . MET A 1 341 ? -9.636 2.802 11.661 1.00 94.62 341 MET A CA 1
ATOM 2712 C C . MET A 1 341 ? -9.974 2.171 13.024 1.00 94.62 341 MET A C 1
ATOM 2714 O O . MET A 1 341 ? -10.465 1.043 13.069 1.00 94.62 341 MET A O 1
ATOM 2718 N N . PRO A 1 342 ? -9.799 2.886 14.147 1.00 93.19 342 PRO A N 1
ATOM 2719 C CA . PRO A 1 342 ? -10.287 2.431 15.446 1.00 93.19 342 PRO A CA 1
ATOM 2720 C C . PRO A 1 342 ? -11.802 2.181 15.456 1.00 93.19 342 PRO A C 1
ATOM 2722 O O . PRO A 1 342 ? -12.551 2.899 14.799 1.00 93.19 342 PRO A O 1
ATOM 2725 N N . LEU A 1 343 ? -12.279 1.244 16.282 1.00 92.75 343 LEU A N 1
ATOM 2726 C CA . LEU A 1 343 ? -13.687 0.820 16.337 1.00 92.75 343 LEU A CA 1
ATOM 2727 C C . LEU A 1 343 ? -14.680 1.980 16.564 1.00 92.75 343 LEU A C 1
ATOM 2729 O O . LEU A 1 343 ? -15.803 1.936 16.077 1.00 92.75 343 LEU A O 1
ATOM 2733 N N . ARG A 1 344 ? -14.242 3.066 17.221 1.00 91.69 344 ARG A N 1
ATOM 2734 C CA . ARG A 1 344 ? -15.024 4.306 17.417 1.00 91.69 344 ARG A CA 1
ATOM 2735 C C . ARG A 1 344 ? -15.494 4.984 16.118 1.00 91.69 344 ARG A C 1
ATOM 2737 O O . ARG A 1 344 ? -16.382 5.821 16.180 1.00 91.69 344 ARG A O 1
ATOM 2744 N N . PHE A 1 345 ? -14.896 4.660 14.968 1.00 94.06 345 PHE A N 1
ATOM 2745 C CA . PHE A 1 345 ? -15.323 5.151 13.652 1.00 94.06 345 PHE A CA 1
ATOM 2746 C C . PHE A 1 345 ? -16.559 4.418 13.098 1.00 94.06 345 PHE A C 1
ATOM 2748 O O . PHE A 1 345 ? -17.148 4.893 12.128 1.00 94.06 345 PHE A O 1
ATOM 2755 N N . PHE A 1 346 ? -16.957 3.293 13.705 1.00 94.56 346 PHE A N 1
ATOM 2756 C CA . PHE A 1 346 ? -18.071 2.449 13.265 1.00 94.56 346 PHE A CA 1
ATOM 2757 C C . PHE A 1 346 ? -19.067 2.219 14.414 1.00 94.56 346 PHE A C 1
ATOM 2759 O O . PHE A 1 346 ? -19.179 1.094 14.896 1.00 94.56 346 PHE A O 1
ATOM 2766 N N . PRO A 1 347 ? -19.757 3.261 14.908 1.00 93.88 347 PRO A N 1
ATOM 2767 C CA . PRO A 1 347 ? -20.705 3.127 16.016 1.00 93.88 347 PRO A CA 1
ATOM 2768 C C . PRO A 1 347 ? -21.806 2.089 15.718 1.00 93.88 347 PRO A C 1
ATOM 2770 O O . PRO A 1 347 ? -22.263 1.969 14.578 1.00 93.88 347 PRO A O 1
ATOM 2773 N N . GLU A 1 348 ? -22.213 1.306 16.727 1.00 91.19 348 GLU A N 1
ATOM 2774 C CA . GLU A 1 348 ? -23.135 0.167 16.547 1.00 91.19 348 GLU A CA 1
ATOM 2775 C C . GLU A 1 348 ? -24.536 0.606 16.089 1.00 91.19 348 GLU A C 1
ATOM 2777 O O . GLU A 1 348 ? -25.239 -0.176 15.449 1.00 91.19 348 GLU A O 1
ATOM 2782 N N . GLU A 1 349 ? -24.945 1.846 16.366 1.00 93.19 349 GLU A N 1
ATOM 2783 C CA . GLU A 1 349 ? -26.194 2.449 15.893 1.00 93.19 349 GLU A CA 1
ATOM 2784 C C . GLU A 1 349 ? -26.252 2.639 14.368 1.00 93.19 349 GLU A C 1
ATOM 2786 O O . GLU A 1 349 ? -27.339 2.543 13.801 1.00 93.19 349 GLU A O 1
ATOM 2791 N N . ASP A 1 350 ? -25.104 2.807 13.701 1.00 94.38 350 ASP A N 1
ATOM 2792 C CA . ASP A 1 350 ? -24.999 3.036 12.251 1.00 94.38 350 ASP A CA 1
ATOM 2793 C C . ASP A 1 350 ? -24.418 1.829 11.491 1.00 94.38 350 ASP A C 1
ATOM 2795 O O . ASP A 1 350 ? -24.656 1.675 10.289 1.00 94.38 350 ASP A O 1
ATOM 2799 N N . TRP A 1 351 ? -23.660 0.958 12.172 1.00 94.88 351 TRP A N 1
ATOM 2800 C CA . TRP A 1 351 ? -22.879 -0.117 11.552 1.00 94.88 351 TRP A CA 1
ATOM 2801 C C . TRP A 1 351 ? -23.163 -1.495 12.159 1.00 94.88 351 TRP A C 1
ATOM 2803 O O . TRP A 1 351 ? -23.054 -1.710 13.366 1.00 94.88 351 TRP A O 1
ATOM 2813 N N . ASN A 1 352 ? -23.437 -2.469 11.292 1.00 93.12 352 ASN A N 1
ATOM 2814 C CA . ASN A 1 352 ? -23.408 -3.890 11.624 1.00 93.12 352 ASN A CA 1
ATOM 2815 C C . ASN A 1 352 ? -21.954 -4.377 11.578 1.00 93.12 352 ASN A C 1
ATOM 2817 O O . ASN A 1 352 ? -21.348 -4.413 10.507 1.00 93.12 352 ASN A O 1
ATOM 2821 N N . GLN A 1 353 ? -21.395 -4.744 12.730 1.00 93.06 353 GLN A N 1
ATOM 2822 C CA . GLN A 1 353 ? -20.009 -5.196 12.870 1.00 93.06 353 GLN A CA 1
ATOM 2823 C C . GLN A 1 353 ? -19.940 -6.725 12.992 1.00 93.06 353 GLN A C 1
ATOM 2825 O O . GLN A 1 353 ? -20.629 -7.311 13.827 1.00 93.06 353 GLN A O 1
ATOM 2830 N N . THR A 1 354 ? -19.070 -7.356 12.207 1.00 94.19 354 THR A N 1
ATOM 2831 C CA . THR A 1 354 ? -18.699 -8.777 12.309 1.00 94.19 354 THR A CA 1
ATOM 2832 C C . THR A 1 354 ? -17.182 -8.882 12.440 1.00 94.19 354 THR A C 1
ATOM 2834 O O . THR A 1 354 ? -16.450 -8.148 11.774 1.00 94.19 354 THR A O 1
ATOM 2837 N N . PHE A 1 355 ? -16.702 -9.777 13.299 1.00 94.94 355 PHE A N 1
ATOM 2838 C CA . PHE A 1 355 ? -15.289 -9.915 13.638 1.00 94.94 355 PHE A CA 1
ATOM 2839 C C . PHE A 1 355 ? -14.771 -11.309 13.286 1.00 94.94 355 PHE A C 1
ATOM 2841 O O . PHE A 1 355 ? -15.499 -12.299 13.341 1.00 94.94 355 PHE A O 1
ATOM 2848 N N . PHE A 1 356 ? -13.488 -11.393 12.948 1.00 94.81 356 PHE A N 1
ATOM 2849 C CA . PHE A 1 356 ? -12.830 -12.632 12.548 1.00 94.81 356 PHE A CA 1
ATOM 2850 C C . PHE A 1 356 ? -11.461 -12.750 13.206 1.00 94.81 356 PHE A C 1
ATOM 2852 O O . PHE A 1 356 ? -10.737 -11.757 13.302 1.00 94.81 356 PHE A O 1
ATOM 2859 N N . GLY A 1 357 ? -11.081 -13.958 13.616 1.00 93.06 357 GLY A N 1
ATOM 2860 C CA . GLY A 1 357 ? -9.780 -14.226 14.226 1.00 93.06 357 GLY A CA 1
ATOM 2861 C C . GLY A 1 357 ? -9.702 -13.768 15.685 1.00 93.06 357 GLY A C 1
ATOM 2862 O O . GLY A 1 357 ? -10.630 -13.982 16.462 1.00 93.06 357 GLY A O 1
ATOM 2863 N N . GLN A 1 358 ? -8.570 -13.189 16.091 1.00 89.31 358 GLN A N 1
ATOM 2864 C CA . GLN A 1 358 ? -8.303 -12.834 17.491 1.00 89.31 358 GLN A CA 1
ATOM 2865 C C . GLN A 1 358 ? -7.614 -11.474 17.603 1.00 89.31 358 GLN A C 1
ATOM 2867 O O . GLN A 1 358 ? -6.542 -11.272 17.038 1.00 89.31 358 GLN A O 1
ATOM 2872 N N . TYR A 1 359 ? -8.166 -10.560 18.404 1.00 87.94 359 TYR A N 1
ATOM 2873 C CA . TYR A 1 359 ? -7.474 -9.312 18.725 1.00 87.94 359 TYR A CA 1
ATOM 2874 C C . TYR A 1 359 ? -6.315 -9.541 19.709 1.00 87.94 359 TYR A C 1
ATOM 2876 O O . TYR A 1 359 ? -6.486 -10.145 20.773 1.00 87.94 359 TYR A O 1
ATOM 2884 N N . ARG A 1 360 ? -5.138 -9.003 19.376 1.00 84.56 360 ARG A N 1
ATOM 2885 C CA . ARG A 1 360 ? -3.972 -8.898 20.263 1.00 84.56 360 ARG A CA 1
ATOM 2886 C C . ARG A 1 360 ? -3.487 -7.456 20.322 1.00 84.56 360 ARG A C 1
ATOM 2888 O O . ARG A 1 360 ? -3.859 -6.629 19.500 1.00 84.56 360 ARG A O 1
ATOM 2895 N N . ASP A 1 361 ? -2.656 -7.160 21.314 1.00 82.19 361 ASP A N 1
ATOM 2896 C CA . ASP A 1 361 ? -2.011 -5.853 21.403 1.00 82.19 361 ASP A CA 1
ATOM 2897 C C . ASP A 1 361 ? -1.087 -5.648 20.187 1.00 82.19 361 ASP A C 1
ATOM 2899 O O . ASP A 1 361 ? -0.391 -6.600 19.807 1.00 82.19 361 ASP A O 1
ATOM 2903 N N . PRO A 1 362 ? -1.032 -4.426 19.622 1.00 81.12 362 PRO A N 1
ATOM 2904 C CA . PRO A 1 362 ? -0.167 -4.100 18.496 1.00 81.12 362 PRO A CA 1
ATOM 2905 C C . PRO A 1 362 ? 1.288 -4.527 18.712 1.00 81.12 362 PRO A C 1
ATOM 2907 O O . PRO A 1 362 ? 1.814 -4.504 19.831 1.00 81.12 362 PRO A O 1
ATOM 2910 N N . ILE A 1 363 ? 1.965 -4.885 17.617 1.00 69.56 363 ILE A N 1
ATOM 2911 C CA . ILE A 1 363 ? 3.380 -5.286 17.632 1.00 69.56 363 ILE A CA 1
ATOM 2912 C C . ILE A 1 363 ? 4.278 -4.239 18.318 1.00 69.56 363 ILE A C 1
ATOM 2914 O O . ILE A 1 363 ? 3.979 -3.049 18.329 1.00 69.56 363 ILE A O 1
ATOM 2918 N N . SER A 1 364 ? 5.441 -4.661 18.825 1.00 64.38 364 SER A N 1
ATOM 2919 C CA . SER A 1 364 ? 6.354 -3.866 19.677 1.00 64.38 364 SER A CA 1
ATOM 2920 C C . SER A 1 364 ? 6.946 -2.577 19.071 1.00 64.38 364 SER A C 1
ATOM 2922 O O . SER A 1 364 ? 7.701 -1.870 19.740 1.00 64.38 364 SER A O 1
ATOM 2924 N N . VAL A 1 365 ? 6.600 -2.231 17.831 1.00 62.59 365 VAL A N 1
ATOM 2925 C CA . VAL A 1 365 ? 6.854 -0.906 17.240 1.00 62.59 365 VAL A CA 1
ATOM 2926 C C . VAL A 1 365 ? 5.768 0.099 17.667 1.00 62.59 365 VAL A C 1
ATOM 2928 O O . VAL A 1 365 ? 6.076 1.253 17.962 1.00 62.59 365 VAL A O 1
ATOM 2931 N N . PHE A 1 366 ? 4.521 -0.356 17.804 1.00 68.75 366 PHE A N 1
ATOM 2932 C CA . PHE A 1 366 ? 3.331 0.414 18.177 1.00 68.75 366 PHE A CA 1
ATOM 2933 C C . PHE A 1 366 ? 3.017 0.266 19.680 1.00 68.75 366 PHE A C 1
ATOM 2935 O O . PHE A 1 366 ? 1.917 -0.093 20.084 1.00 68.75 366 PHE A O 1
ATOM 2942 N N . THR A 1 367 ? 4.007 0.527 20.542 1.00 58.56 367 THR A N 1
ATOM 2943 C CA . THR A 1 367 ? 3.894 0.293 22.001 1.00 58.56 367 THR A CA 1
ATOM 2944 C C . THR A 1 367 ? 3.025 1.289 22.765 1.00 58.56 367 THR A C 1
ATOM 2946 O O . THR A 1 367 ? 2.706 1.020 23.926 1.00 58.56 367 THR A O 1
ATOM 2949 N N . ASP A 1 368 ? 2.699 2.435 22.161 1.00 63.22 368 ASP A N 1
ATOM 2950 C CA . ASP A 1 368 ? 1.887 3.484 22.786 1.00 63.22 368 ASP A CA 1
ATOM 2951 C C . ASP A 1 368 ? 0.488 2.955 23.153 1.00 63.22 368 ASP A C 1
ATOM 2953 O O . ASP A 1 368 ? -0.100 2.150 22.427 1.00 63.22 368 ASP A O 1
ATOM 2957 N N . GLY A 1 369 ? -0.057 3.420 24.279 1.00 62.78 369 GLY A N 1
ATOM 2958 C CA . GLY A 1 369 ? -1.431 3.121 24.676 1.00 62.78 369 GLY A CA 1
ATOM 2959 C C . GLY A 1 369 ? -2.461 3.608 23.652 1.00 62.78 369 GLY A C 1
ATOM 2960 O O . GLY A 1 369 ? -3.513 2.986 23.531 1.00 62.78 369 GLY A O 1
ATOM 2961 N N . LEU A 1 370 ? -2.131 4.644 22.869 1.00 72.44 370 LEU A N 1
ATOM 2962 C CA . LEU A 1 370 ? -2.954 5.191 21.785 1.00 72.44 370 LEU A CA 1
ATOM 2963 C C . LEU A 1 370 ? -3.417 4.138 20.763 1.00 72.44 370 LEU A C 1
ATOM 2965 O O . LEU A 1 370 ? -4.536 4.227 20.265 1.00 72.44 370 LEU A O 1
ATOM 2969 N N . TYR A 1 371 ? -2.572 3.147 20.465 1.00 77.75 371 TYR A N 1
ATOM 2970 C CA . TYR A 1 371 ? -2.849 2.108 19.465 1.00 77.75 371 TYR A CA 1
ATOM 2971 C C . TYR A 1 371 ? -3.638 0.918 20.034 1.00 77.75 371 TYR A C 1
ATOM 2973 O O . TYR A 1 371 ? -4.149 0.080 19.287 1.00 77.75 371 TYR A O 1
ATOM 2981 N N . ARG A 1 372 ? -3.741 0.808 21.367 1.00 79.00 372 ARG A N 1
ATOM 2982 C CA . ARG A 1 372 ? -4.399 -0.321 22.032 1.00 79.00 372 ARG A CA 1
ATOM 2983 C C . ARG A 1 372 ? -5.887 -0.057 22.187 1.00 79.00 372 ARG A C 1
ATOM 2985 O O . ARG A 1 372 ? -6.319 0.732 23.025 1.00 79.00 372 ARG A O 1
ATOM 2992 N N . GLN A 1 373 ? -6.701 -0.823 21.475 1.00 81.69 373 GLN A N 1
ATOM 2993 C CA . GLN A 1 373 ? -8.160 -0.749 21.546 1.00 81.69 373 GLN A CA 1
ATOM 2994 C C . GLN A 1 373 ? -8.707 -1.585 22.724 1.00 81.69 373 GLN A C 1
ATOM 2996 O O . GLN A 1 373 ? -9.634 -2.385 22.588 1.00 81.69 373 GLN A O 1
ATOM 3001 N N . ASN A 1 374 ? -8.092 -1.395 23.899 1.00 65.62 374 ASN A N 1
ATOM 3002 C CA . ASN A 1 374 ? -8.136 -2.296 25.056 1.00 65.62 374 ASN A CA 1
ATOM 3003 C C . ASN A 1 374 ? -9.516 -2.550 25.662 1.00 65.62 374 ASN A C 1
ATOM 3005 O O . ASN A 1 374 ? -9.692 -3.598 26.277 1.00 65.62 374 ASN A O 1
ATOM 3009 N N . ASN A 1 375 ? -10.458 -1.621 25.490 1.00 76.12 375 ASN A N 1
ATOM 3010 C CA . ASN A 1 375 ? -11.823 -1.760 25.990 1.00 76.12 375 ASN A CA 1
ATOM 3011 C C . ASN A 1 375 ? -12.775 -2.115 24.841 1.00 76.12 375 ASN A C 1
ATOM 3013 O O . ASN A 1 375 ? -13.354 -3.192 24.841 1.00 76.12 375 ASN A O 1
ATOM 3017 N N . ALA A 1 376 ? -12.910 -1.244 23.835 1.00 80.69 376 ALA A N 1
ATOM 3018 C CA . ALA A 1 376 ? -13.916 -1.411 22.784 1.00 80.69 376 ALA A CA 1
ATOM 3019 C C . ALA A 1 376 ? -13.677 -2.665 21.918 1.00 80.69 376 ALA A C 1
ATOM 3021 O O . ALA A 1 376 ? -14.505 -3.574 21.913 1.00 80.69 376 ALA A O 1
ATOM 3022 N N . LEU A 1 377 ? -12.529 -2.755 21.235 1.00 86.12 377 LEU A N 1
ATOM 3023 C CA . LEU A 1 377 ? -12.254 -3.869 20.320 1.00 86.12 377 LEU A CA 1
ATOM 3024 C C . LEU A 1 377 ? -12.020 -5.181 21.079 1.00 86.12 377 LEU A C 1
ATOM 3026 O O . LEU A 1 377 ? -12.534 -6.219 20.675 1.00 86.12 377 LEU A O 1
ATOM 3030 N N . ARG A 1 378 ? -11.325 -5.144 22.224 1.00 86.69 378 ARG A N 1
ATOM 3031 C CA . ARG A 1 378 ? -11.145 -6.343 23.059 1.00 86.69 378 ARG A CA 1
ATOM 3032 C C . ARG A 1 378 ? -12.480 -6.924 23.542 1.00 86.69 378 ARG A C 1
ATOM 3034 O O . ARG A 1 378 ? -12.638 -8.140 23.508 1.00 86.69 378 ARG A O 1
ATOM 3041 N N . ASN A 1 379 ? -13.440 -6.088 23.950 1.00 85.44 379 ASN A N 1
ATOM 3042 C CA . ASN A 1 379 ? -14.765 -6.560 24.370 1.00 85.44 379 ASN A CA 1
ATOM 3043 C C . ASN A 1 379 ? -15.600 -7.070 23.185 1.00 85.44 379 ASN A C 1
ATOM 3045 O O . ASN A 1 379 ? -16.322 -8.058 23.330 1.00 85.44 379 ASN A O 1
ATOM 3049 N N . ALA A 1 380 ? -15.472 -6.454 22.004 1.00 86.19 380 ALA A N 1
ATOM 3050 C CA . ALA A 1 380 ? -16.088 -6.967 20.782 1.00 86.19 380 ALA A CA 1
ATOM 3051 C C . ALA A 1 380 ? -15.596 -8.393 20.466 1.00 86.19 380 ALA A C 1
ATOM 3053 O O . ALA A 1 380 ? -16.413 -9.302 20.331 1.00 86.19 380 ALA A O 1
ATOM 3054 N N . PHE A 1 381 ? -14.278 -8.622 20.504 1.00 87.25 381 PHE A N 1
ATOM 3055 C CA . PHE A 1 381 ? -13.669 -9.952 20.341 1.00 87.25 381 PHE A CA 1
ATOM 3056 C C . PHE A 1 381 ? -13.922 -10.931 21.503 1.00 87.25 381 PHE A C 1
ATOM 3058 O O . PHE A 1 381 ? -13.687 -12.128 21.353 1.00 87.25 381 PHE A O 1
ATOM 3065 N N . ALA A 1 382 ? -14.419 -10.464 22.651 1.00 83.94 382 ALA A N 1
ATOM 3066 C CA . ALA A 1 382 ? -14.882 -11.328 23.740 1.00 83.94 382 ALA A CA 1
ATOM 3067 C C . ALA A 1 382 ? -16.349 -11.785 23.566 1.00 83.94 382 ALA A C 1
ATOM 3069 O O . ALA A 1 382 ? -16.812 -12.654 24.304 1.00 83.94 382 ALA A O 1
ATOM 3070 N N . THR A 1 383 ? -17.090 -11.215 22.606 1.00 78.19 383 THR A N 1
ATOM 3071 C CA . THR A 1 383 ? -18.499 -11.547 22.345 1.00 78.19 383 THR A CA 1
ATOM 3072 C C . THR A 1 383 ? -18.595 -12.665 21.299 1.00 78.19 383 THR A C 1
ATOM 3074 O O . THR A 1 383 ? -18.635 -12.384 20.104 1.00 78.19 383 THR A O 1
ATOM 3077 N N . ALA A 1 384 ? -18.639 -13.926 21.742 1.00 64.62 384 ALA A N 1
ATOM 3078 C CA . ALA A 1 384 ? -18.515 -15.109 20.876 1.00 64.62 384 ALA A CA 1
ATOM 3079 C C . ALA A 1 384 ? -19.433 -15.115 19.634 1.00 64.62 384 ALA A C 1
ATOM 3081 O O . ALA A 1 384 ? -18.971 -15.451 18.549 1.00 64.62 384 ALA A O 1
ATOM 3082 N N . ASP A 1 385 ? -20.691 -14.677 19.757 1.00 76.81 385 ASP A N 1
ATOM 3083 C CA . ASP A 1 385 ? -21.669 -14.696 18.653 1.00 76.81 385 ASP A CA 1
ATOM 3084 C C . ASP A 1 385 ? -21.304 -13.786 17.461 1.00 76.81 385 ASP A C 1
ATOM 3086 O O . ASP A 1 385 ? -21.897 -13.909 16.392 1.00 76.81 385 ASP A O 1
ATOM 3090 N N . ARG A 1 386 ? -20.344 -12.864 17.636 1.00 74.06 386 ARG A N 1
ATOM 3091 C CA . ARG A 1 386 ? -19.875 -11.924 16.600 1.00 74.06 386 ARG A CA 1
ATOM 3092 C C . ARG A 1 386 ? -18.480 -12.246 16.060 1.00 74.06 386 ARG A C 1
ATOM 3094 O O . ARG A 1 386 ? -17.976 -11.477 15.243 1.00 74.06 386 ARG A O 1
ATOM 3101 N N . VAL A 1 387 ? -17.844 -13.317 16.543 1.00 87.94 387 VAL A N 1
ATOM 3102 C CA . VAL A 1 387 ? -16.456 -13.674 16.220 1.00 87.94 387 VAL A CA 1
ATOM 3103 C C . VAL A 1 387 ? -16.420 -15.015 15.495 1.00 87.94 387 VAL A C 1
ATOM 3105 O O . VAL A 1 387 ? -16.830 -16.039 16.036 1.00 87.94 387 VAL A O 1
ATOM 3108 N N . HIS A 1 388 ? -15.890 -15.014 14.276 1.00 91.94 388 HIS A N 1
ATOM 3109 C CA . HIS A 1 388 ? -15.740 -16.210 13.448 1.00 91.94 388 HIS A CA 1
ATOM 3110 C C . HIS A 1 388 ? -14.264 -16.512 13.147 1.00 91.94 388 HIS A C 1
ATOM 3112 O O . HIS A 1 388 ? -13.369 -15.710 13.424 1.00 91.94 388 HIS A O 1
ATOM 3118 N N . ASP A 1 389 ? -13.985 -17.682 12.577 1.00 91.31 389 ASP A N 1
ATOM 3119 C CA . ASP A 1 389 ? -12.618 -18.064 12.224 1.00 91.31 389 ASP A CA 1
ATOM 3120 C C . ASP A 1 389 ? -12.068 -17.221 11.062 1.00 91.31 389 ASP A C 1
ATOM 3122 O O . ASP A 1 389 ? -12.761 -16.941 10.083 1.00 91.31 389 ASP A O 1
ATOM 3126 N N . LEU A 1 390 ? -10.783 -16.862 11.150 1.00 92.06 390 LEU A N 1
ATOM 3127 C CA . LEU A 1 390 ? -10.021 -16.243 10.065 1.00 92.06 390 LEU A CA 1
ATOM 3128 C C . LEU A 1 390 ? -9.065 -17.305 9.474 1.00 92.06 390 LEU A C 1
ATOM 3130 O O . LEU A 1 390 ? -8.064 -17.641 10.112 1.00 92.06 390 LEU A O 1
ATOM 3134 N N . PRO A 1 391 ? -9.356 -17.889 8.293 1.00 90.31 391 PRO A N 1
ATOM 3135 C CA . PRO A 1 391 ? -8.666 -19.094 7.809 1.00 90.31 391 PRO A CA 1
ATOM 3136 C C . PRO A 1 391 ? -7.281 -18.837 7.183 1.00 90.31 391 PRO A C 1
ATOM 3138 O O . PRO A 1 391 ? -6.579 -19.783 6.807 1.00 90.31 391 PRO A O 1
ATOM 3141 N N . PHE A 1 392 ? -6.870 -17.575 7.067 1.00 88.44 392 PHE A N 1
ATOM 3142 C CA . PHE A 1 392 ? -5.592 -17.136 6.509 1.00 88.44 392 PHE A CA 1
ATOM 3143 C C . PHE A 1 392 ? -4.951 -16.059 7.399 1.00 88.44 392 PHE A C 1
ATOM 3145 O O . PHE A 1 392 ? -5.671 -15.280 8.017 1.00 88.44 392 PHE A O 1
ATOM 3152 N N . PRO A 1 393 ? -3.611 -15.982 7.479 1.00 85.56 393 PRO A N 1
ATOM 3153 C CA . PRO A 1 393 ? -2.951 -14.893 8.187 1.00 85.56 393 PRO A CA 1
ATOM 3154 C C . PRO A 1 393 ? -3.038 -13.582 7.388 1.00 85.56 393 PRO A C 1
ATOM 3156 O O . PRO A 1 393 ? -3.065 -13.615 6.155 1.00 85.56 393 PRO A O 1
ATOM 3159 N N . LEU A 1 394 ? -3.073 -12.437 8.075 1.00 84.56 394 LEU A N 1
ATOM 3160 C CA . LEU A 1 394 ? -3.292 -11.125 7.455 1.00 84.56 394 LEU A CA 1
ATOM 3161 C C . LEU A 1 394 ? -2.761 -9.953 8.302 1.00 84.56 394 LEU A C 1
ATOM 3163 O O . LEU A 1 394 ? -3.278 -9.676 9.377 1.00 84.56 394 LEU A O 1
ATOM 3167 N N . GLY A 1 395 ? -1.818 -9.176 7.766 1.00 77.31 395 GLY A N 1
ATOM 3168 C CA . GLY A 1 395 ? -1.325 -7.960 8.429 1.00 77.31 395 GLY A CA 1
ATOM 3169 C C . GLY A 1 395 ? -0.228 -8.236 9.464 1.00 77.31 395 GLY A C 1
ATOM 3170 O O . GLY A 1 395 ? 0.532 -9.199 9.342 1.00 77.31 395 GLY A O 1
ATOM 3171 N N . TYR A 1 396 ? -0.075 -7.357 10.459 1.00 73.75 396 TYR A N 1
ATOM 3172 C CA . TYR A 1 396 ? 1.124 -7.336 11.315 1.00 73.75 396 TYR A CA 1
ATOM 3173 C C . TYR A 1 396 ? 1.342 -8.581 12.193 1.00 73.75 396 TYR A C 1
ATOM 3175 O O . TYR A 1 396 ? 2.476 -8.816 12.621 1.00 73.75 396 TYR A O 1
ATOM 3183 N N . HIS A 1 397 ? 0.309 -9.390 12.447 1.00 74.56 397 HIS A N 1
ATOM 3184 C CA . HIS A 1 397 ? 0.394 -10.593 13.280 1.00 74.56 397 HIS A CA 1
ATOM 3185 C C . HIS A 1 397 ? 0.488 -11.901 12.464 1.00 74.56 397 HIS A C 1
ATOM 3187 O O . HIS A 1 397 ? 0.486 -12.987 13.055 1.00 74.56 397 HIS A O 1
ATOM 3193 N N . ALA A 1 398 ? 0.688 -11.807 11.138 1.00 66.31 398 ALA A N 1
ATOM 3194 C CA . ALA A 1 398 ? 0.615 -12.926 10.194 1.00 66.31 398 ALA A CA 1
ATOM 3195 C C . ALA A 1 398 ? 1.531 -14.110 10.548 1.00 66.31 398 ALA A C 1
ATOM 3197 O O . ALA A 1 398 ? 1.165 -15.280 10.409 1.00 66.31 398 ALA A O 1
ATOM 3198 N N . SER A 1 399 ? 2.728 -13.819 11.061 1.00 61.44 399 SER A N 1
ATOM 3199 C CA . SER A 1 399 ? 3.697 -14.827 11.510 1.00 61.44 399 SER A CA 1
ATOM 3200 C C . SER A 1 399 ? 3.293 -15.537 12.807 1.00 61.44 399 SER A C 1
ATOM 3202 O O . SER A 1 399 ? 3.733 -16.659 13.051 1.00 61.44 399 SER A O 1
ATOM 3204 N N . ALA A 1 400 ? 2.451 -14.909 13.630 1.00 59.66 400 ALA A N 1
ATOM 3205 C CA . ALA A 1 400 ? 1.954 -15.432 14.898 1.00 59.66 400 ALA A CA 1
ATOM 3206 C C . ALA A 1 400 ? 0.580 -16.121 14.779 1.00 59.66 400 ALA A C 1
ATOM 3208 O O . ALA A 1 400 ? 0.107 -16.660 15.782 1.00 59.66 400 ALA A O 1
ATOM 3209 N N . ARG A 1 401 ? -0.053 -16.095 13.589 1.00 66.62 401 ARG A N 1
ATOM 3210 C CA . ARG A 1 401 ? -1.432 -16.566 13.331 1.00 66.62 401 ARG A CA 1
ATOM 3211 C C . ARG A 1 401 ? -2.424 -16.049 14.375 1.00 66.62 401 ARG A C 1
ATOM 3213 O O . ARG A 1 401 ? -3.207 -16.800 14.952 1.00 66.62 401 ARG A O 1
ATOM 3220 N N . ALA A 1 402 ? -2.314 -14.760 14.654 1.00 71.69 402 ALA A N 1
ATOM 3221 C CA . ALA A 1 402 ? -3.102 -14.057 15.655 1.00 71.69 402 ALA A CA 1
ATOM 3222 C C . ALA A 1 402 ? -3.653 -12.756 15.077 1.00 71.69 402 ALA A C 1
ATOM 3224 O O . ALA A 1 402 ? -3.647 -11.711 15.723 1.00 71.69 402 ALA A O 1
ATOM 3225 N N . ASP A 1 403 ? -4.029 -12.846 13.809 1.00 85.56 403 ASP A N 1
ATOM 3226 C CA . ASP A 1 403 ? -4.599 -11.761 13.046 1.00 85.56 403 ASP A CA 1
ATOM 3227 C C . ASP A 1 403 ? -6.072 -11.603 13.385 1.00 85.56 403 ASP A C 1
ATOM 3229 O O . ASP A 1 403 ? -6.743 -12.520 13.876 1.00 85.56 403 ASP A O 1
ATOM 3233 N N . ASN A 1 404 ? -6.568 -10.417 13.084 1.00 91.75 404 ASN A N 1
ATOM 3234 C CA . ASN A 1 404 ? -7.966 -10.081 13.192 1.00 91.75 404 ASN A CA 1
ATOM 3235 C C . ASN A 1 404 ? -8.427 -9.422 11.897 1.00 91.75 404 ASN A C 1
ATOM 3237 O O . ASN A 1 404 ? -7.634 -8.839 11.162 1.00 91.75 404 ASN A O 1
ATOM 3241 N N . LEU A 1 405 ? -9.721 -9.510 11.633 1.00 94.69 405 LEU A N 1
ATOM 3242 C CA . LEU A 1 405 ? -10.374 -8.774 10.565 1.00 94.69 405 LEU A CA 1
ATOM 3243 C C . LEU A 1 405 ? -11.738 -8.325 11.087 1.00 94.69 405 LEU A C 1
ATOM 3245 O O . LEU A 1 405 ? -12.407 -9.054 11.818 1.00 94.69 405 LEU A O 1
ATOM 3249 N N . MET A 1 406 ? -12.139 -7.116 10.733 1.00 95.25 406 MET A N 1
ATOM 3250 C CA . MET A 1 406 ? -13.443 -6.550 11.038 1.00 95.25 406 MET A CA 1
ATOM 3251 C C . MET A 1 406 ? -14.137 -6.201 9.729 1.00 95.25 406 MET A C 1
ATOM 3253 O O . MET A 1 406 ? -13.563 -5.531 8.870 1.00 95.25 406 MET A O 1
ATOM 3257 N N . LEU A 1 407 ? -15.385 -6.636 9.617 1.00 95.75 407 LEU A N 1
ATOM 3258 C CA . LEU A 1 407 ? -16.325 -6.260 8.577 1.00 95.75 407 LEU A CA 1
ATOM 3259 C C . LEU A 1 407 ? -17.395 -5.367 9.206 1.00 95.75 407 LEU A C 1
ATOM 3261 O O . LEU A 1 407 ? -18.203 -5.837 10.002 1.00 95.75 407 LEU A O 1
ATOM 3265 N N . ALA A 1 408 ? -17.400 -4.083 8.862 1.00 95.06 408 ALA A N 1
ATOM 3266 C CA . ALA A 1 408 ? -18.437 -3.140 9.262 1.00 95.06 408 ALA A CA 1
ATOM 3267 C C . ALA A 1 408 ? -19.295 -2.786 8.042 1.00 95.06 408 ALA A C 1
ATOM 3269 O O . ALA A 1 408 ? -18.794 -2.209 7.080 1.00 95.06 408 ALA A O 1
ATOM 3270 N N . VAL A 1 409 ? -20.588 -3.107 8.078 1.00 94.38 409 VAL A N 1
ATOM 3271 C CA . VAL A 1 409 ? -21.558 -2.813 7.008 1.00 94.38 409 VAL A CA 1
ATOM 3272 C C . VAL A 1 409 ? -22.519 -1.730 7.483 1.00 94.38 409 VAL A C 1
ATOM 3274 O O . VAL A 1 409 ? -23.079 -1.850 8.573 1.00 94.38 409 VAL A O 1
ATOM 3277 N N . ARG A 1 410 ? -22.726 -0.673 6.695 1.00 92.38 410 ARG A N 1
ATOM 3278 C CA . ARG A 1 410 ? -23.623 0.424 7.086 1.00 92.38 410 ARG A CA 1
ATOM 3279 C C . ARG A 1 410 ? -25.081 -0.063 7.097 1.00 92.38 410 ARG A C 1
ATOM 3281 O O . ARG A 1 410 ? -25.504 -0.774 6.186 1.00 92.38 410 ARG A O 1
ATOM 3288 N N . ARG A 1 411 ? -25.851 0.250 8.144 1.00 89.25 411 ARG A N 1
ATOM 3289 C CA . ARG A 1 411 ? -27.176 -0.362 8.389 1.00 89.25 411 ARG A CA 1
ATOM 3290 C C . ARG A 1 411 ? -28.237 -0.013 7.348 1.00 89.25 411 ARG A C 1
ATOM 3292 O O . ARG A 1 411 ? -29.100 -0.839 7.072 1.00 89.25 411 ARG A O 1
ATOM 3299 N N . ASP A 1 412 ? -28.161 1.166 6.741 1.00 82.69 412 ASP A N 1
ATOM 3300 C CA . ASP A 1 412 ? -29.019 1.554 5.616 1.00 82.69 412 ASP A CA 1
ATOM 3301 C C . ASP A 1 412 ? -28.822 0.632 4.399 1.00 82.69 412 ASP A C 1
ATOM 3303 O O . ASP A 1 412 ? -29.787 0.309 3.719 1.00 82.69 412 ASP A O 1
ATOM 3307 N N . GLN A 1 413 ? -27.600 0.133 4.185 1.00 70.81 413 GLN A N 1
ATOM 3308 C CA . GLN A 1 413 ? -27.280 -0.846 3.142 1.00 70.81 413 GLN A CA 1
ATOM 3309 C C . GLN A 1 413 ? -27.763 -2.259 3.499 1.00 70.81 413 GLN A C 1
ATOM 3311 O O . GLN A 1 413 ? -28.089 -3.040 2.613 1.00 70.81 413 GLN A O 1
ATOM 3316 N N . ALA A 1 414 ? -27.835 -2.591 4.791 1.00 57.88 414 ALA A N 1
ATOM 3317 C CA . ALA A 1 414 ? -28.368 -3.872 5.255 1.00 57.88 414 ALA A CA 1
ATOM 3318 C C . ALA A 1 414 ? -29.906 -3.952 5.160 1.00 57.88 414 ALA A C 1
ATOM 3320 O O . ALA A 1 414 ? -30.451 -5.043 5.026 1.00 57.88 414 ALA A O 1
ATOM 3321 N N . ASN A 1 415 ? -30.606 -2.813 5.204 1.00 44.91 415 ASN A N 1
ATOM 3322 C CA . ASN A 1 415 ? -32.072 -2.758 5.163 1.00 44.91 415 ASN A CA 1
ATOM 3323 C C . ASN A 1 415 ? -32.671 -2.794 3.744 1.00 44.91 415 ASN A C 1
ATOM 3325 O O . ASN A 1 415 ? -33.870 -3.027 3.615 1.00 44.91 415 ASN A O 1
ATOM 3329 N N . GLU A 1 416 ? -31.878 -2.598 2.685 1.00 41.75 416 GLU A N 1
ATOM 3330 C CA . GLU A 1 416 ? -32.318 -2.873 1.303 1.00 41.75 416 GLU A CA 1
ATOM 3331 C C . GLU A 1 416 ? -32.291 -4.384 0.977 1.00 41.75 416 GLU A C 1
ATOM 3333 O O . GLU A 1 416 ? -32.923 -4.832 0.020 1.00 41.75 416 GLU A O 1
ATOM 3338 N N . ALA A 1 417 ? -31.618 -5.194 1.805 1.00 40.31 417 ALA A N 1
ATOM 3339 C CA . ALA A 1 417 ? -31.450 -6.635 1.632 1.00 40.31 417 ALA A CA 1
ATOM 3340 C C . ALA A 1 417 ? -32.558 -7.475 2.311 1.00 40.31 417 ALA A C 1
ATOM 3342 O O . ALA A 1 417 ? -32.274 -8.416 3.054 1.00 40.31 417 ALA A O 1
ATOM 3343 N N . THR A 1 418 ? -33.832 -7.186 2.022 1.00 28.36 418 THR A N 1
ATOM 3344 C CA . THR A 1 418 ? -34.965 -8.060 2.400 1.00 28.36 418 THR A CA 1
ATOM 3345 C C . THR A 1 418 ? -35.894 -8.390 1.228 1.00 28.36 418 THR A C 1
ATOM 3347 O O . THR A 1 418 ? -36.939 -7.766 1.042 1.00 28.36 418 THR A O 1
ATOM 3350 N N . PRO A 1 419 ? -35.597 -9.469 0.481 1.00 34.25 419 PRO A N 1
ATOM 3351 C CA . PRO A 1 419 ? -36.624 -10.343 -0.059 1.00 34.25 419 PRO A CA 1
ATOM 3352 C C . PRO A 1 419 ? -37.190 -11.197 1.084 1.00 34.25 419 PRO A C 1
ATOM 3354 O O . PRO A 1 419 ? -36.471 -11.927 1.768 1.00 34.25 419 PRO A O 1
ATOM 3357 N N . ASP A 1 420 ? -38.497 -11.104 1.276 1.00 41.25 420 ASP A N 1
ATOM 3358 C CA . ASP A 1 420 ? -39.262 -11.841 2.276 1.00 41.25 420 ASP A CA 1
ATOM 3359 C C . ASP A 1 420 ? -39.276 -13.357 1.967 1.00 41.25 420 ASP A C 1
ATOM 3361 O O . ASP A 1 420 ? -40.107 -13.817 1.187 1.00 41.25 420 ASP A O 1
ATOM 3365 N N . SER A 1 421 ? -38.339 -14.142 2.527 1.00 37.50 421 SER A N 1
ATOM 3366 C CA . SER A 1 421 ? -38.464 -15.612 2.650 1.00 37.50 421 SER A CA 1
ATOM 3367 C C . SER A 1 421 ? -37.348 -16.284 3.475 1.00 37.50 421 SER A C 1
ATOM 3369 O O . SER A 1 421 ? -36.411 -16.869 2.931 1.00 37.50 421 SER A O 1
ATOM 3371 N N . ALA A 1 422 ? -37.516 -16.334 4.797 1.00 27.95 422 ALA A N 1
ATOM 3372 C CA . ALA A 1 422 ? -37.018 -17.442 5.617 1.00 27.95 422 ALA A CA 1
ATOM 3373 C C . ALA A 1 422 ? -38.162 -17.888 6.547 1.00 27.95 422 ALA A C 1
ATOM 3375 O O . ALA A 1 422 ? -38.822 -17.029 7.133 1.00 27.95 422 ALA A O 1
ATOM 3376 N N . PRO A 1 423 ? -38.475 -19.193 6.657 1.00 30.22 423 PRO A N 1
ATOM 3377 C CA . PRO A 1 423 ? -39.727 -19.632 7.264 1.00 30.22 423 PRO A CA 1
ATOM 3378 C C . PRO A 1 423 ? -39.763 -19.312 8.760 1.00 30.22 423 PRO A C 1
ATOM 3380 O O . PRO A 1 423 ? -38.881 -19.717 9.522 1.00 30.22 423 PRO A O 1
ATOM 3383 N N . ALA A 1 424 ? -40.816 -18.608 9.177 1.00 29.05 424 ALA A N 1
ATOM 3384 C CA . ALA A 1 424 ? -41.039 -18.250 10.567 1.00 29.05 424 ALA A CA 1
ATOM 3385 C C . ALA A 1 424 ? -41.083 -19.507 11.451 1.00 29.05 424 ALA A C 1
ATOM 3387 O O . ALA A 1 424 ? -41.962 -20.358 11.307 1.00 29.05 424 ALA A O 1
ATOM 3388 N N . LYS A 1 425 ? -40.154 -19.606 12.409 1.00 32.44 425 LYS A N 1
ATOM 3389 C CA . LYS A 1 425 ? -40.308 -20.532 13.534 1.00 32.44 425 LYS A CA 1
ATOM 3390 C C . LYS A 1 425 ? -41.381 -19.978 14.459 1.00 32.44 425 LYS A C 1
ATOM 3392 O O . LYS A 1 425 ? -41.131 -19.055 15.230 1.00 32.44 425 LYS A O 1
ATOM 3397 N N . GLU A 1 426 ? -42.559 -20.569 14.337 1.00 29.69 426 GLU A N 1
ATOM 3398 C CA . GLU A 1 426 ? -43.735 -20.368 15.173 1.00 29.69 426 GLU A CA 1
ATOM 3399 C C . GLU A 1 426 ? -43.351 -20.320 16.665 1.00 29.69 426 GLU A C 1
ATOM 3401 O O . GLU A 1 426 ? -42.843 -21.293 17.229 1.00 29.69 426 GLU A O 1
ATOM 3406 N N . ARG A 1 427 ? -43.555 -19.161 17.305 1.00 28.70 427 ARG A N 1
ATOM 3407 C CA . ARG A 1 427 ? -43.495 -19.010 18.764 1.00 28.70 427 ARG A CA 1
ATOM 3408 C C . ARG A 1 427 ? -44.896 -18.704 19.270 1.00 28.70 427 ARG A C 1
ATOM 3410 O O . ARG A 1 427 ? -45.506 -17.720 18.861 1.00 28.70 427 ARG A O 1
ATOM 3417 N N . VAL A 1 428 ? -45.375 -19.561 20.163 1.00 28.33 428 VAL A N 1
ATOM 3418 C CA . VAL A 1 428 ? -46.635 -19.389 20.894 1.00 28.33 428 VAL A CA 1
ATOM 3419 C C . VAL A 1 428 ? -46.522 -18.144 21.796 1.00 28.33 428 VAL A C 1
ATOM 3421 O O . VAL A 1 428 ? -45.464 -17.952 22.399 1.00 28.33 428 VAL A O 1
ATOM 3424 N N . PRO A 1 429 ? -47.554 -17.283 21.879 1.00 27.80 429 PRO A N 1
ATOM 3425 C CA . PRO A 1 429 ? -47.498 -16.062 22.676 1.00 27.80 429 PRO A CA 1
ATOM 3426 C C . PRO A 1 429 ? -47.722 -16.342 24.167 1.00 27.80 429 PRO A C 1
ATOM 3428 O O . PRO A 1 429 ? -48.595 -17.127 24.531 1.00 27.80 429 PRO A O 1
ATOM 3431 N N . GLU A 1 430 ? -46.999 -15.625 25.026 1.00 30.02 430 GLU A N 1
ATOM 3432 C CA . GLU A 1 430 ? -47.257 -15.560 26.469 1.00 30.02 430 GLU A CA 1
ATOM 3433 C C . GLU A 1 430 ? -47.349 -14.089 26.912 1.00 30.02 430 GLU A C 1
ATOM 3435 O O . GLU A 1 430 ? -46.806 -13.199 26.253 1.00 30.02 430 GLU A O 1
ATOM 3440 N N . GLN A 1 431 ? -48.165 -13.821 27.934 1.00 28.88 431 GLN A N 1
ATOM 3441 C CA . GLN A 1 431 ? -48.888 -12.550 28.056 1.00 28.88 431 GLN A CA 1
ATOM 3442 C C . GLN A 1 431 ? -48.173 -11.433 28.838 1.00 28.88 431 GLN A C 1
ATOM 3444 O O . GLN A 1 431 ? -47.383 -11.647 29.752 1.00 28.88 431 GLN A O 1
ATOM 3449 N N . GLU A 1 432 ? -48.563 -10.218 28.464 1.00 28.58 432 GLU A N 1
ATOM 3450 C CA . GLU A 1 432 ? -48.313 -8.908 29.068 1.00 28.58 432 GLU A CA 1
ATOM 3451 C C . GLU A 1 432 ? -48.665 -8.796 30.567 1.00 28.58 432 GLU A C 1
ATOM 3453 O O . GLU A 1 432 ? -49.786 -9.118 30.956 1.00 28.58 432 GLU A O 1
ATOM 3458 N N . VAL A 1 433 ? -47.769 -8.192 31.369 1.00 27.50 433 VAL A N 1
ATOM 3459 C CA . VAL A 1 433 ? -48.125 -7.338 32.527 1.00 27.50 433 VAL A CA 1
ATOM 3460 C C . VAL A 1 433 ? -47.087 -6.212 32.703 1.00 27.50 433 VAL A C 1
ATOM 3462 O O . VAL A 1 433 ? -45.905 -6.476 32.911 1.00 27.50 433 VAL A O 1
ATOM 3465 N N . ALA A 1 434 ? -47.550 -4.960 32.711 1.00 26.67 434 ALA A N 1
ATOM 3466 C CA . ALA A 1 434 ? -46.883 -3.789 33.306 1.00 26.67 434 ALA A CA 1
ATOM 3467 C C . ALA A 1 434 ? -47.779 -3.261 34.458 1.00 26.67 434 ALA A C 1
ATOM 3469 O O . ALA A 1 434 ? -48.972 -3.585 34.452 1.00 26.67 434 ALA A O 1
ATOM 3470 N N . PRO A 1 435 ? -47.279 -2.513 35.472 1.00 35.47 435 PRO A N 1
ATOM 3471 C CA . PRO A 1 435 ? -46.827 -1.113 35.322 1.00 35.47 435 PRO A CA 1
ATOM 3472 C C . PRO A 1 435 ? -45.573 -0.810 36.217 1.00 35.47 435 PRO A C 1
ATOM 3474 O O . PRO A 1 435 ? -44.878 -1.751 36.579 1.00 35.47 435 PRO A O 1
ATOM 3477 N N . GLN A 1 436 ? -45.147 0.409 36.605 1.00 25.92 436 GLN A N 1
ATOM 3478 C CA . GLN A 1 436 ? -45.715 1.769 36.511 1.00 25.92 436 GLN A CA 1
ATOM 3479 C C . GLN A 1 436 ? -44.628 2.883 36.485 1.00 25.92 436 GLN A C 1
ATOM 3481 O O . GLN A 1 436 ? -43.433 2.613 36.430 1.00 25.92 436 GLN A O 1
ATOM 3486 N N . ILE A 1 437 ? -45.082 4.140 36.504 1.00 26.28 437 ILE A N 1
ATOM 3487 C CA . ILE A 1 437 ? -44.365 5.428 36.412 1.00 26.28 437 ILE A CA 1
ATOM 3488 C C . ILE A 1 437 ? -44.020 6.005 37.803 1.00 26.28 437 ILE A C 1
ATOM 3490 O O . ILE A 1 437 ? -44.843 5.873 38.706 1.00 26.28 437 ILE A O 1
ATOM 3494 N N . THR A 1 438 ? -42.934 6.790 37.916 1.00 26.23 438 THR A N 1
ATOM 3495 C CA . THR A 1 438 ? -42.910 8.041 38.720 1.00 26.23 438 THR A CA 1
ATOM 3496 C C . THR A 1 438 ? -41.912 9.080 38.182 1.00 26.23 438 THR A C 1
ATOM 3498 O O . THR A 1 438 ? -40.785 8.750 37.820 1.00 26.23 438 THR A O 1
ATOM 3501 N N . ASP A 1 439 ? -42.335 10.348 38.158 1.00 25.53 439 ASP A N 1
ATOM 3502 C CA . ASP A 1 439 ? -41.548 11.531 37.772 1.00 25.53 439 ASP A CA 1
ATOM 3503 C C . ASP A 1 439 ? -40.519 11.972 38.835 1.00 25.53 439 ASP A C 1
ATOM 3505 O O . ASP A 1 439 ? -40.737 11.741 40.024 1.00 25.53 439 ASP A O 1
ATOM 3509 N N . GLN A 1 440 ? -39.492 12.744 38.434 1.00 28.25 440 GLN A N 1
ATOM 3510 C CA . GLN A 1 440 ? -39.357 14.165 38.839 1.00 28.25 440 GLN A CA 1
ATOM 3511 C C . GLN A 1 440 ? -38.101 14.882 38.289 1.00 28.25 440 GLN A C 1
ATOM 3513 O O . GLN A 1 440 ? -36.979 14.389 38.345 1.00 28.25 440 GLN A O 1
ATOM 3518 N N . ALA A 1 441 ? -38.317 16.128 37.866 1.00 26.75 441 ALA A N 1
ATOM 3519 C CA . ALA A 1 441 ? -37.361 17.244 37.798 1.00 26.75 441 ALA A CA 1
ATOM 3520 C C . ALA A 1 441 ? -38.058 18.448 38.508 1.00 26.75 441 ALA A C 1
ATOM 3522 O O . ALA A 1 441 ? -39.282 18.349 38.668 1.00 26.75 441 ALA A O 1
ATOM 3523 N N . PRO A 1 442 ? -37.407 19.573 38.923 1.00 41.28 442 PRO A N 1
ATOM 3524 C CA . PRO A 1 442 ? -36.645 20.429 37.993 1.00 41.28 442 PRO A CA 1
ATOM 3525 C C . PRO A 1 442 ? -35.536 21.371 38.572 1.00 41.28 442 PRO A C 1
ATOM 3527 O O . PRO A 1 442 ? -35.347 21.509 39.775 1.00 41.28 442 PRO A O 1
ATOM 3530 N N . ALA A 1 443 ? -34.934 22.139 37.647 1.00 26.59 443 ALA A N 1
ATOM 3531 C CA . ALA A 1 443 ? -34.625 23.585 37.735 1.00 26.59 443 ALA A CA 1
ATOM 3532 C C . ALA A 1 443 ? -33.251 24.151 38.208 1.00 26.59 443 ALA A C 1
ATOM 3534 O O . ALA A 1 443 ? -32.802 23.964 39.331 1.00 26.59 443 ALA A O 1
ATOM 3535 N N . ALA A 1 444 ? -32.769 25.068 37.345 1.00 27.88 444 ALA A N 1
ATOM 3536 C CA . ALA A 1 444 ? -32.196 26.404 37.615 1.00 27.88 444 ALA A CA 1
ATOM 3537 C C . ALA A 1 444 ? -30.661 26.641 37.667 1.00 27.88 444 ALA A C 1
ATOM 3539 O O . ALA A 1 444 ? -29.940 26.235 38.570 1.00 27.88 444 ALA A O 1
ATOM 3540 N N . THR A 1 445 ? -30.216 27.457 36.701 1.00 31.05 445 THR A N 1
ATOM 3541 C CA . THR A 1 445 ? -28.951 28.225 36.608 1.00 31.05 445 THR A CA 1
ATOM 3542 C C . THR A 1 445 ? -28.934 29.464 37.527 1.00 31.05 445 THR A C 1
ATOM 3544 O O . THR A 1 445 ? -30.015 29.926 37.900 1.00 31.05 445 THR A O 1
ATOM 3547 N N . PRO A 1 446 ? -27.768 30.105 37.787 1.00 35.03 446 PRO A N 1
ATOM 3548 C CA . PRO A 1 446 ? -27.448 31.331 37.016 1.00 35.03 446 PRO A CA 1
ATOM 3549 C C . PRO A 1 446 ? -25.943 31.626 36.729 1.00 35.03 446 PRO A C 1
ATOM 3551 O O . PRO A 1 446 ? -25.038 31.150 37.407 1.00 35.03 446 PRO A O 1
ATOM 3554 N N . ARG A 1 447 ? -25.706 32.488 35.723 1.00 27.59 447 ARG A N 1
ATOM 3555 C CA . ARG A 1 447 ? -24.502 33.343 35.473 1.00 27.59 447 ARG A CA 1
ATOM 3556 C C . ARG A 1 447 ? -24.778 34.766 36.063 1.00 27.59 447 ARG A C 1
ATOM 3558 O O . ARG A 1 447 ? -25.932 34.938 36.459 1.00 27.59 447 ARG A O 1
ATOM 3565 N N . PRO A 1 448 ? -23.881 35.800 36.089 1.00 42.12 448 PRO A N 1
ATOM 3566 C CA . PRO A 1 448 ? -22.820 36.131 35.105 1.00 42.12 448 PRO A CA 1
ATOM 3567 C C . PRO A 1 448 ? -21.527 36.845 35.635 1.00 42.12 448 PRO A C 1
ATOM 3569 O O . PRO A 1 448 ? -21.391 37.072 36.830 1.00 42.12 448 PRO A O 1
ATOM 3572 N N . ALA A 1 449 ? -20.672 37.289 34.687 1.00 28.20 449 ALA A N 1
ATOM 3573 C CA . ALA A 1 449 ? -19.713 38.425 34.756 1.00 28.20 449 ALA A CA 1
ATOM 3574 C C . ALA A 1 449 ? -18.459 38.287 35.680 1.00 28.20 449 ALA A C 1
ATOM 3576 O O . ALA A 1 449 ? -18.457 37.467 36.588 1.00 28.20 449 ALA A O 1
ATOM 3577 N N . ASP A 1 450 ? -17.332 39.001 35.492 1.00 29.81 450 ASP A N 1
ATOM 3578 C CA . ASP A 1 450 ? -16.984 40.064 34.518 1.00 29.81 450 ASP A CA 1
ATOM 3579 C C . ASP A 1 450 ? -15.462 40.104 34.153 1.00 29.81 450 ASP A C 1
ATOM 3581 O O . ASP A 1 450 ? -14.708 39.179 34.449 1.00 29.81 450 ASP A O 1
ATOM 3585 N N . THR A 1 451 ? -15.053 41.172 33.461 1.00 27.92 451 THR A N 1
ATOM 3586 C CA . THR A 1 451 ? -13.847 41.426 32.641 1.00 27.92 451 THR A CA 1
ATOM 3587 C C . THR A 1 451 ? -12.643 42.021 33.410 1.00 27.92 451 THR A C 1
ATOM 3589 O O . THR A 1 451 ? -12.858 42.621 34.455 1.00 27.92 451 THR A O 1
ATOM 3592 N N . GLN A 1 452 ? -11.414 41.912 32.849 1.00 30.59 452 GLN A N 1
ATOM 3593 C CA . GLN A 1 452 ? -10.227 42.831 32.891 1.00 30.59 452 GLN A CA 1
ATOM 3594 C C . GLN A 1 452 ? -8.883 42.052 32.928 1.00 30.59 452 GLN A C 1
ATOM 3596 O O . GLN A 1 452 ? -8.857 40.922 33.400 1.00 30.59 452 GLN A O 1
ATOM 3601 N N . GLU A 1 453 ? -7.701 42.561 32.539 1.00 29.39 453 GLU A N 1
ATOM 3602 C CA . GLU A 1 453 ? -7.245 43.564 31.545 1.00 29.39 453 GLU A CA 1
ATOM 3603 C C . GLU A 1 453 ? -5.695 43.432 31.441 1.00 29.39 453 GLU A C 1
ATOM 3605 O O . GLU A 1 453 ? -5.067 42.872 32.341 1.00 29.39 453 GLU A O 1
ATOM 3610 N N . ALA A 1 454 ? -5.053 43.886 30.357 1.00 27.91 454 ALA A N 1
ATOM 3611 C CA . ALA A 1 454 ? -3.592 43.779 30.175 1.00 27.91 454 ALA A CA 1
ATOM 3612 C C . ALA A 1 454 ? -2.814 44.966 30.789 1.00 27.91 454 ALA A C 1
ATOM 3614 O O . ALA A 1 454 ? -3.380 46.040 30.993 1.00 27.91 454 ALA A O 1
ATOM 3615 N N . PRO A 1 455 ? -1.488 44.828 30.987 1.00 38.28 455 PRO A N 1
ATOM 3616 C CA . PRO A 1 455 ? -0.593 45.888 30.504 1.00 38.28 455 PRO A CA 1
ATOM 3617 C C . PRO A 1 455 ? 0.689 45.379 29.807 1.00 38.28 455 PRO A C 1
ATOM 3619 O O . PRO A 1 455 ? 0.930 44.180 29.682 1.00 38.28 455 PRO A O 1
ATOM 3622 N N . ALA A 1 456 ? 1.476 46.323 29.277 1.00 29.45 456 ALA A N 1
ATOM 3623 C CA . ALA A 1 456 ? 2.428 46.114 28.181 1.00 29.45 456 ALA A CA 1
ATOM 3624 C C . ALA A 1 456 ? 3.935 46.185 28.551 1.00 29.45 456 ALA A C 1
ATOM 3626 O O . ALA A 1 456 ? 4.325 46.352 29.704 1.00 29.45 456 ALA A O 1
ATOM 3627 N N . LEU A 1 457 ? 4.758 46.042 27.502 1.00 30.38 457 LEU A N 1
ATOM 3628 C CA . LEU A 1 457 ? 6.230 46.015 27.416 1.00 30.38 457 LEU A CA 1
ATOM 3629 C C . LEU A 1 457 ? 6.982 47.170 28.110 1.00 30.38 457 LEU A C 1
ATOM 3631 O O . LEU A 1 457 ? 6.454 48.273 28.255 1.00 30.38 457 LEU A O 1
ATOM 3635 N N . PRO A 1 458 ? 8.297 46.971 28.335 1.00 31.59 458 PRO A N 1
ATOM 3636 C CA . PRO A 1 458 ? 9.259 47.873 27.687 1.00 31.59 458 PRO A CA 1
ATOM 3637 C C . PRO A 1 458 ? 10.449 47.186 26.972 1.00 31.59 458 PRO A C 1
ATOM 3639 O O . PRO A 1 458 ? 10.727 45.998 27.099 1.00 31.59 458 PRO A O 1
ATOM 3642 N N . SER A 1 459 ? 11.161 47.995 26.192 1.00 29.31 459 SER A N 1
ATOM 3643 C CA . SER A 1 459 ? 12.476 47.807 25.541 1.00 29.31 459 SER A CA 1
ATOM 3644 C C . SER A 1 459 ? 13.057 49.230 25.333 1.00 29.31 459 SER A C 1
ATOM 3646 O O . SER A 1 459 ? 12.285 50.173 25.543 1.00 29.31 459 SER A O 1
ATOM 3648 N N . PRO A 1 460 ? 14.314 49.472 24.884 1.00 41.75 460 PRO A N 1
ATOM 3649 C CA . PRO A 1 460 ? 15.372 48.549 24.429 1.00 41.75 460 PRO A CA 1
ATOM 3650 C C . PRO A 1 460 ? 16.782 48.838 25.021 1.00 41.75 460 PRO A C 1
ATOM 3652 O O . PRO A 1 460 ? 16.975 49.843 25.694 1.00 41.75 460 PRO A O 1
ATOM 3655 N N . GLU A 1 461 ? 17.801 48.045 24.653 1.00 29.45 461 GLU A N 1
ATOM 3656 C CA . GLU A 1 461 ? 19.212 48.497 24.639 1.00 29.45 461 GLU A CA 1
ATOM 3657 C C . GLU A 1 461 ? 20.076 47.697 23.626 1.00 29.45 461 GLU A C 1
ATOM 3659 O O . GLU A 1 461 ? 19.802 46.531 23.338 1.00 29.45 461 GLU A O 1
ATOM 3664 N N . GLN A 1 462 ? 21.100 48.340 23.046 1.00 31.22 462 GLN A N 1
ATOM 3665 C CA . GLN A 1 462 ? 22.121 47.806 22.112 1.00 31.22 462 GLN A CA 1
ATOM 3666 C C . GLN A 1 462 ? 23.460 48.559 22.365 1.00 31.22 462 GLN A C 1
ATOM 3668 O O . GLN A 1 462 ? 23.426 49.595 23.025 1.00 31.22 462 GLN A O 1
ATOM 3673 N N . PRO A 1 463 ? 24.587 48.245 21.686 1.00 43.00 463 PRO A N 1
ATOM 3674 C CA . PRO A 1 463 ? 25.399 47.019 21.695 1.00 43.00 463 PRO A CA 1
ATOM 3675 C C . PRO A 1 463 ? 26.882 47.337 22.071 1.00 43.00 463 PRO A C 1
ATOM 3677 O O . PRO A 1 463 ? 27.216 48.488 22.350 1.00 43.00 463 PRO A O 1
ATOM 3680 N N . PRO A 1 464 ? 27.819 46.363 22.031 1.00 36.09 464 PRO A N 1
ATOM 3681 C CA . PRO A 1 464 ? 28.923 46.488 21.049 1.00 36.09 464 PRO A CA 1
ATOM 3682 C C . PRO A 1 464 ? 29.390 45.139 20.438 1.00 36.09 464 PRO A C 1
ATOM 3684 O O . PRO A 1 464 ? 29.429 44.117 21.109 1.00 36.09 464 PRO A O 1
ATOM 3687 N N . VAL A 1 465 ? 29.568 45.031 19.114 1.00 30.94 465 VAL A N 1
ATOM 3688 C CA . VAL A 1 465 ? 30.810 45.225 18.310 1.00 30.94 465 VAL A CA 1
ATOM 3689 C C . VAL A 1 465 ? 31.913 44.146 18.463 1.00 30.94 465 VAL A C 1
ATOM 3691 O O . VAL A 1 465 ? 32.727 44.169 19.375 1.00 30.94 465 VAL A O 1
ATOM 3694 N N . ALA A 1 466 ? 31.930 43.263 17.455 1.00 29.69 466 ALA A N 1
ATOM 3695 C CA . ALA A 1 466 ? 33.011 42.505 16.795 1.00 29.69 466 ALA A CA 1
ATOM 3696 C C . ALA A 1 466 ? 34.453 42.396 17.363 1.00 29.69 466 ALA A C 1
ATOM 3698 O O . ALA A 1 466 ? 35.139 43.388 17.592 1.00 29.69 466 ALA A O 1
ATOM 3699 N N . ALA A 1 467 ? 34.991 41.167 17.284 1.00 30.52 467 ALA A N 1
ATOM 3700 C CA . ALA A 1 467 ? 36.410 40.864 17.033 1.00 30.52 467 ALA A CA 1
ATOM 3701 C C . ALA A 1 467 ? 36.543 39.601 16.140 1.00 30.52 467 ALA A C 1
ATOM 3703 O O . ALA A 1 467 ? 35.600 38.818 16.031 1.00 30.52 467 ALA A O 1
ATOM 3704 N N . ALA A 1 468 ? 37.672 39.442 15.437 1.00 30.98 468 ALA A N 1
ATOM 3705 C CA . ALA A 1 468 ? 37.780 38.608 14.228 1.00 30.98 468 ALA A CA 1
ATOM 3706 C C . ALA A 1 468 ? 38.411 37.209 14.416 1.00 30.98 468 ALA A C 1
ATOM 3708 O O . ALA A 1 468 ? 39.167 36.964 15.353 1.00 30.98 468 ALA A O 1
ATOM 3709 N N . ALA A 1 469 ? 38.151 36.313 13.455 1.00 30.33 469 ALA A N 1
ATOM 3710 C CA . ALA A 1 469 ? 38.733 34.970 13.381 1.00 30.33 469 ALA A CA 1
ATOM 3711 C C . ALA A 1 469 ? 40.132 34.951 12.712 1.00 30.33 469 ALA A C 1
ATOM 3713 O O . ALA A 1 469 ? 40.330 35.641 11.706 1.00 30.33 469 ALA A O 1
ATOM 3714 N N . PRO A 1 470 ? 41.088 34.131 13.195 1.00 35.50 470 PRO A N 1
ATOM 3715 C CA . PRO A 1 470 ? 42.369 33.900 12.526 1.00 35.50 470 PRO A CA 1
ATOM 3716 C C . PRO A 1 470 ? 42.270 32.853 11.396 1.00 35.50 470 PRO A C 1
ATOM 3718 O O . PRO A 1 470 ? 41.459 31.930 11.437 1.00 35.50 470 PRO A O 1
ATOM 3721 N N . LYS A 1 471 ? 43.126 33.004 10.376 1.00 33.50 471 LYS A N 1
ATOM 3722 C CA . LYS A 1 471 ? 43.247 32.109 9.206 1.00 33.50 471 LYS A CA 1
ATOM 3723 C C . LYS A 1 471 ? 44.144 30.887 9.497 1.00 33.50 471 LYS A C 1
ATOM 3725 O O . LYS A 1 471 ? 44.994 30.979 10.380 1.00 33.50 471 LYS A O 1
ATOM 3730 N N . PRO A 1 472 ? 44.013 29.778 8.739 1.00 32.12 472 PRO A N 1
ATOM 3731 C CA . PRO A 1 472 ? 44.851 28.590 8.907 1.00 32.12 472 PRO A CA 1
ATOM 3732 C C . PRO A 1 472 ? 46.242 28.750 8.269 1.00 32.12 472 PRO A C 1
ATOM 3734 O O . PRO A 1 472 ? 46.383 29.381 7.220 1.00 32.12 472 PRO A O 1
ATOM 3737 N N . THR A 1 473 ? 47.252 28.125 8.881 1.00 32.53 473 THR A N 1
ATOM 3738 C CA . THR A 1 473 ? 48.653 28.131 8.422 1.00 32.53 473 THR A CA 1
ATOM 3739 C C . THR A 1 473 ? 49.036 26.777 7.824 1.00 32.53 473 THR A C 1
ATOM 3741 O O . THR A 1 473 ? 48.814 25.736 8.436 1.00 32.53 473 THR A O 1
ATOM 3744 N N . THR A 1 474 ? 49.637 26.796 6.636 1.00 29.64 474 THR A N 1
ATOM 3745 C CA . THR A 1 474 ? 50.094 25.612 5.893 1.00 29.64 474 THR A CA 1
ATOM 3746 C C . THR A 1 474 ? 51.407 25.051 6.456 1.00 29.64 474 THR A C 1
ATOM 3748 O O . THR A 1 474 ? 52.313 25.822 6.768 1.00 29.64 474 THR A O 1
ATOM 3751 N N . ILE A 1 475 ? 51.558 23.721 6.500 1.00 36.16 475 ILE A N 1
ATOM 3752 C CA . ILE A 1 475 ? 52.830 23.026 6.782 1.00 36.16 475 ILE A CA 1
ATOM 3753 C C . ILE A 1 475 ? 53.144 22.089 5.593 1.00 36.16 475 ILE A C 1
ATOM 3755 O O . ILE A 1 475 ? 52.231 21.399 5.136 1.00 36.16 475 ILE A O 1
ATOM 3759 N N . PRO A 1 476 ? 54.378 22.080 5.045 1.00 36.06 476 PRO A N 1
ATOM 3760 C CA . PRO A 1 476 ? 54.734 21.284 3.866 1.00 36.06 476 PRO A CA 1
ATOM 3761 C C . PRO A 1 476 ? 55.065 19.817 4.194 1.00 36.06 476 PRO A C 1
ATOM 3763 O O . PRO A 1 476 ? 55.446 19.482 5.314 1.00 36.06 476 PRO A O 1
ATOM 3766 N N . ALA A 1 477 ? 54.952 18.949 3.185 1.00 33.72 477 ALA A N 1
ATOM 3767 C CA . ALA A 1 477 ? 55.217 17.512 3.286 1.00 33.72 477 ALA A CA 1
ATOM 3768 C C . ALA A 1 477 ? 56.714 17.152 3.120 1.00 33.72 477 ALA A C 1
ATOM 3770 O O . ALA A 1 477 ? 57.409 17.820 2.352 1.00 33.72 477 ALA A O 1
ATOM 3771 N N . PRO A 1 478 ? 57.202 16.075 3.770 1.00 39.06 478 PRO A N 1
ATOM 3772 C CA . PRO A 1 478 ? 58.494 15.455 3.478 1.00 39.06 478 PRO A CA 1
ATOM 3773 C C . PRO A 1 478 ? 58.393 14.300 2.456 1.00 39.06 478 PRO A C 1
ATOM 3775 O O . PRO A 1 478 ? 57.369 13.627 2.343 1.00 39.06 478 PRO A O 1
ATOM 3778 N N . GLU A 1 479 ? 59.488 14.076 1.726 1.00 34.69 479 GLU A N 1
ATOM 3779 C CA . GLU A 1 479 ? 59.654 13.071 0.660 1.00 34.69 479 GLU A CA 1
ATOM 3780 C C . GLU A 1 479 ? 59.913 11.627 1.170 1.00 34.69 479 GLU A C 1
ATOM 3782 O O . GLU A 1 479 ? 60.182 11.431 2.358 1.00 34.69 479 GLU A O 1
ATOM 3787 N N . PRO A 1 480 ? 59.796 10.589 0.306 1.00 39.91 480 PRO A N 1
ATOM 3788 C CA . PRO A 1 480 ? 59.712 9.192 0.740 1.00 39.91 480 PRO A CA 1
ATOM 3789 C C . PRO A 1 480 ? 61.074 8.505 0.933 1.00 39.91 480 PRO A C 1
ATOM 3791 O O . PRO A 1 480 ? 61.985 8.657 0.119 1.00 39.91 480 PRO A O 1
ATOM 3794 N N . THR A 1 481 ? 61.165 7.630 1.941 1.00 34.56 481 THR A N 1
ATOM 3795 C CA . THR A 1 481 ? 62.360 6.809 2.216 1.00 34.56 481 THR A CA 1
ATOM 3796 C C . THR A 1 481 ? 62.058 5.308 2.120 1.00 34.56 481 THR A C 1
ATOM 3798 O O . THR A 1 481 ? 60.952 4.850 2.396 1.00 34.56 481 THR A O 1
ATOM 3801 N N . VAL A 1 482 ? 63.065 4.555 1.673 1.00 34.06 482 VAL A N 1
ATOM 3802 C CA . VAL A 1 482 ? 62.988 3.176 1.162 1.00 34.06 482 VAL A CA 1
ATOM 3803 C C . VAL A 1 482 ? 62.694 2.123 2.244 1.00 34.06 482 VAL A C 1
ATOM 3805 O O . VAL A 1 482 ? 63.130 2.238 3.387 1.00 34.06 482 VAL A O 1
ATOM 3808 N N . ALA A 1 483 ? 61.985 1.060 1.849 1.00 34.22 483 ALA A N 1
ATOM 3809 C CA . ALA A 1 483 ? 61.642 -0.080 2.696 1.00 34.22 483 ALA A CA 1
ATOM 3810 C C . ALA A 1 483 ? 62.867 -0.874 3.195 1.00 34.22 483 ALA A C 1
ATOM 3812 O O . ALA A 1 483 ? 63.785 -1.169 2.430 1.00 34.22 483 ALA A O 1
ATOM 3813 N N . ALA A 1 484 ? 62.814 -1.312 4.457 1.00 34.94 484 ALA A N 1
ATOM 3814 C CA . ALA A 1 484 ? 63.756 -2.256 5.055 1.00 34.94 484 ALA A CA 1
ATOM 3815 C C . ALA A 1 484 ? 63.009 -3.387 5.788 1.00 34.94 484 ALA A C 1
ATOM 3817 O O . ALA A 1 484 ? 61.963 -3.173 6.401 1.00 34.94 484 ALA A O 1
ATOM 3818 N N . THR A 1 485 ? 63.544 -4.603 5.686 1.00 32.28 485 THR A N 1
ATOM 3819 C CA . THR A 1 485 ? 62.937 -5.866 6.138 1.00 32.28 485 THR A CA 1
ATOM 3820 C C . THR A 1 485 ? 62.838 -5.966 7.671 1.00 32.28 485 THR A C 1
ATOM 3822 O O . THR A 1 485 ? 63.802 -5.609 8.351 1.00 32.28 485 THR A O 1
ATOM 3825 N N . PRO A 1 486 ? 61.741 -6.497 8.251 1.00 31.80 486 PRO A N 1
ATOM 3826 C CA . PRO A 1 486 ? 61.598 -6.601 9.704 1.00 31.80 486 PRO A CA 1
ATOM 3827 C C . PRO A 1 486 ? 62.492 -7.700 10.320 1.00 31.80 486 PRO A C 1
ATOM 3829 O O . PRO A 1 486 ? 62.514 -8.826 9.810 1.00 31.80 486 PRO A O 1
ATOM 3832 N N . PRO A 1 487 ? 63.187 -7.433 11.443 1.00 34.31 487 PRO A N 1
ATOM 3833 C CA . PRO A 1 487 ? 63.841 -8.466 12.243 1.00 34.31 487 PRO A CA 1
ATOM 3834 C C . PRO A 1 487 ? 62.835 -9.254 13.106 1.00 34.31 487 PRO A C 1
ATOM 3836 O O . PRO A 1 487 ? 61.727 -8.800 13.390 1.00 34.31 487 PRO A O 1
ATOM 3839 N N . LYS A 1 488 ? 63.236 -10.460 13.535 1.00 32.88 488 LYS A N 1
ATOM 3840 C CA . LYS A 1 488 ? 62.447 -11.349 14.414 1.00 32.88 488 LYS A CA 1
ATOM 3841 C C . LYS A 1 488 ? 62.142 -10.703 15.781 1.00 32.88 488 LYS A C 1
ATOM 3843 O O . LYS A 1 488 ? 62.974 -9.948 16.279 1.00 32.88 488 LYS A O 1
ATOM 3848 N N . PRO A 1 489 ? 61.017 -11.063 16.433 1.00 31.80 489 PRO A N 1
ATOM 3849 C CA . PRO A 1 489 ? 60.670 -10.534 17.748 1.00 31.80 489 PRO A CA 1
ATOM 3850 C C . PRO A 1 489 ? 61.579 -11.108 18.843 1.00 31.80 489 PRO A C 1
ATOM 3852 O O . PRO A 1 489 ? 61.545 -12.307 19.129 1.00 31.80 489 PRO A O 1
ATOM 3855 N N . SER A 1 490 ? 62.351 -10.233 19.482 1.00 31.80 490 SER A N 1
ATOM 3856 C CA . SER A 1 490 ? 62.989 -10.492 20.776 1.00 31.80 490 SER A CA 1
ATOM 3857 C C . SER A 1 490 ? 62.022 -10.128 21.903 1.00 31.80 490 SER A C 1
ATOM 3859 O O . SER A 1 490 ? 61.283 -9.151 21.801 1.00 31.80 490 SER A O 1
ATOM 3861 N N . GLN A 1 491 ? 62.017 -10.911 22.981 1.00 42.09 491 GLN A N 1
ATOM 3862 C CA . GLN A 1 491 ? 61.225 -10.608 24.173 1.00 42.09 491 GLN A CA 1
ATOM 3863 C C . GLN A 1 491 ? 61.874 -9.457 24.950 1.00 42.09 491 GLN A C 1
ATOM 3865 O O . GLN A 1 491 ? 62.907 -9.661 25.582 1.00 42.09 491 GLN A O 1
ATOM 3870 N N . GLU A 1 492 ? 61.248 -8.281 24.955 1.00 33.50 492 GLU A N 1
ATOM 3871 C CA . GLU A 1 492 ? 61.574 -7.211 25.903 1.00 33.50 492 GLU A CA 1
ATOM 3872 C C . GLU A 1 492 ? 60.401 -6.938 26.846 1.00 33.50 492 GLU A C 1
ATOM 3874 O O . GLU A 1 492 ? 59.226 -6.927 26.471 1.00 33.50 492 GLU A O 1
ATOM 3879 N N . THR A 1 493 ? 60.745 -6.782 28.121 1.00 32.69 493 THR A N 1
ATOM 3880 C CA . THR A 1 493 ? 59.823 -6.634 29.245 1.00 32.69 493 THR A CA 1
ATOM 3881 C C . THR A 1 493 ? 59.060 -5.317 29.183 1.00 32.69 493 THR A C 1
ATOM 3883 O O . THR A 1 493 ? 59.660 -4.243 29.142 1.00 32.69 493 THR A O 1
ATOM 3886 N N . ARG A 1 494 ? 57.727 -5.394 29.263 1.00 28.00 494 ARG A N 1
ATOM 3887 C CA . ARG A 1 494 ? 56.846 -4.226 29.395 1.00 28.00 494 ARG A CA 1
ATOM 3888 C C . ARG A 1 494 ? 57.213 -3.442 30.670 1.00 28.00 494 ARG A C 1
ATOM 3890 O O . ARG A 1 494 ? 57.202 -4.054 31.738 1.00 28.00 494 ARG A O 1
ATOM 3897 N N . PRO A 1 495 ? 57.498 -2.128 30.600 1.00 30.69 495 PRO A N 1
ATOM 3898 C CA . PRO A 1 495 ? 57.783 -1.338 31.792 1.00 30.69 495 PRO A CA 1
ATOM 3899 C C . PRO A 1 495 ? 56.549 -1.254 32.698 1.00 30.69 495 PRO A C 1
ATOM 3901 O O . PRO A 1 495 ? 55.421 -1.061 32.235 1.00 30.69 495 PRO A O 1
ATOM 3904 N N . GLU A 1 496 ? 56.780 -1.411 33.998 1.00 30.14 496 GLU A N 1
ATOM 3905 C CA . GLU A 1 496 ? 55.755 -1.384 35.037 1.00 30.14 496 GLU A CA 1
ATOM 3906 C C . GLU A 1 496 ? 55.312 0.064 35.299 1.00 30.14 496 GLU A C 1
ATOM 3908 O O . GLU A 1 496 ? 56.057 0.878 35.845 1.00 30.14 496 GLU A O 1
ATOM 3913 N N . ILE A 1 497 ? 54.097 0.411 34.864 1.00 32.41 497 ILE A N 1
ATOM 3914 C CA . ILE A 1 497 ? 53.522 1.742 35.085 1.00 32.41 497 ILE A CA 1
ATOM 3915 C C . ILE A 1 497 ? 53.022 1.809 36.530 1.00 32.41 497 ILE A C 1
ATOM 3917 O O . ILE A 1 497 ? 52.012 1.191 36.869 1.00 32.41 497 ILE A O 1
ATOM 3921 N N . GLN A 1 498 ? 53.716 2.575 37.374 1.00 28.09 498 GLN A N 1
ATOM 3922 C CA . GLN A 1 498 ? 53.258 2.853 38.735 1.00 28.09 498 GLN A CA 1
ATOM 3923 C C . GLN A 1 498 ? 51.928 3.631 38.702 1.00 28.09 498 GLN A C 1
ATOM 3925 O O . GLN A 1 498 ? 51.790 4.566 37.906 1.00 28.09 498 GLN A O 1
ATOM 3930 N N . PRO A 1 499 ? 50.946 3.288 39.555 1.00 29.89 499 PRO A N 1
ATOM 3931 C CA . PRO A 1 499 ? 49.681 4.003 39.596 1.00 29.89 499 PRO A CA 1
ATOM 3932 C C . PRO A 1 499 ? 49.885 5.406 40.176 1.00 29.89 499 PRO A C 1
ATOM 3934 O O . PRO A 1 499 ? 50.307 5.567 41.322 1.00 29.89 499 PRO A O 1
ATOM 3937 N N . VAL A 1 500 ? 49.528 6.433 39.402 1.00 32.94 500 VAL A N 1
ATOM 3938 C CA . VAL A 1 500 ? 49.363 7.787 39.940 1.00 32.94 500 VAL A CA 1
ATOM 3939 C C . VAL A 1 500 ? 48.184 7.755 40.909 1.00 32.94 500 VAL A C 1
ATOM 3941 O O . VAL A 1 500 ? 47.051 7.487 40.510 1.00 32.94 500 VAL A O 1
ATOM 3944 N N . VAL A 1 501 ? 48.450 8.019 42.188 1.00 34.69 501 VAL A N 1
ATOM 3945 C CA . VAL A 1 501 ? 47.412 8.110 43.220 1.00 34.69 501 VAL A CA 1
ATOM 3946 C C . VAL A 1 501 ? 46.605 9.387 42.989 1.00 34.69 501 VAL A C 1
ATOM 3948 O O . VAL A 1 501 ? 47.003 10.475 43.402 1.00 34.69 501 VAL A O 1
ATOM 3951 N N . ALA A 1 502 ? 45.466 9.255 42.313 1.00 32.06 502 ALA A N 1
ATOM 3952 C CA . ALA A 1 502 ? 44.454 10.298 42.265 1.00 32.06 502 ALA A CA 1
ATOM 3953 C C . ALA A 1 502 ? 43.661 10.298 43.582 1.00 32.06 502 ALA A C 1
ATOM 3955 O O . ALA A 1 502 ? 43.114 9.272 43.989 1.00 32.06 502 ALA A O 1
ATOM 3956 N N . ASN A 1 503 ? 43.597 11.453 44.246 1.00 29.98 503 ASN A N 1
ATOM 3957 C CA . ASN A 1 503 ? 42.763 11.635 45.432 1.00 29.98 503 ASN A CA 1
ATOM 3958 C C . ASN A 1 503 ? 41.274 11.468 45.075 1.00 29.98 503 ASN A C 1
ATOM 3960 O O . ASN A 1 503 ? 40.805 11.996 44.068 1.00 29.98 503 ASN A O 1
ATOM 3964 N N . ALA A 1 504 ? 40.526 10.772 45.929 1.00 28.56 504 ALA A N 1
ATOM 3965 C CA . ALA A 1 504 ? 39.065 10.708 45.870 1.00 28.56 504 ALA A CA 1
ATOM 3966 C C . ALA A 1 504 ? 38.420 12.005 46.430 1.00 28.56 504 ALA A C 1
ATOM 3968 O O . ALA A 1 504 ? 39.118 12.748 47.126 1.00 28.56 504 ALA A O 1
ATOM 3969 N N . PRO A 1 505 ? 37.104 12.265 46.238 1.00 33.88 505 PRO A N 1
ATOM 3970 C CA . PRO A 1 505 ? 36.117 11.520 45.445 1.00 33.88 505 PRO A CA 1
ATOM 3971 C C . PRO A 1 505 ? 35.355 12.388 44.412 1.00 33.88 505 PRO A C 1
ATOM 3973 O O . PRO A 1 505 ? 34.757 13.406 44.755 1.00 33.88 505 PRO A O 1
ATOM 3976 N N . HIS A 1 506 ? 35.222 11.925 43.165 1.00 34.81 506 HIS A N 1
ATOM 3977 C CA . HIS A 1 506 ? 34.196 12.445 42.243 1.00 34.81 506 HIS A CA 1
ATOM 3978 C C . HIS A 1 506 ? 32.870 11.686 42.440 1.00 34.81 506 HIS A C 1
ATOM 3980 O O . HIS A 1 506 ? 32.509 10.849 41.616 1.00 34.81 506 HIS A O 1
ATOM 3986 N N . GLN A 1 507 ? 32.157 11.943 43.547 1.00 32.84 507 GLN A N 1
ATOM 3987 C CA . GLN A 1 507 ? 30.846 11.319 43.823 1.00 32.84 507 GLN A CA 1
ATOM 3988 C C . GLN A 1 507 ? 29.619 12.239 43.654 1.00 32.84 507 GLN A C 1
ATOM 3990 O O . GLN A 1 507 ? 28.527 11.715 43.470 1.00 32.84 507 GLN A O 1
ATOM 3995 N N . ASP A 1 508 ? 29.777 13.568 43.600 1.00 36.59 508 ASP A N 1
ATOM 3996 C CA . ASP A 1 508 ? 28.647 14.529 43.626 1.00 36.59 508 ASP A CA 1
ATOM 3997 C C . ASP A 1 508 ? 28.364 15.271 42.298 1.00 36.59 508 ASP A C 1
ATOM 3999 O O . ASP A 1 508 ? 27.776 16.352 42.279 1.00 36.59 508 ASP A O 1
ATOM 4003 N N . LYS A 1 509 ? 28.766 14.705 41.151 1.00 39.59 509 LYS A N 1
ATOM 4004 C CA . LYS A 1 509 ? 28.412 15.240 39.814 1.00 39.59 509 LYS A CA 1
ATOM 4005 C C . LYS A 1 509 ? 27.917 14.197 38.810 1.00 39.59 509 LYS A C 1
ATOM 4007 O O . LYS A 1 509 ? 27.997 14.400 37.603 1.00 39.59 509 LYS A O 1
ATOM 4012 N N . ALA A 1 510 ? 27.303 13.116 39.287 1.00 43.72 510 ALA A N 1
ATOM 4013 C CA . ALA A 1 510 ? 26.438 12.299 38.436 1.00 43.72 510 ALA A CA 1
ATOM 401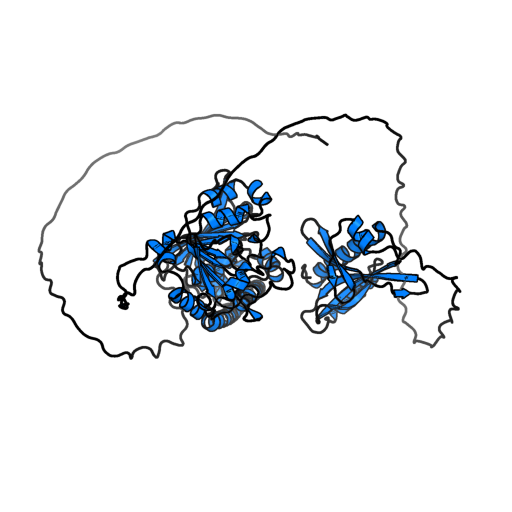4 C C . ALA A 1 510 ? 25.153 13.085 38.097 1.00 43.72 510 ALA A C 1
ATOM 4016 O O . ALA A 1 510 ? 24.091 12.842 38.667 1.00 43.72 510 ALA A O 1
ATOM 4017 N N . VAL A 1 511 ? 25.260 14.069 37.194 1.00 52.81 511 VAL A N 1
ATOM 4018 C CA . VAL A 1 511 ? 24.111 14.828 36.686 1.00 52.81 511 VAL A CA 1
ATOM 4019 C C . VAL A 1 511 ? 23.136 13.826 36.083 1.00 52.81 511 VAL A C 1
ATOM 4021 O O . VAL A 1 511 ? 23.519 13.029 35.223 1.00 52.81 511 VAL A O 1
ATOM 4024 N N . ASN A 1 512 ? 21.884 13.839 36.543 1.00 70.12 512 ASN A N 1
ATOM 4025 C CA . ASN A 1 512 ? 20.900 12.869 36.092 1.00 70.12 512 ASN A CA 1
ATOM 4026 C C . ASN A 1 512 ? 20.675 13.037 34.582 1.00 70.12 512 ASN A C 1
ATOM 4028 O O . ASN A 1 512 ? 20.143 14.042 34.115 1.00 70.12 512 ASN A O 1
ATOM 4032 N N . LEU A 1 513 ? 21.103 12.033 33.822 1.00 74.75 513 LEU A N 1
ATOM 4033 C CA . LEU A 1 513 ? 21.041 12.026 32.367 1.00 74.75 513 LEU A CA 1
ATOM 4034 C C . LEU A 1 513 ? 19.602 12.151 31.847 1.00 74.75 513 LEU A C 1
ATOM 4036 O O . LEU A 1 513 ? 19.386 12.818 30.841 1.00 74.75 513 LEU A O 1
ATOM 4040 N N . GLN A 1 514 ? 18.624 11.570 32.548 1.00 75.44 514 GLN A N 1
ATOM 4041 C CA . GLN A 1 514 ? 17.208 11.733 32.207 1.00 75.44 514 GLN A CA 1
ATOM 4042 C C . GLN A 1 514 ? 16.801 13.200 32.366 1.00 75.44 514 GLN A C 1
ATOM 4044 O O . GLN A 1 514 ? 16.309 13.783 31.414 1.00 75.44 514 GLN A O 1
ATOM 4049 N N . GLN A 1 515 ? 17.170 13.862 33.471 1.00 79.50 515 GLN A N 1
ATOM 4050 C CA . GLN A 1 515 ? 16.916 15.301 33.647 1.00 79.50 515 GLN A CA 1
ATOM 4051 C C . GLN A 1 515 ? 17.580 16.168 32.564 1.00 79.50 515 GLN A C 1
ATOM 4053 O O . GLN A 1 515 ? 16.986 17.161 32.154 1.00 79.50 515 GLN A O 1
ATOM 4058 N N . GLN A 1 516 ? 18.779 15.813 32.076 1.00 79.75 516 GLN A N 1
ATOM 4059 C CA . GLN A 1 516 ? 19.396 16.526 30.946 1.00 79.75 516 GLN A CA 1
ATOM 4060 C C . GLN A 1 516 ? 18.590 16.352 29.648 1.00 79.75 516 GLN A C 1
ATOM 4062 O O . GLN A 1 516 ? 18.387 17.321 28.920 1.00 79.75 516 GLN A O 1
ATOM 4067 N N . LEU A 1 517 ? 18.122 15.132 29.366 1.00 80.75 517 LEU A N 1
ATOM 4068 C CA . LEU A 1 517 ? 17.321 14.810 28.182 1.00 80.75 517 LEU A CA 1
ATOM 4069 C C . LEU A 1 517 ? 15.930 15.458 28.237 1.00 80.75 517 LEU A C 1
ATOM 4071 O O . LEU A 1 517 ? 15.502 16.065 27.256 1.00 80.75 517 LEU A O 1
ATOM 4075 N N . ASP A 1 518 ? 15.271 15.390 29.394 1.00 79.81 518 ASP A N 1
ATOM 4076 C CA . ASP A 1 518 ? 13.961 15.985 29.661 1.00 79.81 518 ASP A CA 1
ATOM 4077 C C . ASP A 1 518 ? 14.028 17.517 29.533 1.00 79.81 518 ASP A C 1
ATOM 4079 O O . ASP A 1 518 ? 13.207 18.122 28.844 1.00 79.81 518 ASP A O 1
ATOM 4083 N N . ALA A 1 519 ? 15.051 18.155 30.123 1.00 76.25 519 ALA A N 1
ATOM 4084 C CA . ALA A 1 519 ? 15.278 19.599 30.013 1.00 76.25 519 ALA A CA 1
ATOM 4085 C C . ALA A 1 519 ? 15.630 20.048 28.583 1.00 76.25 519 ALA A C 1
ATOM 4087 O O . ALA A 1 519 ? 15.349 21.185 28.206 1.00 76.25 519 ALA A O 1
ATOM 4088 N N . ALA A 1 520 ? 16.221 19.160 27.778 1.00 74.69 520 ALA A N 1
ATOM 4089 C CA . ALA A 1 520 ? 16.473 19.377 26.357 1.00 74.69 520 ALA A CA 1
ATOM 4090 C C . ALA A 1 520 ? 15.265 19.036 25.454 1.00 74.69 520 ALA A C 1
ATOM 4092 O O . ALA A 1 520 ? 15.352 19.216 24.239 1.00 74.69 520 ALA A O 1
ATOM 4093 N N . GLY A 1 521 ? 14.151 18.547 26.015 1.00 74.94 521 GLY A N 1
ATOM 4094 C CA . GLY A 1 521 ? 12.955 18.148 25.265 1.00 74.94 521 GLY A CA 1
ATOM 4095 C C . GLY A 1 521 ? 13.151 16.918 24.369 1.00 74.94 521 GLY A C 1
ATOM 4096 O O . GLY A 1 521 ? 12.412 16.736 23.402 1.00 74.94 521 GLY A O 1
ATOM 4097 N N . ILE A 1 522 ? 14.158 16.087 24.648 1.00 73.62 522 ILE A N 1
ATOM 4098 C CA . ILE A 1 522 ? 14.521 14.940 23.813 1.00 73.62 522 ILE A CA 1
ATOM 4099 C C . ILE A 1 522 ? 13.695 13.720 24.208 1.00 73.62 522 ILE A C 1
ATOM 4101 O O . ILE A 1 522 ? 13.728 13.275 25.350 1.00 73.62 522 ILE A O 1
ATOM 4105 N N . THR A 1 523 ? 12.994 13.124 23.245 1.00 72.56 523 THR A N 1
ATOM 4106 C CA . THR A 1 523 ? 12.291 11.852 23.448 1.00 72.56 523 THR A CA 1
ATOM 4107 C C . THR A 1 523 ? 13.268 10.676 23.416 1.00 72.56 523 THR A C 1
ATOM 4109 O O . THR A 1 523 ? 14.042 10.523 22.470 1.00 72.56 523 THR A O 1
ATOM 4112 N N . TYR A 1 524 ? 13.196 9.805 24.422 1.00 81.12 524 TYR A N 1
ATOM 4113 C CA . TYR A 1 524 ? 13.989 8.580 24.516 1.00 81.12 524 TYR A CA 1
ATOM 4114 C C . TYR A 1 524 ? 13.151 7.411 25.052 1.00 81.12 524 TYR A C 1
ATOM 4116 O O . TYR A 1 524 ? 12.080 7.601 25.625 1.00 81.12 524 TYR A O 1
ATOM 4124 N N . LYS A 1 525 ? 13.646 6.181 24.874 1.00 74.19 525 LYS A N 1
ATOM 4125 C CA . LYS A 1 525 ? 13.130 4.979 25.556 1.00 74.19 525 LYS A CA 1
ATOM 4126 C C . LYS A 1 525 ? 14.207 4.400 26.471 1.00 74.19 525 LYS A C 1
ATOM 4128 O O . LYS A 1 525 ? 15.387 4.519 26.163 1.00 74.19 525 LYS A O 1
ATOM 4133 N N . ILE A 1 526 ? 13.810 3.745 27.558 1.00 76.00 526 ILE A N 1
ATOM 4134 C CA . ILE A 1 526 ? 14.707 2.978 28.435 1.00 76.00 526 ILE A CA 1
ATOM 4135 C C . ILE A 1 526 ? 14.342 1.498 28.299 1.00 76.00 526 ILE A C 1
ATOM 4137 O O . ILE A 1 526 ? 13.159 1.161 28.317 1.00 76.00 526 ILE A O 1
ATOM 4141 N N . ASN A 1 527 ? 15.333 0.622 28.126 1.00 69.94 527 ASN A N 1
ATOM 4142 C CA . ASN A 1 527 ? 15.115 -0.828 28.107 1.00 69.94 527 ASN A CA 1
ATOM 4143 C C . ASN A 1 527 ? 15.298 -1.459 29.505 1.00 69.94 527 ASN A C 1
ATOM 4145 O O . ASN A 1 527 ? 15.725 -0.803 30.450 1.00 69.94 527 ASN A O 1
ATOM 4149 N N . GLU A 1 528 ? 15.027 -2.759 29.631 1.00 66.88 528 GLU A N 1
ATOM 4150 C CA . GLU A 1 528 ? 15.170 -3.508 30.896 1.00 66.88 528 GLU A CA 1
ATOM 4151 C C . GLU A 1 528 ? 16.586 -3.448 31.496 1.00 66.88 528 GLU A C 1
ATOM 4153 O O . GLU A 1 528 ? 16.749 -3.542 32.708 1.00 66.88 528 GLU A O 1
ATOM 4158 N N . SER A 1 529 ? 17.615 -3.245 30.664 1.00 67.38 529 SER A N 1
ATOM 4159 C CA . SER A 1 529 ? 19.005 -3.082 31.098 1.00 67.38 529 SER A CA 1
ATOM 4160 C C . SER A 1 529 ? 19.391 -1.624 31.386 1.00 67.38 529 SER A C 1
ATOM 4162 O O . SER A 1 529 ? 20.580 -1.324 31.389 1.00 67.38 529 SER A O 1
ATOM 4164 N N . GLY A 1 530 ? 18.426 -0.705 31.517 1.00 71.12 530 GLY A N 1
ATOM 4165 C CA . GLY A 1 530 ? 18.629 0.727 31.781 1.00 71.12 530 GLY A CA 1
ATOM 4166 C C . GLY A 1 530 ? 19.177 1.559 30.610 1.00 71.12 530 GLY A C 1
ATOM 4167 O O . GLY A 1 530 ? 19.248 2.782 30.705 1.00 71.12 530 GLY A O 1
ATOM 4168 N N . THR A 1 531 ? 19.555 0.940 29.491 1.00 79.19 531 THR A N 1
ATOM 4169 C CA . THR A 1 531 ? 20.097 1.639 28.318 1.00 79.19 531 THR A CA 1
ATOM 4170 C C . THR A 1 531 ? 19.049 2.569 27.734 1.00 79.19 531 THR A C 1
ATOM 4172 O O . THR A 1 531 ? 17.916 2.157 27.476 1.00 79.19 531 THR A O 1
ATOM 4175 N N . ILE A 1 532 ? 19.456 3.813 27.487 1.00 82.19 532 ILE A N 1
ATOM 4176 C CA . ILE A 1 532 ? 18.637 4.860 26.882 1.00 82.19 532 ILE A CA 1
ATOM 4177 C C . ILE A 1 532 ? 18.810 4.799 25.359 1.00 82.19 532 ILE A C 1
ATOM 4179 O O . ILE A 1 532 ? 19.929 4.736 24.853 1.00 82.19 532 ILE A O 1
ATOM 4183 N N . TRP A 1 533 ? 17.696 4.786 24.635 1.00 81.62 533 TRP A N 1
ATOM 4184 C CA . TRP A 1 533 ? 17.601 4.663 23.180 1.00 81.62 533 TRP A CA 1
ATOM 4185 C C . TRP A 1 533 ? 17.087 5.990 22.621 1.00 81.62 533 TRP A C 1
ATOM 4187 O O . TRP A 1 533 ? 16.017 6.446 23.031 1.00 81.62 533 TRP A O 1
ATOM 4197 N N . LEU A 1 534 ? 17.827 6.597 21.691 1.00 83.81 534 LEU A N 1
ATOM 4198 C CA . LEU A 1 534 ? 17.516 7.909 21.122 1.00 83.81 534 LEU A CA 1
ATOM 4199 C C . LEU A 1 534 ? 17.561 7.861 19.594 1.00 83.81 534 LEU A C 1
ATOM 4201 O O . LEU A 1 534 ? 18.539 7.391 19.008 1.00 83.81 534 LEU A O 1
ATOM 4205 N N . ILE A 1 535 ? 16.525 8.402 18.957 1.00 77.12 535 ILE A N 1
ATOM 4206 C CA . ILE A 1 535 ? 16.448 8.564 17.503 1.00 77.12 535 ILE A CA 1
ATOM 4207 C C . ILE A 1 535 ? 17.112 9.901 17.152 1.00 77.12 535 ILE A C 1
ATOM 4209 O O . ILE A 1 535 ? 16.605 10.955 17.525 1.00 77.12 535 ILE A O 1
ATOM 4213 N N . GLN A 1 536 ? 18.257 9.863 16.470 1.00 78.88 536 GLN A N 1
ATOM 4214 C CA . GLN A 1 536 ? 19.020 11.057 16.094 1.00 78.88 536 GLN A CA 1
ATOM 4215 C C . GLN A 1 536 ? 18.753 11.423 14.633 1.00 78.88 536 GLN A C 1
ATOM 4217 O O . GLN A 1 536 ? 19.002 10.583 13.768 1.00 78.88 536 GLN A O 1
ATOM 4222 N N . PRO A 1 537 ? 18.301 12.648 14.311 1.00 72.12 537 PRO A N 1
ATOM 4223 C CA . PRO A 1 537 ? 18.248 13.106 12.928 1.00 72.12 537 PRO A CA 1
ATOM 4224 C C . PRO A 1 537 ? 19.672 13.275 12.379 1.00 72.12 537 PRO A C 1
ATOM 4226 O O . PRO A 1 537 ? 20.495 13.968 12.980 1.00 72.12 537 PRO A O 1
ATOM 4229 N N . VAL A 1 538 ? 19.956 12.653 11.234 1.00 71.75 538 VAL A N 1
ATOM 4230 C CA . VAL A 1 538 ? 21.244 12.796 10.526 1.00 71.75 538 VAL A CA 1
ATOM 4231 C C . VAL A 1 538 ? 21.117 13.811 9.387 1.00 71.75 538 VAL A C 1
ATOM 4233 O O . VAL A 1 538 ? 22.005 14.638 9.186 1.00 71.75 538 VAL A O 1
ATOM 4236 N N . ASP A 1 539 ? 19.977 13.809 8.693 1.00 65.19 539 ASP A N 1
ATOM 4237 C CA . ASP A 1 539 ? 19.573 14.842 7.737 1.00 65.19 539 ASP A CA 1
ATOM 4238 C C . ASP A 1 539 ? 18.043 15.016 7.718 1.00 65.19 539 ASP A C 1
ATOM 4240 O O . ASP A 1 539 ? 17.324 14.401 8.504 1.00 65.19 539 ASP A O 1
ATOM 4244 N N . ASN A 1 540 ? 17.537 15.854 6.807 1.00 47.47 540 ASN A N 1
ATOM 4245 C CA . ASN A 1 540 ? 16.116 16.203 6.667 1.00 47.47 540 ASN A CA 1
ATOM 4246 C C . ASN A 1 540 ? 15.170 15.011 6.394 1.00 47.47 540 ASN A C 1
ATOM 4248 O O . ASN A 1 540 ? 13.960 15.213 6.312 1.00 47.47 540 ASN A O 1
ATOM 4252 N N . SER A 1 541 ? 15.693 13.800 6.186 1.00 54.06 541 SER A N 1
ATOM 4253 C CA . SER A 1 541 ? 14.916 12.606 5.836 1.00 54.06 541 SER A CA 1
ATOM 4254 C C . SER A 1 541 ? 15.350 11.315 6.540 1.00 54.06 541 SER A C 1
ATOM 4256 O O . SER A 1 541 ? 14.661 10.303 6.395 1.00 54.06 541 SER A O 1
ATOM 4258 N N . ARG A 1 542 ? 16.470 11.322 7.277 1.00 64.88 542 ARG A N 1
ATOM 4259 C CA . ARG A 1 542 ? 17.097 10.113 7.840 1.00 64.88 542 ARG A CA 1
ATOM 4260 C C . ARG A 1 542 ? 17.398 10.248 9.325 1.00 64.88 542 ARG A C 1
ATOM 4262 O O . ARG A 1 542 ? 17.755 11.323 9.814 1.00 64.88 542 ARG A O 1
ATOM 4269 N N . THR A 1 543 ? 17.266 9.132 10.034 1.00 76.94 543 THR A N 1
ATOM 4270 C CA . THR A 1 543 ? 17.449 9.056 11.483 1.00 76.94 543 THR A CA 1
ATOM 4271 C C . THR A 1 543 ? 18.224 7.806 11.878 1.00 76.94 543 THR A C 1
ATOM 4273 O O . THR A 1 543 ? 17.762 6.707 11.574 1.00 76.94 543 THR A O 1
ATOM 4276 N N . GLN A 1 544 ? 19.305 7.963 12.639 1.00 81.00 544 GLN A N 1
ATOM 4277 C CA . GLN A 1 544 ? 20.058 6.842 13.198 1.00 81.00 544 GLN A CA 1
ATOM 4278 C C . GLN A 1 544 ? 19.603 6.542 14.626 1.00 81.00 544 GLN A C 1
ATOM 4280 O O . GLN A 1 544 ? 19.398 7.453 15.435 1.00 81.00 544 GLN A O 1
ATOM 4285 N N . LEU A 1 545 ? 19.501 5.261 14.974 1.00 82.44 545 LEU A N 1
ATOM 4286 C CA . LEU A 1 545 ? 19.307 4.851 16.360 1.00 82.44 545 LEU A CA 1
ATOM 4287 C C . LEU A 1 545 ? 20.639 4.904 17.120 1.00 82.44 545 LEU A C 1
ATOM 4289 O O . LEU A 1 545 ? 21.624 4.273 16.736 1.00 82.44 545 LEU A O 1
ATOM 4293 N N . THR A 1 546 ? 20.660 5.643 18.224 1.00 88.75 546 THR A N 1
ATOM 4294 C CA . THR A 1 546 ? 21.806 5.737 19.138 1.00 88.75 546 THR A CA 1
ATOM 4295 C C . THR A 1 546 ? 21.433 5.239 20.524 1.00 88.75 546 THR A C 1
ATOM 4297 O O . THR A 1 546 ? 20.277 5.306 20.947 1.00 88.75 546 THR A O 1
ATOM 4300 N N . PHE A 1 547 ? 22.435 4.738 21.233 1.00 87.88 547 PHE A N 1
ATOM 4301 C CA . PHE A 1 547 ? 22.291 4.091 22.522 1.00 87.88 547 PHE A CA 1
ATOM 4302 C C . PHE A 1 547 ? 23.259 4.713 23.515 1.00 87.88 547 PHE A C 1
ATOM 4304 O O . PHE A 1 547 ? 24.439 4.916 23.220 1.00 87.88 547 PHE A O 1
ATOM 4311 N N . LEU A 1 548 ? 22.755 4.971 24.712 1.00 88.06 548 LEU A N 1
ATOM 4312 C CA . LEU A 1 548 ? 23.479 5.613 25.790 1.00 88.06 548 LEU A CA 1
ATOM 4313 C C . LEU A 1 548 ? 23.395 4.714 27.024 1.00 88.06 548 LEU A C 1
ATOM 4315 O O . LEU A 1 548 ? 22.308 4.439 27.534 1.00 88.06 548 LEU A O 1
ATOM 4319 N N . ALA A 1 549 ? 24.541 4.187 27.462 1.00 84.31 549 ALA A N 1
ATOM 4320 C CA . ALA A 1 549 ? 24.586 3.2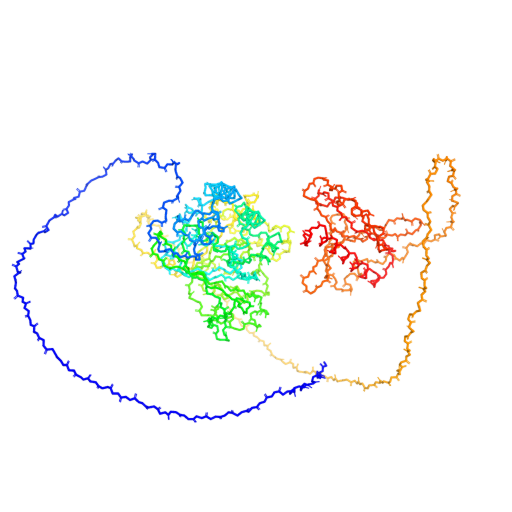55 28.589 1.00 84.31 549 ALA A CA 1
ATOM 4321 C C . ALA A 1 549 ? 24.119 3.938 29.897 1.00 84.31 549 ALA A C 1
ATOM 4323 O O . ALA A 1 549 ? 24.454 5.113 30.103 1.00 84.31 549 ALA A O 1
ATOM 4324 N N . PRO A 1 550 ? 23.386 3.234 30.787 1.00 71.06 550 PRO A N 1
ATOM 4325 C CA . PRO A 1 550 ? 22.878 3.815 32.035 1.00 71.06 550 PRO A CA 1
ATOM 4326 C C . PRO A 1 550 ? 24.005 4.115 33.015 1.00 71.06 550 PRO A C 1
ATOM 4328 O O . PRO A 1 550 ? 24.088 5.217 33.560 1.00 71.06 550 PRO A O 1
ATOM 4331 N N . ASP A 1 551 ? 24.893 3.140 33.180 1.00 76.75 551 ASP A N 1
ATOM 4332 C CA . ASP A 1 551 ? 25.900 3.121 34.224 1.00 76.75 551 ASP A CA 1
ATOM 4333 C C . ASP A 1 551 ? 27.272 3.453 33.630 1.00 76.75 551 ASP A C 1
ATOM 4335 O O . ASP A 1 551 ? 27.738 2.770 32.706 1.00 76.75 551 ASP A O 1
ATOM 4339 N N . PRO A 1 552 ? 27.946 4.499 34.135 1.00 82.62 552 PRO A N 1
ATOM 4340 C CA . PRO A 1 552 ? 29.331 4.762 33.794 1.00 82.62 552 PRO A CA 1
ATOM 4341 C C . PRO A 1 552 ? 30.249 3.621 34.236 1.00 82.62 552 PRO A C 1
ATOM 4343 O O . PRO A 1 552 ? 30.158 3.113 35.353 1.00 82.62 552 PRO A O 1
ATOM 4346 N N . LYS A 1 553 ? 31.194 3.258 33.373 1.00 82.44 553 LYS A N 1
ATOM 4347 C CA . LYS A 1 553 ? 32.239 2.272 33.652 1.00 82.44 553 LYS A CA 1
ATOM 4348 C C . LYS A 1 553 ? 33.491 2.983 34.176 1.00 82.44 553 LYS A C 1
ATOM 4350 O O . LYS A 1 553 ? 33.887 3.994 33.590 1.00 82.44 553 LYS A O 1
ATOM 4355 N N . PRO A 1 554 ? 34.150 2.476 35.231 1.00 84.44 554 PRO A N 1
ATOM 4356 C CA . PRO A 1 554 ? 35.420 3.023 35.685 1.00 84.44 554 PRO A CA 1
ATOM 4357 C C . PRO A 1 554 ? 36.536 2.676 34.689 1.00 84.44 554 PRO A C 1
ATOM 4359 O O . PRO A 1 554 ? 36.784 1.506 34.398 1.00 84.44 554 PRO A O 1
ATOM 4362 N N . VAL A 1 555 ? 37.235 3.691 34.181 1.00 81.75 555 VAL A N 1
ATOM 4363 C CA . VAL A 1 555 ? 38.377 3.558 33.267 1.00 81.75 555 VAL A CA 1
ATOM 4364 C C . VAL A 1 555 ? 39.499 4.464 33.771 1.00 81.75 555 VAL A C 1
ATOM 4366 O O . VAL A 1 555 ? 39.385 5.683 33.726 1.00 81.75 555 VAL A O 1
ATOM 4369 N N . GLY A 1 556 ? 40.580 3.879 34.297 1.00 80.06 556 GLY A N 1
ATOM 4370 C CA . GLY A 1 556 ? 41.745 4.646 34.770 1.00 80.06 556 GLY A CA 1
ATOM 4371 C C . GLY A 1 556 ? 41.457 5.636 35.911 1.00 80.06 556 GLY A C 1
ATOM 4372 O O . GLY A 1 556 ? 42.151 6.637 36.027 1.00 80.06 556 GLY A O 1
ATOM 4373 N N . GLY A 1 557 ? 40.421 5.388 36.721 1.00 83.12 557 GLY A N 1
ATOM 4374 C CA . GLY A 1 557 ? 39.957 6.302 37.776 1.00 83.12 557 GLY A CA 1
ATOM 4375 C C . GLY A 1 557 ? 38.899 7.319 37.327 1.00 83.12 557 GLY A C 1
ATOM 4376 O O . GLY A 1 557 ? 38.298 7.971 38.176 1.00 83.12 557 GLY A O 1
ATOM 4377 N N . LEU A 1 558 ? 38.612 7.415 36.025 1.00 83.62 558 LEU A N 1
ATOM 4378 C CA . LEU A 1 558 ? 37.525 8.228 35.477 1.00 83.62 558 LEU A CA 1
ATOM 4379 C C . LEU A 1 558 ? 36.242 7.402 35.341 1.00 83.62 558 LEU A C 1
ATOM 4381 O O . LEU A 1 558 ? 36.284 6.238 34.944 1.00 83.62 558 LEU A O 1
ATOM 4385 N N . ALA A 1 559 ? 35.090 8.010 35.616 1.00 87.19 559 ALA A N 1
ATOM 4386 C CA . ALA A 1 559 ? 33.793 7.428 35.286 1.00 87.19 559 ALA A CA 1
ATOM 4387 C C . ALA A 1 559 ? 33.451 7.774 33.827 1.00 87.19 559 ALA A C 1
ATOM 4389 O O . ALA A 1 559 ? 33.281 8.947 33.502 1.00 87.19 559 ALA A O 1
ATOM 4390 N N . MET A 1 560 ? 33.356 6.770 32.952 1.00 88.88 560 MET A N 1
ATOM 4391 C CA . MET A 1 560 ? 33.147 6.952 31.510 1.00 88.88 560 MET A CA 1
ATOM 4392 C C . MET A 1 560 ? 31.844 6.294 31.046 1.00 88.88 560 MET A C 1
ATOM 4394 O O . MET A 1 560 ? 31.576 5.136 31.359 1.00 88.88 560 MET A O 1
ATOM 4398 N N . ARG A 1 561 ? 31.037 7.007 30.261 1.00 89.25 561 ARG A N 1
ATOM 4399 C CA . ARG A 1 561 ? 29.773 6.530 29.686 1.00 89.25 561 ARG A CA 1
ATOM 4400 C C . ARG A 1 561 ? 29.970 6.153 28.217 1.00 89.25 561 ARG A C 1
ATOM 4402 O O . ARG A 1 561 ? 30.528 6.934 27.450 1.00 89.25 561 ARG A O 1
ATOM 4409 N N . ASP A 1 562 ? 29.497 4.969 27.829 1.00 91.56 562 ASP A N 1
ATOM 4410 C CA . ASP A 1 562 ? 29.490 4.530 26.429 1.00 91.56 562 ASP A CA 1
ATOM 4411 C C . ASP A 1 562 ? 28.315 5.177 25.667 1.00 91.56 562 ASP A C 1
ATOM 4413 O O . ASP A 1 562 ? 27.160 5.040 26.085 1.00 91.56 562 ASP A O 1
ATOM 4417 N N . ILE A 1 563 ? 28.607 5.789 24.515 1.00 94.00 563 ILE A N 1
ATOM 4418 C CA . ILE A 1 563 ? 27.631 6.141 23.472 1.00 94.00 563 ILE A CA 1
ATOM 4419 C C . ILE A 1 563 ? 27.925 5.263 22.258 1.00 94.00 563 ILE A C 1
ATOM 4421 O O . ILE A 1 563 ? 29.080 5.165 21.847 1.00 94.00 563 ILE A O 1
ATOM 4425 N N . TRP A 1 564 ? 26.920 4.610 21.682 1.00 94.62 564 TRP A N 1
ATOM 4426 C CA . TRP A 1 564 ? 27.127 3.745 20.520 1.00 94.62 564 TRP A CA 1
ATOM 4427 C C . TRP A 1 564 ? 25.944 3.727 19.554 1.00 94.62 564 TRP A C 1
ATOM 4429 O O . TRP A 1 564 ? 24.838 4.152 19.883 1.00 94.62 564 TRP A O 1
ATOM 4439 N N . SER A 1 565 ? 26.194 3.238 18.345 1.00 93.38 565 SER A N 1
ATOM 4440 C CA . SER A 1 565 ? 25.186 2.959 17.324 1.00 93.38 565 SER A CA 1
ATOM 4441 C C . SER A 1 565 ? 25.628 1.763 16.482 1.00 93.38 565 SER A C 1
ATOM 4443 O O . SER A 1 565 ? 26.822 1.473 16.368 1.00 93.38 565 SER A O 1
ATOM 4445 N N . VAL A 1 566 ? 24.667 1.033 15.926 1.00 91.00 566 VAL A N 1
ATOM 4446 C CA . VAL A 1 566 ? 24.944 -0.040 14.969 1.00 91.00 566 VAL A CA 1
ATOM 4447 C C . VAL A 1 566 ? 25.066 0.607 13.593 1.00 91.00 566 VAL A C 1
ATOM 4449 O O . VAL A 1 566 ? 24.196 1.387 13.232 1.00 91.00 566 VAL A O 1
ATOM 4452 N N . GLY A 1 567 ? 26.136 0.307 12.855 1.00 85.12 567 GLY A N 1
ATOM 4453 C CA . GLY A 1 567 ? 26.319 0.767 11.467 1.00 85.12 567 GLY A CA 1
ATOM 4454 C C . GLY A 1 567 ? 26.484 -0.375 10.462 1.00 85.12 567 GLY A C 1
ATOM 4455 O O . GLY A 1 567 ? 26.711 -0.142 9.281 1.00 85.12 567 GLY A O 1
ATOM 4456 N N . TYR A 1 568 ? 26.418 -1.627 10.924 1.00 87.06 568 TYR A N 1
ATOM 4457 C CA . TYR A 1 568 ? 26.260 -2.802 10.071 1.00 87.06 568 TYR A CA 1
ATOM 4458 C C . TYR A 1 568 ? 25.650 -3.958 10.874 1.00 87.06 568 TYR A C 1
ATOM 4460 O O . TYR A 1 568 ? 26.029 -4.185 12.023 1.00 87.06 568 TYR A O 1
ATOM 4468 N N . LEU A 1 569 ? 24.750 -4.726 10.264 1.00 83.75 569 LEU A N 1
ATOM 4469 C CA . LEU A 1 569 ? 24.156 -5.929 10.845 1.00 83.75 569 LEU A CA 1
ATOM 4470 C C . LEU A 1 569 ? 24.239 -7.046 9.812 1.00 83.75 569 LEU A C 1
ATOM 4472 O O . LEU A 1 569 ? 23.774 -6.879 8.690 1.00 83.75 569 LEU A O 1
ATOM 4476 N N . SER A 1 570 ? 24.850 -8.164 10.186 1.00 82.19 570 SER A N 1
ATOM 4477 C CA . SER A 1 570 ? 25.027 -9.293 9.280 1.00 82.19 570 SER A CA 1
ATOM 4478 C C . SER A 1 570 ? 23.698 -9.981 8.991 1.00 82.19 570 SER A C 1
ATOM 4480 O O . SER A 1 570 ? 22.802 -10.024 9.838 1.00 82.19 570 SER A O 1
ATOM 4482 N N . GLU A 1 571 ? 23.574 -10.576 7.809 1.00 75.44 571 GLU A N 1
ATOM 4483 C CA . GLU A 1 571 ? 22.500 -11.533 7.548 1.00 75.44 571 GLU A CA 1
ATOM 4484 C C . GLU A 1 571 ? 22.761 -12.857 8.289 1.00 75.44 571 GLU A C 1
ATOM 4486 O O . GLU A 1 571 ? 21.806 -13.431 8.825 1.00 75.44 571 GLU A O 1
ATOM 4491 N N . ASP A 1 572 ? 24.043 -13.224 8.420 1.00 76.19 572 ASP A N 1
ATOM 4492 C CA . ASP A 1 572 ? 24.588 -14.431 9.051 1.00 76.19 572 ASP A CA 1
ATOM 4493 C C . ASP A 1 572 ? 24.880 -14.289 10.563 1.00 76.19 572 ASP A C 1
ATOM 4495 O O . ASP A 1 572 ? 24.894 -13.205 11.152 1.00 76.19 572 ASP A O 1
ATOM 4499 N N . ASP A 1 573 ? 25.222 -15.411 11.201 1.00 80.81 573 ASP A N 1
ATOM 4500 C CA . ASP A 1 573 ? 25.661 -15.476 12.603 1.00 80.81 573 ASP A CA 1
ATOM 4501 C C . ASP A 1 573 ? 27.061 -14.894 12.878 1.00 80.81 573 ASP A C 1
ATOM 4503 O O . ASP A 1 573 ? 27.476 -14.806 14.038 1.00 80.81 573 ASP A O 1
ATOM 4507 N N . ALA A 1 574 ? 27.787 -14.490 11.836 1.00 84.62 574 ALA A N 1
ATOM 4508 C CA . ALA A 1 574 ? 29.109 -13.874 11.899 1.00 84.62 574 ALA A CA 1
ATOM 4509 C C . ALA A 1 574 ? 29.219 -12.718 10.891 1.00 84.62 574 ALA A C 1
ATOM 4511 O O . ALA A 1 574 ? 28.416 -12.605 9.968 1.00 84.62 574 ALA A O 1
ATOM 4512 N N . LEU A 1 575 ? 30.220 -11.852 11.064 1.00 83.62 575 LEU A N 1
ATOM 4513 C CA . LEU A 1 575 ? 30.587 -10.843 10.066 1.00 83.62 575 LEU A CA 1
ATOM 4514 C C . LEU A 1 575 ? 31.548 -11.454 9.043 1.00 83.62 575 LEU A C 1
ATOM 4516 O O . LEU A 1 575 ? 32.407 -12.259 9.405 1.00 83.62 575 LEU A O 1
ATOM 4520 N N . SER A 1 576 ? 31.440 -11.040 7.778 1.00 87.38 576 SER A N 1
ATOM 4521 C CA . SER A 1 576 ? 32.372 -11.491 6.740 1.00 87.38 576 SER A CA 1
ATOM 4522 C C . SER A 1 576 ? 33.809 -11.029 7.031 1.00 87.38 576 SER A C 1
ATOM 4524 O O . SER A 1 576 ? 34.039 -10.041 7.744 1.00 87.38 576 SER A O 1
ATOM 4526 N N . VAL A 1 577 ? 34.795 -11.727 6.458 1.00 88.62 577 VAL A N 1
ATOM 4527 C CA . VAL A 1 577 ? 36.213 -11.341 6.563 1.00 88.62 577 VAL A CA 1
ATOM 4528 C C . VAL A 1 577 ? 36.440 -9.959 5.950 1.00 88.62 577 VAL A C 1
ATOM 4530 O O . VAL A 1 577 ? 37.164 -9.157 6.537 1.00 88.62 577 VAL A O 1
ATOM 4533 N N . ASP A 1 578 ? 35.773 -9.637 4.841 1.00 84.62 578 ASP A N 1
ATOM 4534 C CA . ASP A 1 578 ? 35.900 -8.343 4.166 1.00 84.62 578 ASP A CA 1
ATOM 4535 C C . ASP A 1 578 ? 35.289 -7.211 4.998 1.00 84.62 578 ASP A C 1
ATOM 4537 O O . ASP A 1 578 ? 35.944 -6.195 5.229 1.00 84.62 578 ASP A O 1
ATOM 4541 N N . THR A 1 579 ? 34.086 -7.419 5.544 1.00 82.94 579 THR A N 1
ATOM 4542 C CA . THR A 1 579 ? 33.429 -6.491 6.479 1.00 82.94 579 THR A CA 1
ATOM 4543 C C . THR A 1 579 ? 34.319 -6.226 7.692 1.00 82.94 579 THR A C 1
ATOM 4545 O O . THR A 1 579 ? 34.593 -5.076 8.026 1.00 82.94 579 THR A O 1
ATOM 4548 N N . THR A 1 580 ? 34.827 -7.285 8.325 1.00 90.31 580 THR A N 1
ATOM 4549 C CA . THR A 1 580 ? 35.700 -7.196 9.506 1.00 90.31 580 THR A CA 1
ATOM 4550 C C . THR A 1 580 ? 37.015 -6.478 9.183 1.00 90.31 580 THR A C 1
ATOM 4552 O O . THR A 1 580 ? 37.457 -5.610 9.935 1.00 90.31 580 THR A O 1
ATOM 4555 N N . THR A 1 581 ? 37.615 -6.785 8.030 1.00 89.94 581 THR A N 1
ATOM 4556 C CA . THR A 1 581 ? 38.829 -6.120 7.535 1.00 89.94 581 THR A CA 1
ATOM 4557 C C . THR A 1 581 ? 38.586 -4.640 7.246 1.00 89.94 581 THR A C 1
ATOM 4559 O O . THR A 1 581 ? 39.455 -3.814 7.522 1.00 89.94 581 THR A O 1
ATOM 4562 N N . GLN A 1 582 ? 37.416 -4.281 6.712 1.00 85.94 582 GLN A N 1
ATOM 4563 C CA . GLN A 1 582 ? 37.074 -2.892 6.439 1.00 85.94 582 GLN A CA 1
ATOM 4564 C C . GLN A 1 582 ? 36.864 -2.106 7.735 1.00 85.94 582 GLN A C 1
ATOM 4566 O O . GLN A 1 582 ? 37.502 -1.071 7.889 1.00 85.94 582 GLN A O 1
ATOM 4571 N N . LEU A 1 583 ? 36.104 -2.634 8.703 1.00 90.38 583 LEU A N 1
ATOM 4572 C CA . LEU A 1 583 ? 35.935 -2.010 10.025 1.00 90.38 583 LEU A CA 1
ATOM 4573 C C . LEU A 1 583 ? 37.282 -1.776 10.736 1.00 90.38 583 LEU A C 1
ATOM 4575 O O . LEU A 1 583 ? 37.491 -0.732 11.353 1.00 90.38 583 LEU A O 1
ATOM 4579 N N . LEU A 1 584 ? 38.235 -2.705 10.597 1.00 92.88 584 LEU A N 1
ATOM 4580 C CA . LEU A 1 584 ? 39.590 -2.535 11.129 1.00 92.88 584 LEU A CA 1
ATOM 4581 C C . LEU A 1 584 ? 40.381 -1.424 10.411 1.00 92.88 584 LEU A C 1
ATOM 4583 O O . LEU A 1 584 ? 41.104 -0.676 11.066 1.00 92.88 584 LEU A O 1
ATOM 4587 N N . LYS A 1 585 ? 40.236 -1.278 9.086 1.00 90.38 585 LYS A N 1
ATOM 4588 C CA . LYS A 1 585 ? 40.807 -0.143 8.333 1.00 90.38 585 LYS A CA 1
ATOM 4589 C C . LYS A 1 585 ? 40.143 1.180 8.710 1.00 90.38 585 LYS A C 1
ATOM 4591 O O . LYS A 1 585 ? 40.827 2.191 8.803 1.00 90.38 585 LYS A O 1
ATOM 4596 N N . ASP A 1 586 ? 38.834 1.171 8.949 1.00 89.31 586 ASP A N 1
ATOM 4597 C CA . ASP A 1 586 ? 38.074 2.353 9.354 1.00 89.31 586 ASP A CA 1
ATOM 4598 C C . ASP A 1 586 ? 38.529 2.864 10.730 1.00 89.31 586 ASP A C 1
ATOM 4600 O O . ASP A 1 586 ? 38.650 4.071 10.915 1.00 89.31 586 ASP A O 1
ATOM 4604 N N . ASN A 1 587 ? 38.878 1.962 11.657 1.00 93.81 587 ASN A N 1
ATOM 4605 C CA . ASN A 1 587 ? 39.503 2.306 12.943 1.00 93.81 587 ASN A CA 1
ATOM 4606 C C . ASN A 1 587 ? 40.872 2.986 12.810 1.00 93.81 587 ASN A C 1
ATOM 4608 O O . ASN A 1 587 ? 41.256 3.738 13.696 1.00 93.81 587 ASN A O 1
ATOM 4612 N N . ALA A 1 588 ? 41.608 2.751 11.723 1.00 88.75 588 ALA A N 1
ATOM 4613 C CA . ALA A 1 588 ? 42.853 3.469 11.443 1.00 88.75 588 ALA A CA 1
ATOM 4614 C C . ALA A 1 588 ? 42.620 4.853 10.799 1.00 88.75 588 ALA A C 1
ATOM 4616 O O . ALA A 1 588 ? 43.583 5.570 10.534 1.00 88.75 588 ALA A O 1
ATOM 4617 N N . ALA A 1 589 ? 41.363 5.214 10.517 1.00 81.25 589 ALA A N 1
ATOM 4618 C CA . ALA A 1 589 ? 40.966 6.428 9.804 1.00 81.25 589 ALA A CA 1
ATOM 4619 C C . ALA A 1 589 ? 39.959 7.304 10.581 1.00 81.25 589 ALA A C 1
ATOM 4621 O O . ALA A 1 589 ? 39.414 8.249 10.008 1.00 81.25 589 ALA A O 1
ATOM 4622 N N . THR A 1 590 ? 39.687 7.000 11.857 1.00 82.56 590 THR A N 1
ATOM 4623 C CA . THR A 1 590 ? 38.809 7.802 12.721 1.00 82.56 590 THR A CA 1
ATOM 4624 C C . THR A 1 590 ? 39.391 7.969 14.121 1.00 82.56 590 THR A C 1
ATOM 4626 O O . THR A 1 590 ? 39.776 6.996 14.761 1.00 82.56 590 THR A O 1
ATOM 4629 N N . ASP A 1 591 ? 39.404 9.213 14.601 1.00 85.44 591 ASP A N 1
ATOM 4630 C CA . ASP A 1 591 ? 39.782 9.577 15.973 1.00 85.44 591 ASP A CA 1
ATOM 4631 C C . ASP A 1 591 ? 38.545 9.759 16.884 1.00 85.44 591 ASP A C 1
ATOM 4633 O O . ASP A 1 591 ? 38.664 10.028 18.078 1.00 85.44 591 ASP A O 1
ATOM 4637 N N . GLU A 1 592 ? 37.333 9.643 16.325 1.00 84.75 592 GLU A N 1
ATOM 4638 C CA . GLU A 1 592 ? 36.061 9.987 16.985 1.00 84.75 592 GLU A CA 1
ATOM 4639 C C . GLU A 1 592 ? 35.534 8.886 17.930 1.00 84.75 592 GLU A C 1
ATOM 4641 O O . GLU A 1 592 ? 34.657 9.128 18.766 1.00 84.75 592 GLU A O 1
ATOM 4646 N N . GLY A 1 593 ? 36.028 7.658 17.779 1.00 92.19 593 GLY A N 1
ATOM 4647 C CA . GLY A 1 593 ? 35.527 6.455 18.441 1.00 92.19 593 GLY A CA 1
ATOM 4648 C C . GLY A 1 593 ? 36.141 5.197 17.831 1.00 92.19 593 GLY A C 1
ATOM 4649 O O . GLY A 1 593 ? 37.157 5.271 17.148 1.00 92.19 593 GLY A O 1
ATOM 4650 N N . ALA A 1 594 ? 35.526 4.038 18.061 1.00 94.81 594 ALA A N 1
ATOM 4651 C CA . ALA A 1 594 ? 35.984 2.769 17.502 1.00 94.81 594 ALA A CA 1
ATOM 4652 C C . ALA A 1 594 ? 34.826 1.890 17.013 1.00 94.81 594 ALA A C 1
ATOM 4654 O O . ALA A 1 594 ? 33.785 1.773 17.659 1.00 94.81 594 ALA A O 1
ATOM 4655 N N . TRP A 1 595 ? 35.056 1.221 15.889 1.00 95.12 595 TRP A N 1
ATOM 4656 C CA . TRP A 1 595 ? 34.306 0.074 15.404 1.00 95.12 595 TRP A CA 1
ATOM 4657 C C . TRP A 1 595 ? 34.670 -1.175 16.198 1.00 95.12 595 TRP A C 1
ATOM 4659 O O . TRP A 1 595 ? 35.824 -1.609 16.226 1.00 95.12 595 TRP A O 1
ATOM 4669 N N . GLU A 1 596 ? 33.657 -1.767 16.814 1.00 94.12 596 GLU A N 1
ATOM 4670 C CA . GLU A 1 596 ? 33.708 -3.001 17.582 1.00 94.12 596 GLU A CA 1
ATOM 4671 C C . GLU A 1 596 ? 32.868 -4.079 16.876 1.00 94.12 596 GLU A C 1
ATOM 4673 O O . GLU A 1 596 ? 31.806 -3.800 16.309 1.00 94.12 596 GLU A O 1
ATOM 4678 N N . LEU A 1 597 ? 33.323 -5.332 16.940 1.00 92.50 597 LEU A N 1
ATOM 4679 C CA . LEU A 1 597 ? 32.503 -6.487 16.571 1.00 92.50 597 LEU A CA 1
ATOM 4680 C C . LEU A 1 597 ? 31.603 -6.822 17.765 1.00 92.50 597 LEU A C 1
ATOM 4682 O O . LEU A 1 597 ? 32.094 -7.007 18.879 1.00 92.50 597 LEU A O 1
ATOM 4686 N N . GLY A 1 598 ? 30.296 -6.918 17.546 1.00 87.25 598 GLY A N 1
ATOM 4687 C CA . GLY A 1 598 ? 29.328 -7.200 18.602 1.00 87.25 598 GLY A CA 1
ATOM 4688 C C . GLY A 1 598 ? 28.148 -8.031 18.118 1.00 87.25 598 GLY A C 1
ATOM 4689 O O . GLY A 1 598 ? 28.170 -8.618 17.034 1.00 87.25 598 GLY A O 1
ATOM 4690 N N . ARG A 1 599 ? 27.091 -8.070 18.934 1.00 85.12 599 ARG A N 1
ATOM 4691 C CA . ARG A 1 599 ? 25.780 -8.581 18.525 1.00 85.12 599 ARG A CA 1
ATOM 4692 C C . ARG A 1 599 ? 24.691 -7.557 18.801 1.00 85.12 599 ARG A C 1
ATOM 4694 O O . ARG A 1 599 ? 24.718 -6.884 19.829 1.00 85.12 599 ARG A O 1
ATOM 4701 N N . PHE A 1 600 ? 23.717 -7.488 17.904 1.00 79.69 600 PHE A N 1
ATOM 4702 C CA . PHE A 1 600 ? 22.508 -6.690 18.060 1.00 79.69 600 PHE A CA 1
ATOM 4703 C C . PHE A 1 600 ? 21.304 -7.514 17.595 1.00 79.69 600 PHE A C 1
ATOM 4705 O O . PHE A 1 600 ? 21.366 -8.171 16.559 1.00 79.69 600 PHE A O 1
ATOM 4712 N N . LEU A 1 601 ? 20.236 -7.550 18.401 1.00 77.56 601 LEU A N 1
ATOM 4713 C CA . LEU A 1 601 ? 19.052 -8.400 18.173 1.00 77.56 601 LEU A CA 1
ATOM 4714 C C . LEU A 1 601 ? 19.405 -9.869 17.832 1.00 77.56 601 LEU A C 1
ATOM 4716 O O . LEU A 1 601 ? 18.821 -10.483 16.945 1.00 77.56 601 LEU A O 1
ATOM 4720 N N . GLY A 1 602 ? 20.408 -10.421 18.524 1.00 77.00 602 GLY A N 1
ATOM 4721 C CA . GLY A 1 602 ? 20.906 -11.790 18.336 1.00 77.00 602 GLY A CA 1
ATOM 4722 C C . GLY A 1 602 ? 21.900 -11.978 17.183 1.00 77.00 602 GLY A C 1
ATOM 4723 O O . GLY A 1 602 ? 22.727 -12.883 17.261 1.00 77.00 602 GLY A O 1
ATOM 4724 N N . LYS A 1 603 ? 21.898 -11.111 16.166 1.00 80.75 603 LYS A N 1
ATOM 4725 C CA . LYS A 1 603 ? 22.771 -11.208 14.982 1.00 80.75 603 LYS A CA 1
ATOM 4726 C C . LYS A 1 603 ? 24.139 -10.561 15.195 1.00 80.75 603 LYS A C 1
ATOM 4728 O O . LYS A 1 603 ? 24.277 -9.683 16.046 1.00 80.75 603 LYS A O 1
ATOM 4733 N N . ALA A 1 604 ? 25.143 -10.963 14.414 1.00 88.50 604 ALA A N 1
ATOM 4734 C CA . ALA A 1 604 ? 26.461 -10.324 14.417 1.00 88.50 604 ALA A CA 1
ATOM 4735 C C . ALA A 1 604 ? 26.395 -8.901 13.835 1.00 88.50 604 ALA A C 1
ATOM 4737 O O . ALA A 1 604 ? 25.709 -8.667 12.842 1.00 88.50 604 ALA A O 1
ATOM 4738 N N . ALA A 1 605 ? 27.095 -7.947 14.450 1.00 90.62 605 ALA A N 1
ATOM 4739 C CA . ALA A 1 605 ? 26.949 -6.523 14.156 1.00 90.62 605 ALA A CA 1
ATOM 4740 C C . ALA A 1 605 ? 28.283 -5.764 14.211 1.00 90.62 605 ALA A C 1
ATOM 4742 O O . ALA A 1 605 ? 29.120 -6.031 15.075 1.00 90.62 605 ALA A O 1
ATOM 4743 N N . GLY A 1 606 ? 28.452 -4.791 13.314 1.00 93.81 606 GLY A N 1
ATOM 4744 C CA . GLY A 1 606 ? 29.472 -3.749 13.400 1.00 93.81 606 GLY A CA 1
ATOM 4745 C C . GLY A 1 606 ? 28.910 -2.554 14.168 1.00 93.81 606 GLY A C 1
ATOM 4746 O O . GLY A 1 606 ? 27.952 -1.916 13.723 1.00 93.81 606 GLY A O 1
ATOM 4747 N N . ILE A 1 607 ? 29.484 -2.270 15.334 1.00 94.06 607 ILE A N 1
ATOM 4748 C CA . ILE A 1 607 ? 28.997 -1.252 16.270 1.00 94.06 607 ILE A CA 1
ATOM 4749 C C . ILE A 1 607 ? 30.047 -0.152 16.391 1.00 94.06 607 ILE A C 1
ATOM 4751 O O . ILE A 1 607 ? 31.193 -0.444 16.714 1.00 94.06 607 ILE A O 1
ATOM 4755 N N . PHE A 1 608 ? 29.668 1.106 16.176 1.00 95.81 608 PHE A N 1
ATOM 4756 C CA . PHE A 1 608 ? 30.538 2.246 16.461 1.00 95.81 608 PHE A CA 1
ATOM 4757 C C . PHE A 1 608 ? 30.298 2.730 17.891 1.00 95.81 608 PHE A C 1
ATOM 4759 O O . PHE A 1 608 ? 29.152 2.996 18.262 1.00 95.81 608 PHE A O 1
ATOM 4766 N N . ARG A 1 609 ? 31.360 2.843 18.696 1.00 94.94 609 ARG A N 1
ATOM 4767 C CA . ARG A 1 609 ? 31.309 3.280 20.099 1.00 94.94 609 ARG A CA 1
ATOM 4768 C C . ARG A 1 609 ? 32.289 4.421 20.368 1.00 94.94 609 ARG A C 1
ATOM 4770 O O . ARG A 1 609 ? 33.474 4.329 20.058 1.00 94.94 609 ARG A O 1
ATOM 4777 N N . THR A 1 610 ? 31.803 5.431 21.079 1.00 94.88 610 THR A N 1
ATOM 4778 C CA . THR A 1 610 ? 32.579 6.523 21.681 1.00 94.88 610 THR A CA 1
ATOM 4779 C C . THR A 1 610 ? 32.363 6.511 23.199 1.00 94.88 610 THR A C 1
ATOM 4781 O O . THR A 1 610 ? 31.368 5.974 23.693 1.00 94.88 610 THR A O 1
ATOM 4784 N N . ARG A 1 611 ? 33.297 7.077 23.972 1.00 92.75 611 ARG A N 1
ATOM 4785 C CA . ARG A 1 611 ? 33.170 7.221 25.432 1.00 92.75 611 ARG A CA 1
ATOM 4786 C C . ARG A 1 611 ? 33.340 8.673 25.848 1.00 92.75 611 ARG A C 1
ATOM 4788 O O . ARG A 1 611 ? 34.252 9.335 25.367 1.00 92.75 611 ARG A O 1
ATOM 4795 N N . ILE A 1 612 ? 32.501 9.129 26.771 1.00 92.19 612 ILE A N 1
ATOM 4796 C CA . ILE A 1 612 ? 32.548 10.482 27.349 1.00 92.19 612 ILE A CA 1
ATOM 4797 C C . ILE A 1 612 ? 32.604 10.413 28.882 1.00 92.19 612 ILE A C 1
ATOM 4799 O O . ILE A 1 612 ? 32.201 9.390 29.440 1.00 92.19 612 ILE A O 1
ATOM 4803 N N . PRO A 1 613 ? 33.070 11.461 29.582 1.00 90.69 613 PRO A N 1
ATOM 4804 C CA . PRO A 1 613 ? 32.942 11.553 31.036 1.00 90.69 613 PRO A CA 1
ATOM 4805 C C . PRO A 1 613 ? 31.487 11.397 31.500 1.00 90.69 613 PRO A C 1
ATOM 4807 O O . PRO A 1 613 ? 30.549 11.824 30.827 1.00 90.69 613 PRO A O 1
ATOM 4810 N N . ALA A 1 614 ? 31.284 10.765 32.654 1.00 86.31 614 ALA A N 1
ATOM 4811 C CA . ALA A 1 614 ? 29.960 10.509 33.223 1.00 86.31 614 ALA A CA 1
ATOM 4812 C C . ALA A 1 614 ? 29.177 11.782 33.576 1.00 86.31 614 ALA A C 1
ATOM 4814 O O . ALA A 1 614 ? 27.945 11.759 33.558 1.00 86.31 614 ALA A O 1
ATOM 4815 N N . ASP A 1 615 ? 29.911 12.845 33.908 1.00 82.94 615 ASP A N 1
ATOM 4816 C CA . ASP A 1 615 ? 29.470 14.182 34.304 1.00 82.94 615 ASP A CA 1
ATOM 4817 C C . ASP A 1 615 ? 29.492 15.192 33.142 1.00 82.94 615 ASP A C 1
ATOM 4819 O O . ASP A 1 615 ? 29.370 16.397 33.366 1.00 82.94 615 ASP A O 1
ATOM 4823 N N . ALA A 1 616 ? 29.633 14.707 31.902 1.00 86.44 616 ALA A N 1
ATOM 4824 C CA . ALA A 1 616 ? 29.571 15.526 30.700 1.00 86.44 616 ALA A CA 1
ATOM 4825 C C . ALA A 1 616 ? 28.260 16.329 30.609 1.00 86.44 616 ALA A C 1
ATOM 4827 O O . ALA A 1 616 ? 27.176 15.863 30.982 1.00 86.44 616 ALA A O 1
ATOM 4828 N N . ASP A 1 617 ? 28.375 17.544 30.074 1.00 85.75 617 ASP A N 1
ATOM 4829 C CA . ASP A 1 617 ? 27.240 18.428 29.843 1.00 85.75 617 ASP A CA 1
ATOM 4830 C C . ASP A 1 617 ? 26.422 18.033 28.603 1.00 85.75 617 ASP A C 1
ATOM 4832 O O . ASP A 1 617 ? 26.842 17.242 27.750 1.00 85.75 617 ASP A O 1
ATOM 4836 N N . TRP A 1 618 ? 25.231 18.622 28.489 1.00 84.00 618 TRP A N 1
ATOM 4837 C CA . TRP A 1 618 ? 24.320 18.344 27.385 1.00 84.00 618 TRP A CA 1
ATOM 4838 C C . TRP A 1 618 ? 24.917 18.693 26.015 1.00 84.00 618 TRP A C 1
ATOM 4840 O O . TRP A 1 618 ? 24.636 18.017 25.023 1.00 84.00 618 TRP A O 1
ATOM 4850 N N . GLN A 1 619 ? 25.771 19.717 25.933 1.00 85.50 619 GLN A N 1
ATOM 4851 C CA . GLN A 1 619 ? 26.434 20.083 24.683 1.00 85.50 619 GLN A CA 1
ATOM 4852 C C . GLN A 1 619 ? 27.391 18.974 24.227 1.00 85.50 619 GLN A C 1
ATOM 4854 O O . GLN A 1 619 ? 27.349 18.567 23.068 1.00 85.50 619 GLN A O 1
ATOM 4859 N N . THR A 1 620 ? 28.194 18.437 25.142 1.00 88.25 620 THR A N 1
ATOM 4860 C CA . THR A 1 620 ? 29.091 17.306 24.890 1.00 88.25 620 THR A CA 1
ATOM 4861 C C . THR A 1 620 ? 28.292 16.062 24.504 1.00 88.25 620 THR A C 1
ATOM 4863 O O . THR A 1 620 ? 28.562 15.457 23.469 1.00 88.25 620 THR A O 1
ATOM 4866 N N . ILE A 1 621 ? 27.250 15.719 25.273 1.00 88.19 621 ILE A N 1
ATOM 4867 C CA . ILE A 1 621 ? 26.393 14.551 25.011 1.00 88.19 621 ILE A CA 1
ATOM 4868 C C . ILE A 1 621 ? 25.731 14.650 23.629 1.00 88.19 621 ILE A C 1
ATOM 4870 O O . ILE A 1 621 ? 25.834 13.717 22.833 1.00 88.19 621 ILE A O 1
ATOM 4874 N N . SER A 1 622 ? 25.088 15.776 23.308 1.00 84.25 622 SER A N 1
ATOM 4875 C CA . SER A 1 622 ? 24.389 15.976 22.028 1.00 84.25 622 SER A CA 1
ATOM 4876 C C . SER A 1 622 ? 25.336 16.004 20.824 1.00 84.25 622 SER A C 1
ATOM 4878 O O . SER A 1 622 ? 25.030 15.410 19.787 1.00 84.25 622 SER A O 1
ATOM 4880 N N . GLN A 1 623 ? 26.520 16.615 20.953 1.00 85.75 623 GLN A N 1
ATOM 4881 C CA . GLN A 1 623 ? 27.540 16.570 19.902 1.00 85.75 623 GLN A CA 1
ATOM 4882 C C . GLN A 1 623 ? 28.058 15.145 19.673 1.00 85.75 623 GLN A C 1
ATOM 4884 O O . GLN A 1 623 ? 28.140 14.719 18.519 1.00 85.75 623 GLN A O 1
ATOM 4889 N N . THR A 1 624 ? 28.343 14.385 20.736 1.00 91.50 624 THR A N 1
ATOM 4890 C CA . THR A 1 624 ? 28.780 12.987 20.619 1.00 91.50 624 THR A CA 1
ATOM 4891 C C . THR A 1 624 ? 27.686 12.088 20.044 1.00 91.50 624 THR A C 1
ATOM 4893 O O . THR A 1 624 ? 27.984 11.283 19.165 1.00 91.50 624 THR A O 1
ATOM 4896 N N . LEU A 1 625 ? 26.422 12.247 20.455 1.00 87.50 625 LEU A N 1
ATOM 4897 C CA . LEU A 1 625 ? 25.285 11.524 19.866 1.00 87.50 625 LEU A CA 1
ATOM 4898 C C . LEU A 1 625 ? 25.197 11.755 18.352 1.00 87.50 625 LEU A C 1
ATOM 4900 O O . LEU A 1 625 ? 25.063 10.794 17.597 1.00 87.50 625 LEU A O 1
ATOM 4904 N N . ARG A 1 626 ? 25.353 13.005 17.894 1.00 85.38 626 ARG A N 1
ATOM 4905 C CA . ARG A 1 626 ? 25.351 13.341 16.462 1.00 85.38 626 ARG A CA 1
ATOM 4906 C C . ARG A 1 626 ? 26.548 12.751 15.711 1.00 85.38 626 ARG A C 1
ATOM 4908 O O . ARG A 1 626 ? 26.373 12.288 14.586 1.00 85.38 626 ARG A O 1
ATOM 4915 N N . ILE A 1 627 ? 27.743 12.755 16.305 1.00 87.25 627 ILE A N 1
ATOM 4916 C CA . ILE A 1 627 ? 28.944 12.129 15.723 1.00 87.25 627 ILE A CA 1
ATOM 4917 C C . ILE A 1 627 ? 28.723 10.621 15.563 1.00 87.25 627 ILE A C 1
ATOM 4919 O O . ILE A 1 627 ? 28.824 10.104 14.454 1.00 87.25 627 ILE A O 1
ATOM 4923 N N . VAL A 1 628 ? 28.327 9.935 16.639 1.00 93.19 628 VAL A N 1
ATOM 4924 C CA . VAL A 1 628 ? 28.064 8.489 16.636 1.00 93.19 628 VAL A CA 1
ATOM 4925 C C . VAL A 1 628 ? 26.972 8.124 15.625 1.00 93.19 628 VAL A C 1
ATOM 4927 O O . VAL A 1 628 ? 27.155 7.178 14.862 1.00 93.19 628 VAL A O 1
ATOM 4930 N N . ALA A 1 629 ? 25.887 8.902 15.556 1.00 85.44 629 ALA A N 1
ATOM 4931 C CA . ALA A 1 629 ? 24.831 8.739 14.558 1.00 85.44 629 ALA A CA 1
ATOM 4932 C C . ALA A 1 629 ? 25.355 8.881 13.119 1.00 85.44 629 ALA A C 1
ATOM 4934 O O . ALA A 1 629 ? 25.174 7.984 12.302 1.00 85.44 629 ALA A O 1
ATOM 4935 N N . THR A 1 630 ? 26.049 9.983 12.816 1.00 85.12 630 THR A N 1
ATOM 4936 C CA . THR A 1 630 ? 26.526 10.301 11.456 1.00 85.12 630 THR A CA 1
ATOM 4937 C C . THR A 1 630 ? 27.615 9.335 10.980 1.00 85.12 630 THR A C 1
ATOM 4939 O O . THR A 1 630 ? 27.718 9.044 9.787 1.00 85.12 630 THR A O 1
ATOM 4942 N N . THR A 1 631 ? 28.457 8.845 11.891 1.00 88.81 631 THR A N 1
ATOM 4943 C CA . THR A 1 631 ? 29.524 7.891 11.568 1.00 88.81 631 THR A CA 1
ATOM 4944 C C . THR A 1 631 ? 28.979 6.467 11.414 1.00 88.81 631 THR A C 1
ATOM 4946 O O . THR A 1 631 ? 29.469 5.741 10.546 1.00 88.81 631 THR A O 1
ATOM 4949 N N . ALA A 1 632 ? 27.917 6.095 12.142 1.00 87.44 632 ALA A N 1
ATOM 4950 C CA . ALA A 1 632 ? 27.194 4.843 11.915 1.00 87.44 632 ALA A CA 1
ATOM 4951 C C . ALA A 1 632 ? 26.453 4.822 10.565 1.00 87.44 632 ALA A C 1
ATOM 4953 O O . ALA A 1 632 ? 26.776 3.980 9.728 1.00 87.44 632 ALA A O 1
ATOM 4954 N N . ASP A 1 633 ? 25.602 5.820 10.310 1.00 84.19 633 ASP A N 1
ATOM 4955 C CA . ASP A 1 633 ? 24.894 6.088 9.040 1.00 84.19 633 ASP A CA 1
ATOM 4956 C C . ASP A 1 633 ? 25.836 6.014 7.820 1.00 84.19 633 ASP A C 1
ATOM 4958 O O . ASP A 1 633 ? 25.622 5.284 6.848 1.00 84.19 633 ASP A O 1
ATOM 4962 N N . ARG A 1 634 ? 26.987 6.700 7.898 1.00 82.56 634 ARG A N 1
ATOM 4963 C CA . ARG A 1 634 ? 27.981 6.683 6.814 1.00 82.56 634 ARG A CA 1
ATOM 4964 C C . ARG A 1 634 ? 28.547 5.286 6.560 1.00 82.56 634 ARG A C 1
ATOM 4966 O O . ARG A 1 634 ? 28.906 4.985 5.420 1.00 82.56 634 ARG A O 1
ATOM 4973 N N . LYS A 1 635 ? 28.708 4.461 7.597 1.00 80.25 635 LYS A N 1
ATOM 4974 C CA . LYS A 1 635 ? 29.274 3.113 7.471 1.00 80.25 635 LYS A CA 1
ATOM 4975 C C . LYS A 1 635 ? 28.271 2.133 6.894 1.00 80.25 635 LYS A C 1
ATOM 4977 O O . LYS A 1 635 ? 28.653 1.346 6.030 1.00 80.25 635 LYS A O 1
ATOM 4982 N N . GLU A 1 636 ? 27.019 2.265 7.302 1.00 67.56 636 GLU A N 1
ATOM 4983 C CA . GLU A 1 636 ? 25.863 1.570 6.751 1.00 67.56 636 GLU A CA 1
ATOM 4984 C C . GLU A 1 636 ? 25.852 1.712 5.229 1.00 67.56 636 GLU A C 1
ATOM 4986 O O . GLU A 1 636 ? 26.086 0.744 4.499 1.00 67.56 636 GLU A O 1
ATOM 4991 N N . ARG A 1 637 ? 25.829 2.967 4.767 1.00 63.59 637 ARG A N 1
ATOM 4992 C CA . ARG A 1 637 ? 25.892 3.345 3.352 1.00 63.59 637 ARG A CA 1
ATOM 4993 C C . ARG A 1 637 ? 27.119 2.807 2.604 1.00 63.59 637 ARG A C 1
ATOM 4995 O O . ARG A 1 637 ? 27.067 2.642 1.390 1.00 63.59 637 ARG A O 1
ATOM 5002 N N . VAL A 1 638 ? 28.244 2.565 3.281 1.00 62.41 638 VAL A N 1
ATOM 5003 C CA . VAL A 1 638 ? 29.492 2.079 2.654 1.00 62.41 638 VAL A CA 1
ATOM 5004 C C . VAL A 1 638 ? 29.566 0.551 2.593 1.00 62.41 638 VAL A C 1
ATOM 5006 O O . VAL A 1 638 ? 30.103 0.024 1.624 1.00 62.41 638 VAL A O 1
ATOM 5009 N N . LEU A 1 639 ? 29.051 -0.164 3.598 1.00 57.72 639 LEU A N 1
ATOM 5010 C CA . LEU A 1 639 ? 29.125 -1.631 3.672 1.00 57.72 639 LEU A CA 1
ATOM 5011 C C . LEU A 1 639 ? 27.887 -2.339 3.109 1.00 57.72 639 LEU A C 1
ATOM 5013 O O . LEU A 1 639 ? 28.015 -3.436 2.576 1.00 57.72 639 LEU A O 1
ATOM 5017 N N . MET A 1 640 ? 26.710 -1.720 3.212 1.00 47.41 640 MET A N 1
ATOM 5018 C CA . MET A 1 640 ? 25.459 -2.205 2.613 1.00 47.41 640 MET A CA 1
ATOM 5019 C C . MET A 1 640 ? 25.190 -1.576 1.235 1.00 47.41 640 MET A C 1
ATOM 5021 O O . MET A 1 640 ? 24.279 -2.001 0.530 1.00 47.41 640 MET A O 1
ATOM 5025 N N . GLY A 1 641 ? 25.919 -0.510 0.881 1.00 34.84 641 GLY A N 1
ATOM 5026 C CA . GLY A 1 641 ? 25.573 0.406 -0.215 1.00 34.84 641 GLY A CA 1
ATOM 5027 C C . GLY A 1 641 ? 24.407 1.361 0.100 1.00 34.84 641 GLY A C 1
ATOM 5028 O O . GLY A 1 641 ? 24.145 2.265 -0.688 1.00 34.84 641 GLY A O 1
ATOM 5029 N N . ASN A 1 642 ? 23.738 1.163 1.243 1.00 40.62 642 ASN A N 1
ATOM 5030 C CA . ASN A 1 642 ? 22.367 1.577 1.565 1.00 40.62 642 ASN A CA 1
ATOM 5031 C C . ASN A 1 642 ? 22.155 1.686 3.103 1.00 40.62 642 ASN A C 1
ATOM 5033 O O . ASN A 1 642 ? 23.075 1.385 3.859 1.00 40.62 642 ASN A O 1
ATOM 5037 N N . ASP A 1 643 ? 20.963 2.090 3.562 1.00 40.47 643 ASP A N 1
ATOM 5038 C CA . ASP A 1 643 ? 20.642 2.430 4.971 1.00 40.47 643 ASP A CA 1
ATOM 5039 C C . ASP A 1 643 ? 19.564 1.460 5.525 1.00 40.47 643 ASP A C 1
ATOM 5041 O O . ASP A 1 643 ? 18.406 1.493 5.103 1.00 40.47 643 ASP A O 1
ATOM 5045 N N . ASN A 1 644 ? 19.936 0.554 6.437 1.00 40.00 644 ASN A N 1
ATOM 5046 C CA . ASN A 1 644 ? 19.197 -0.667 6.795 1.00 40.00 644 ASN A CA 1
ATOM 5047 C C . ASN A 1 644 ? 18.899 -0.899 8.302 1.00 40.00 644 ASN A C 1
ATOM 5049 O O . ASN A 1 644 ? 18.248 -1.902 8.619 1.00 40.00 644 ASN A O 1
ATOM 5053 N N . LEU A 1 645 ? 19.334 -0.037 9.232 1.00 38.22 645 LEU A N 1
ATOM 5054 C CA . LEU A 1 645 ? 19.266 -0.262 10.695 1.00 38.22 645 LEU A CA 1
ATOM 5055 C C . LEU A 1 645 ? 18.256 0.609 11.458 1.00 38.22 645 LEU A C 1
ATOM 5057 O O . LEU A 1 645 ? 17.703 1.576 10.888 1.00 38.22 645 LEU A O 1
#

Foldseek 3Di:
DDDDDDDDDDDDDDDDDDDDDDDDDDDDDDDDDDDDDDDDDDDDDDDDDDDDDDDDDDDPPPPDDDDPLPLADPDPDDLVQCLLCLLLLHDHDPPHPCNVVCPDPLSVVLNVLSVVLVVCLCVAPLVLLLVCLVVPPPVVQAVAFAEEEELCQQPPPSVCSNHVRHQEHEYEHQFAAADSDDPVPPDNVSSVLCCVQVSCCSVQVDGPCFVVNVSSVHGNRNSSNSSSCVSVVKTWDDKFFWDFDLQLDIDGDDSVPGQWIKTWIADPVVRDIHIYIYGNWDLFPVGCVVVNSNVNNLVPDAQHAYEYAQSQLQQLDPRNVSSLLSSLVSYQKYKYWLSHHQCVSQDPVFKDKAKEFADDQDDPVPPDPSSDSPPPVNVCRVPVVRYYYDSAAGHDCRVVSRTMMMMIHTVVVVVVPDDDDDDDPDDDDDDDDDDDDDDDDDDDDDDDDDDDDDDDDDDDDDDDDDDDDDDDDDDDDDDDDDDDDDDDDDDDDDDDDDQDDDDDDPPPQLPPPVVQCVVVVFDWDADPQRKIWGWDDLDPPDTFIKIKHRFFDDDSNFGKIKIKGFLFWDPDQEDDPVLVVVQVVVQVVDPLFHFDFDDDPNTITTMTMDMDGSNDHSVVVNVNNNVNRNVSQVSNCVPVVDGRD

Organism: NCBI:txid631362

pLDDT: mean 70.5, std 26.09, range [21.98, 98.62]